Protein AF-0000000086903559 (afdb_homodimer)

Foldseek 3Di:
DQADAAEDDAAEEEEAADDPQNVVVVVCCVPPNPSHHPHHYHYAYPEPLVCQVVVNVSLVVSLVVCLVRVHYDHTDYDQDDPVVCVVNVGPDRDDDSVLNSCVSNPAKDKDWDDDDPPDADPDNVDDDIDIDIDQSDKDPVPKDKDKDAAWDWDWDWADDPVRPDIDIDTDDTDHGIDMDMDIDDDLVSLLRSLVVQLVVCLVVLEADDDDDPCVVVVPHSVSSVVSNVVCCVVPNVVSNVVSVYD/DQADAAEDDAAEEEEAADDPQNVVVVCCCVPPNVSHHPHHYHYAYPEVLVCQVVVNVSLVVSLVVCQVRVHYDHTDYDQDDPVVCVVNVGPDRDDDSVLNSCVSNPAKDKDWDDDDPVDADPDNVDDDIDIDIDQSDKDPVPKDKDKDAAWDWDWDWADDPVRDDIDIDTDDTDHGIDMDMDIDDDLVSLLRSLVVQLVVCLVVLEADDDDDPCVVVVPHSVSSVVSSVVCCVVPNVVSCVVSVYD

Radius of gyration: 28.44 Å; Cα contacts (8 Å, |Δi|>4): 841; chains: 2; bounding box: 64×90×79 Å

InterPro domains:
  IPR004790 Isocitrate dehydrogenase NADP-dependent [PTHR11822] (3-246)
  IPR024084 Isopropylmalate dehydrogenase-like domain [PF00180] (8-237)
  IPR024084 Isopropylmalate dehydrogenase-like domain [SM01329] (11-245)

Secondary structure (DSSP, 8-state):
---PPEEPSS-EEEEE-SHHHHHHHHHHIIIIITTTEE--EEEEE--HHHHHHTTTHHHHHHHHHHHHHS-EEE-------HHHHHHHT-SS-PPPHHHHHHHHH--EEEE-----TTS--SSTT--SPPPEEEE-SSGGGG-EEEEE-SSEEEEEEEEETT-PPPEEEEEEEESS-EEEEEEEEEHHHHHHHHHHHHHHHHHHT--------TTTSTTHHHHHHHHHHHHIIIIIHHHHHHHT--/--PPPEEPSS-EEEEE-SHHHHHHHHHHIIIIITTTEE--EEEEE--HHHHHHTTTHHHHHHHHHHHHHS-EEE-------HHHHHHHT-SS-PPPHHHHHHHHH--EEEE-----TTS--SSTT--SPPPEEEE-SSGGGG-EEEEE-SSEEEEEEEEETT-PPPEEEEEEEESS-EEEEEEEEEHHHHHHHHHHHHHHHHHHT--------TTTSTTHHHHHHHHHHHHIIIIIHHHHHHHT--

Nearest PDB structures (foldseek):
  5i96-assembly1_A  TM=9.448E-01  e=3.393E-33  Homo sapiens
  1lwd-assembly1_B  TM=8.801E-01  e=2.665E-33  Sus scrofa
  5h3e-assembly1_A  TM=8.617E-01  e=2.665E-33  Mus musculus
  7e3n-assembly1_A-2  TM=9.038E-01  e=1.535E-32  Trypanosoma brucei brucei TREU927
  6ajc-assembly2_D  TM=8.255E-01  e=1.078E-33  Trypanosoma cruzi strain CL Brener

pLDDT: mean 91.98, std 6.8, range [47.41, 98.06]

Organism: NCBI:txid88456

Structure (mmCIF, N/CA/C/O backbone):
data_AF-0000000086903559-model_v1
#
loop_
_entity.id
_entity.type
_entity.pdbx_description
1 polymer 'Uncharacterized protein LOC34619949'
#
loop_
_atom_site.group_PDB
_atom_site.id
_atom_site.type_symbol
_atom_site.label_atom_id
_atom_site.label_alt_id
_atom_site.label_comp_id
_atom_site.label_asym_id
_atom_site.label_entity_id
_atom_site.label_seq_id
_atom_site.pdbx_PDB_ins_code
_atom_site.Cartn_x
_atom_site.Cartn_y
_atom_site.Cartn_z
_atom_site.occupancy
_atom_site.B_iso_or_equiv
_atom_site.auth_seq_id
_atom_site.auth_comp_id
_atom_site.auth_asym_id
_atom_site.auth_atom_id
_atom_site.pdbx_PDB_model_num
ATOM 1 N N . MET A 1 1 ? 11.031 -54.906 5.441 1 47.53 1 MET A N 1
ATOM 2 C CA . MET A 1 1 ? 9.992 -55.219 4.469 1 47.53 1 MET A CA 1
ATOM 3 C C . MET A 1 1 ? 9.906 -54.156 3.383 1 47.53 1 MET A C 1
ATOM 5 O O . MET A 1 1 ? 9.867 -52.969 3.68 1 47.53 1 MET A O 1
ATOM 9 N N . GLN A 1 2 ? 10.336 -54.562 2.203 1 58 2 GLN A N 1
ATOM 10 C CA . GLN A 1 2 ? 10.367 -53.656 1.055 1 58 2 GLN A CA 1
ATOM 11 C C . GLN A 1 2 ? 8.977 -53.125 0.737 1 58 2 GLN A C 1
ATOM 13 O O . GLN A 1 2 ? 8.078 -53.875 0.39 1 58 2 GLN A O 1
ATOM 18 N N . VAL A 1 3 ? 8.562 -52.156 1.494 1 65.88 3 VAL A N 1
ATOM 19 C CA . VAL A 1 3 ? 7.238 -51.562 1.275 1 65.88 3 VAL A CA 1
ATOM 20 C C . VAL A 1 3 ? 7.047 -51.281 -0.209 1 65.88 3 VAL A C 1
ATOM 22 O O . VAL A 1 3 ? 7.934 -50.719 -0.852 1 65.88 3 VAL A O 1
ATOM 25 N N . LYS A 1 4 ? 6.113 -52 -0.855 1 84.25 4 LYS A N 1
ATOM 26 C CA . LYS A 1 4 ? 5.762 -51.719 -2.248 1 84.25 4 LYS A CA 1
ATOM 27 C C . LYS A 1 4 ? 5.398 -50.25 -2.453 1 84.25 4 LYS A C 1
ATOM 29 O O . LYS A 1 4 ? 4.531 -49.719 -1.757 1 84.25 4 LYS A O 1
ATOM 34 N N . LYS A 1 5 ? 6.207 -49.531 -3.287 1 90 5 LYS A N 1
ATOM 35 C CA . LYS A 1 5 ? 5.996 -48.094 -3.531 1 90 5 LYS A CA 1
ATOM 36 C C . LYS A 1 5 ? 4.738 -47.875 -4.367 1 90 5 LYS A C 1
ATOM 38 O O . LYS A 1 5 ? 4.398 -48.688 -5.223 1 90 5 LYS A O 1
ATOM 43 N N . ILE A 1 6 ? 3.949 -46.906 -4.082 1 93.81 6 ILE A N 1
ATOM 44 C CA . ILE A 1 6 ? 2.816 -46.469 -4.891 1 93.81 6 ILE A CA 1
ATOM 45 C C . ILE A 1 6 ? 3.322 -45.781 -6.156 1 93.81 6 ILE A C 1
ATOM 47 O O . ILE A 1 6 ? 4.164 -44.875 -6.086 1 93.81 6 ILE A O 1
ATOM 51 N N . LYS A 1 7 ? 2.824 -46.25 -7.309 1 94.12 7 LYS A N 1
ATOM 52 C CA . LYS A 1 7 ? 3.244 -45.688 -8.586 1 94.12 7 LYS A CA 1
ATOM 53 C C . LYS A 1 7 ? 2.471 -44.406 -8.883 1 94.12 7 LYS A C 1
ATOM 55 O O . LYS A 1 7 ? 1.237 -44.375 -8.875 1 94.12 7 LYS A O 1
ATOM 60 N N . VAL A 1 8 ? 3.172 -43.281 -9.07 1 93.69 8 VAL A N 1
ATOM 61 C CA . VAL A 1 8 ? 2.576 -42.031 -9.469 1 93.69 8 VAL A CA 1
ATOM 62 C C . VAL A 1 8 ? 2.688 -41.844 -10.984 1 93.69 8 VAL A C 1
ATOM 64 O O . VAL A 1 8 ? 3.777 -41.969 -11.547 1 93.69 8 VAL A O 1
ATOM 67 N N . GLU A 1 9 ? 1.656 -41.594 -11.633 1 93.69 9 GLU A N 1
ATOM 68 C CA . GLU A 1 9 ? 1.6 -41.594 -13.094 1 93.69 9 GLU A CA 1
ATOM 69 C C . GLU A 1 9 ? 2.25 -40.312 -13.656 1 93.69 9 GLU A C 1
ATOM 71 O O . GLU A 1 9 ? 3.008 -40.375 -14.625 1 93.69 9 GLU A O 1
ATOM 76 N N . ASN A 1 10 ? 1.995 -39.25 -13.094 1 93.94 10 ASN A N 1
ATOM 77 C CA . ASN A 1 10 ? 2.457 -37.969 -13.633 1 93.94 10 ASN A CA 1
ATOM 78 C C . ASN A 1 10 ? 3.67 -37.438 -12.875 1 93.94 10 ASN A C 1
ATOM 80 O O . ASN A 1 10 ? 3.752 -37.594 -11.648 1 93.94 10 ASN A O 1
ATOM 84 N N . PRO A 1 11 ? 4.551 -36.875 -13.562 1 95.88 11 PRO A N 1
ATOM 85 C CA . PRO A 1 11 ? 5.77 -36.375 -12.93 1 95.88 11 PRO A CA 1
ATOM 86 C C . PRO A 1 11 ? 5.551 -35.031 -12.203 1 95.88 11 PRO A C 1
ATOM 88 O O . PRO A 1 11 ? 4.512 -34.406 -12.375 1 95.88 11 PRO A O 1
ATOM 91 N N . VAL A 1 12 ? 6.578 -34.688 -11.367 1 96.25 12 VAL A N 1
ATOM 92 C CA . VAL A 1 12 ? 6.66 -33.375 -10.734 1 96.25 12 VAL A CA 1
ATOM 93 C C . VAL A 1 12 ? 7.988 -32.719 -11.094 1 96.25 12 VAL A C 1
ATOM 95 O O . VAL A 1 12 ? 8.984 -33.406 -11.344 1 96.25 12 VAL A O 1
ATOM 98 N N . VAL A 1 13 ? 7.91 -31.375 -11.188 1 96.88 13 VAL A N 1
ATOM 99 C CA . VAL A 1 13 ? 9.156 -30.641 -11.375 1 96.88 13 VAL A CA 1
ATOM 100 C C . VAL A 1 13 ? 9.805 -30.359 -10.023 1 96.88 13 VAL A C 1
ATOM 102 O O . VAL A 1 13 ? 9.141 -29.875 -9.102 1 96.88 13 VAL A O 1
ATOM 105 N N . GLU A 1 14 ? 11.031 -30.75 -9.906 1 96.38 14 GLU A N 1
ATOM 106 C CA . GLU A 1 14 ? 11.812 -30.453 -8.711 1 96.38 14 GLU A CA 1
ATOM 107 C C . GLU A 1 14 ? 12.836 -29.344 -8.977 1 96.38 14 GLU A C 1
ATOM 109 O O . GLU A 1 14 ? 13.688 -29.484 -9.859 1 96.38 14 GLU A O 1
ATOM 114 N N . ILE A 1 15 ? 12.656 -28.312 -8.195 1 95.75 15 ILE A N 1
ATOM 115 C CA . ILE A 1 15 ? 13.617 -27.203 -8.305 1 95.75 15 ILE A CA 1
ATOM 116 C C . ILE A 1 15 ? 14.445 -27.125 -7.023 1 95.75 15 ILE A C 1
ATOM 118 O O . ILE A 1 15 ? 13.977 -26.594 -6.012 1 95.75 15 ILE A O 1
ATOM 122 N N . ASP A 1 16 ? 15.633 -27.594 -7.215 1 94.19 16 ASP A N 1
ATOM 123 C CA . ASP A 1 16 ? 16.562 -27.562 -6.09 1 94.19 16 ASP A CA 1
ATOM 124 C C . ASP A 1 16 ? 17.156 -26.156 -5.93 1 94.19 16 ASP A C 1
ATOM 126 O O . ASP A 1 16 ? 16.984 -25.297 -6.789 1 94.19 16 ASP A O 1
ATOM 130 N N . GLY A 1 17 ? 17.719 -25.828 -4.762 1 93 17 GLY A N 1
ATOM 131 C CA . GLY A 1 17 ? 18.188 -24.484 -4.469 1 93 17 GLY A CA 1
ATOM 132 C C . GLY A 1 17 ? 19.5 -24.469 -3.697 1 93 17 GLY A C 1
ATOM 133 O O . GLY A 1 17 ? 20.422 -25.203 -4.023 1 93 17 GLY A O 1
ATOM 134 N N . ASP A 1 18 ? 19.531 -23.547 -2.76 1 91.62 18 ASP A N 1
ATOM 135 C CA . ASP A 1 18 ? 20.812 -23.297 -2.1 1 91.62 18 ASP A CA 1
ATOM 136 C C . ASP A 1 18 ? 20.734 -23.641 -0.611 1 91.62 18 ASP A C 1
ATOM 138 O O . ASP A 1 18 ? 19.656 -23.656 -0.032 1 91.62 18 ASP A O 1
ATOM 142 N N . GLU A 1 19 ? 21.875 -23.984 -0.002 1 84.12 19 GLU A N 1
ATOM 143 C CA . GLU A 1 19 ? 22.141 -24.016 1.436 1 84.12 19 GLU A CA 1
ATOM 144 C C . GLU A 1 19 ? 21.25 -25.047 2.127 1 84.12 19 GLU A C 1
ATOM 146 O O . GLU A 1 19 ? 21.156 -26.188 1.69 1 84.12 19 GLU A O 1
ATOM 151 N N . MET A 1 20 ? 20.594 -24.625 3.182 1 86.19 20 MET A N 1
ATOM 152 C CA . MET A 1 20 ? 19.922 -25.562 4.09 1 86.19 20 MET A CA 1
ATOM 153 C C . MET A 1 20 ? 18.688 -26.172 3.434 1 86.19 20 MET A C 1
ATOM 155 O O . MET A 1 20 ? 18.344 -27.328 3.695 1 86.19 20 MET A O 1
ATOM 159 N N . THR A 1 21 ? 18.125 -25.453 2.549 1 85.94 21 THR A N 1
ATOM 160 C CA . THR A 1 21 ? 16.891 -25.969 1.945 1 85.94 21 THR A CA 1
ATOM 161 C C . THR A 1 21 ? 17.188 -27.156 1.041 1 85.94 21 THR A C 1
ATOM 163 O O . THR A 1 21 ? 16.391 -28.094 0.957 1 85.94 21 THR A O 1
ATOM 166 N N . ARG A 1 22 ? 18.281 -27.109 0.504 1 88.06 22 ARG A N 1
ATOM 167 C CA . ARG A 1 22 ? 18.688 -28.234 -0.333 1 88.06 22 ARG A CA 1
ATOM 168 C C . ARG A 1 22 ? 18.828 -29.5 0.493 1 88.06 22 ARG A C 1
ATOM 170 O O . ARG A 1 22 ? 18.359 -30.562 0.088 1 88.06 22 ARG A O 1
ATOM 177 N N . VAL A 1 23 ? 19.406 -29.375 1.604 1 89.25 23 VAL A N 1
ATOM 178 C CA . VAL A 1 23 ? 19.672 -30.516 2.475 1 89.25 23 VAL A CA 1
ATOM 179 C C . VAL A 1 23 ? 18.359 -31.031 3.064 1 89.25 23 VAL A C 1
ATOM 181 O O . VAL A 1 23 ? 18.109 -32.25 3.055 1 89.25 23 VAL A O 1
ATOM 184 N N . ILE A 1 24 ? 17.547 -30.125 3.498 1 92.5 24 ILE A N 1
ATOM 185 C CA . ILE A 1 24 ? 16.281 -30.516 4.133 1 92.5 24 ILE A CA 1
ATOM 186 C C . ILE A 1 24 ? 15.375 -31.188 3.111 1 92.5 24 ILE A C 1
ATOM 188 O O . ILE A 1 24 ? 14.742 -32.188 3.408 1 92.5 24 ILE A O 1
ATOM 192 N N . TRP A 1 25 ? 15.359 -30.625 1.984 1 93.19 25 TRP A N 1
ATOM 193 C C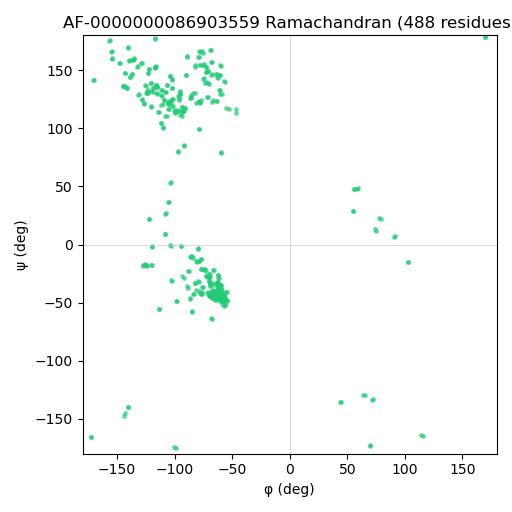A . TRP A 1 25 ? 14.516 -31.219 0.944 1 93.19 25 TRP A CA 1
ATOM 194 C C . TRP A 1 25 ? 14.992 -32.625 0.586 1 93.19 25 TRP A C 1
ATOM 196 O O . TRP A 1 25 ? 14.18 -33.531 0.399 1 93.19 25 TRP A O 1
ATOM 206 N N . GLN A 1 26 ? 16.281 -32.812 0.532 1 92.5 26 GLN A N 1
ATOM 207 C CA . GLN A 1 26 ? 16.828 -34.125 0.271 1 92.5 26 GLN A CA 1
ATOM 208 C C . GLN A 1 26 ? 16.359 -35.125 1.322 1 92.5 26 GLN A C 1
ATOM 210 O O . GLN A 1 26 ? 15.984 -36.281 0.99 1 92.5 26 GLN A O 1
ATOM 215 N N . TRP A 1 27 ? 16.344 -34.625 2.469 1 93.19 27 TRP A N 1
ATOM 216 C CA . TRP A 1 27 ? 15.898 -35.5 3.553 1 93.19 27 TRP A CA 1
ATOM 217 C C . TRP A 1 27 ? 14.422 -35.844 3.414 1 93.19 27 TRP A C 1
ATOM 219 O O . TRP A 1 27 ? 14.016 -37 3.582 1 93.19 27 TRP A O 1
ATOM 229 N N . ILE A 1 28 ? 13.641 -34.875 3.16 1 93.31 28 ILE A N 1
ATOM 230 C CA . ILE A 1 28 ? 12.203 -35.062 3 1 93.31 28 ILE A CA 1
ATOM 231 C C . ILE A 1 28 ? 11.945 -36.062 1.854 1 93.31 28 ILE A C 1
ATOM 233 O O . ILE A 1 28 ? 11.172 -37 2.002 1 93.31 28 ILE A O 1
ATOM 237 N N . LYS A 1 29 ? 12.594 -35.875 0.788 1 92.69 29 LYS A N 1
ATOM 238 C CA . LYS A 1 29 ? 12.414 -36.719 -0.402 1 92.69 29 LYS A CA 1
ATOM 239 C C . LYS A 1 29 ? 12.789 -38.156 -0.12 1 92.69 29 LYS A C 1
ATOM 241 O O . LYS A 1 29 ? 12.016 -39.062 -0.429 1 92.69 29 LYS A O 1
ATOM 246 N N . GLU A 1 30 ? 13.875 -38.375 0.538 1 92.44 30 GLU A N 1
ATOM 247 C CA . GLU A 1 30 ? 14.383 -39.719 0.769 1 92.44 30 GLU A CA 1
ATOM 248 C C . GLU A 1 30 ? 13.586 -40.438 1.854 1 92.44 30 GLU A C 1
ATOM 250 O O . GLU A 1 30 ? 13.281 -41.625 1.727 1 92.44 30 GLU A O 1
ATOM 255 N N . LYS A 1 31 ? 13.203 -39.656 2.818 1 93.44 31 LYS A N 1
ATOM 256 C CA . LYS A 1 31 ? 12.617 -40.281 3.994 1 93.44 31 LYS A CA 1
ATOM 257 C C . LYS A 1 31 ? 11.102 -40.375 3.883 1 93.44 31 LYS A C 1
ATOM 259 O O . LYS A 1 31 ? 10.484 -41.281 4.418 1 93.44 31 LYS A O 1
ATOM 264 N N . LEU A 1 32 ? 10.562 -39.406 3.129 1 92.62 32 LEU A N 1
ATOM 265 C CA . LEU A 1 32 ? 9.109 -39.312 3.248 1 92.62 32 LEU A CA 1
ATOM 266 C C . LEU A 1 32 ? 8.438 -39.531 1.898 1 92.62 32 LEU A C 1
ATOM 268 O O . LEU A 1 32 ? 7.25 -39.844 1.839 1 92.62 32 LEU A O 1
ATOM 272 N N . ILE A 1 33 ? 9.203 -39.406 0.835 1 93.12 33 ILE A N 1
ATOM 273 C CA . ILE A 1 33 ? 8.539 -39.5 -0.464 1 93.12 33 ILE A CA 1
ATOM 274 C C . ILE A 1 33 ? 9 -40.75 -1.205 1 93.12 33 ILE A C 1
ATOM 276 O O . ILE A 1 33 ? 8.219 -41.688 -1.38 1 93.12 33 ILE A O 1
ATOM 280 N N . LEU A 1 34 ? 10.258 -40.906 -1.385 1 93.75 34 LEU A N 1
ATOM 281 C CA . LEU A 1 34 ? 10.766 -41.938 -2.275 1 93.75 34 LEU A CA 1
ATOM 282 C C . LEU A 1 34 ? 10.734 -43.281 -1.599 1 93.75 34 LEU A C 1
ATOM 284 O O . LEU A 1 34 ? 10.836 -44.312 -2.266 1 93.75 34 LEU A O 1
ATOM 288 N N . LYS A 1 35 ? 10.555 -43.188 -0.364 1 91.88 35 LYS A N 1
ATOM 289 C CA . LYS A 1 35 ? 10.391 -44.469 0.355 1 91.88 35 LYS A CA 1
ATOM 290 C C . LYS A 1 35 ? 9.031 -45.094 0.057 1 91.88 35 LYS A C 1
ATOM 292 O O . LYS A 1 35 ? 8.883 -46.312 0.071 1 91.88 35 LYS A O 1
ATOM 297 N N . TYR A 1 36 ? 8.125 -44.281 -0.338 1 93.88 36 TYR A N 1
ATOM 298 C CA . TYR A 1 36 ? 6.754 -44.75 -0.408 1 93.88 36 TYR A CA 1
ATOM 299 C C . TYR A 1 36 ? 6.176 -44.562 -1.807 1 93.88 36 TYR A C 1
ATOM 301 O O . TYR A 1 36 ? 5.219 -45.25 -2.186 1 93.88 36 TYR A O 1
ATOM 309 N N . LEU A 1 37 ? 6.785 -43.719 -2.582 1 94.19 37 LEU A N 1
ATOM 310 C CA . LEU A 1 37 ? 6.25 -43.375 -3.896 1 94.19 37 LEU A CA 1
ATOM 311 C C . LEU A 1 37 ? 7.293 -43.625 -4.984 1 94.19 37 LEU A C 1
ATOM 313 O O . LEU A 1 37 ? 8.477 -43.312 -4.785 1 94.19 37 LEU A O 1
ATOM 317 N N . ASP A 1 38 ? 6.789 -44.219 -6.074 1 94.25 38 ASP A N 1
ATOM 318 C CA . ASP A 1 38 ? 7.539 -44.188 -7.328 1 94.25 38 ASP A CA 1
ATOM 319 C C . ASP A 1 38 ? 7.129 -42.969 -8.18 1 94.25 38 ASP A C 1
ATOM 321 O O . ASP A 1 38 ? 6.262 -43.094 -9.047 1 94.25 38 ASP A O 1
ATOM 325 N N . LEU A 1 39 ? 7.75 -41.875 -7.922 1 94.19 39 LEU A N 1
ATOM 326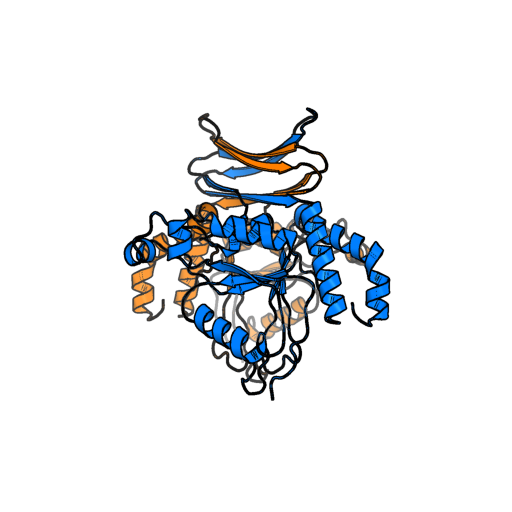 C CA . LEU A 1 39 ? 7.375 -40.594 -8.477 1 94.19 39 LEU A CA 1
ATOM 327 C C . LEU A 1 39 ? 8.383 -40.125 -9.531 1 94.19 39 LEU A C 1
ATOM 329 O O . LEU A 1 39 ? 9.555 -39.906 -9.219 1 94.19 39 LEU A O 1
ATOM 333 N N . PRO A 1 40 ? 7.93 -40.125 -10.719 1 95.56 40 PRO A N 1
ATOM 334 C CA . PRO A 1 40 ? 8.828 -39.5 -11.703 1 95.56 40 PRO A CA 1
ATOM 335 C C . PRO A 1 40 ? 9.109 -38.031 -11.406 1 95.56 40 PRO A C 1
ATOM 337 O O . PRO A 1 40 ? 8.188 -37.281 -11.125 1 95.56 40 PRO A O 1
ATOM 340 N N . ILE A 1 41 ? 10.359 -37.625 -11.461 1 96.25 41 ILE A N 1
ATOM 341 C CA . ILE A 1 41 ? 10.773 -36.281 -11.102 1 96.25 41 ILE A CA 1
ATOM 342 C C . ILE A 1 41 ? 11.609 -35.688 -12.227 1 96.25 41 ILE A C 1
ATOM 344 O O . ILE A 1 41 ? 12.562 -36.312 -12.703 1 96.25 41 ILE A O 1
ATOM 348 N N . GLU A 1 42 ? 11.188 -34.562 -12.672 1 97 42 GLU A N 1
ATOM 349 C CA . GLU A 1 42 ? 12.039 -33.75 -13.531 1 97 42 GLU A CA 1
ATOM 350 C C . GLU A 1 42 ? 12.852 -32.75 -12.703 1 97 42 GLU A C 1
ATOM 352 O O . GLU A 1 42 ? 12.305 -31.781 -12.195 1 97 42 GLU A O 1
ATOM 357 N N . TYR A 1 43 ? 14.117 -32.938 -12.727 1 97.25 43 TYR A N 1
ATOM 358 C CA . TYR A 1 43 ? 14.984 -32.25 -11.766 1 97.25 43 TYR A CA 1
ATOM 359 C C . TYR A 1 43 ? 15.688 -31.062 -12.414 1 97.25 43 TYR A C 1
ATOM 361 O O . TYR A 1 43 ? 16.219 -31.172 -13.516 1 97.25 43 TYR A O 1
ATOM 369 N N . PHE A 1 44 ? 15.695 -29.906 -11.695 1 97.62 44 PHE A N 1
ATOM 370 C CA . PHE A 1 44 ? 16.438 -28.703 -12.07 1 97.62 44 PHE A CA 1
ATOM 371 C C . PHE A 1 44 ? 17.219 -28.156 -10.883 1 97.62 44 PHE A C 1
ATOM 373 O O . PHE A 1 44 ? 16.672 -27.969 -9.797 1 97.62 44 PHE A O 1
ATOM 380 N N . ASP A 1 45 ? 18.516 -27.906 -11.086 1 96.56 45 ASP A N 1
ATOM 381 C CA . ASP A 1 45 ? 19.375 -27.312 -10.07 1 96.56 45 ASP A CA 1
ATOM 382 C C . ASP A 1 45 ? 19.453 -25.797 -10.227 1 96.56 45 ASP A C 1
ATOM 384 O O . ASP A 1 45 ? 20.094 -25.281 -11.141 1 96.56 45 ASP A O 1
ATOM 388 N N . LEU A 1 46 ? 18.828 -25.078 -9.227 1 96.62 46 LEU A N 1
ATOM 389 C CA . LEU A 1 46 ? 18.859 -23.625 -9.305 1 96.62 46 LEU A CA 1
ATOM 390 C C . LEU A 1 46 ? 19.797 -23.047 -8.258 1 96.62 46 LEU A C 1
ATOM 392 O O . LEU A 1 46 ? 19.578 -21.938 -7.766 1 96.62 46 LEU A O 1
ATOM 396 N N . SER A 1 47 ? 20.797 -23.812 -7.867 1 94.69 47 SER A N 1
ATOM 397 C CA . SER A 1 47 ? 21.844 -23.219 -7.043 1 94.69 47 SER A CA 1
ATOM 398 C C . SER A 1 47 ? 22.531 -22.078 -7.77 1 94.69 47 SER A C 1
ATOM 400 O O . SER A 1 47 ? 22.578 -22.047 -9 1 94.69 47 SER A O 1
ATOM 402 N N . ILE A 1 48 ? 23.078 -21.188 -6.996 1 93.56 48 ILE A N 1
ATOM 403 C CA . ILE A 1 48 ? 23.641 -19.969 -7.57 1 93.56 48 ILE A CA 1
ATOM 404 C C . ILE A 1 48 ? 24.766 -20.312 -8.539 1 93.56 48 ILE A C 1
ATOM 406 O O . ILE A 1 48 ? 24.922 -19.672 -9.586 1 93.56 48 ILE A O 1
ATOM 410 N N . GLN A 1 49 ? 25.547 -21.359 -8.266 1 93.88 49 GLN A N 1
ATOM 411 C CA . GLN A 1 49 ? 26.656 -21.766 -9.117 1 93.88 49 GLN A CA 1
ATOM 412 C C . GLN A 1 49 ? 26.156 -22.328 -10.445 1 93.88 49 GLN A C 1
ATOM 414 O O . GLN A 1 49 ? 26.719 -22.031 -11.5 1 93.88 49 GLN A O 1
ATOM 419 N N . HIS A 1 50 ? 25.156 -23.109 -10.344 1 96.25 50 HIS A N 1
ATOM 420 C CA . HIS A 1 50 ? 24.625 -23.688 -11.57 1 96.25 50 HIS A CA 1
ATOM 421 C C . HIS A 1 50 ? 23.891 -22.641 -12.398 1 96.25 50 HIS A C 1
ATOM 423 O O . HIS A 1 50 ? 23.938 -22.672 -13.633 1 96.25 50 HIS A O 1
ATOM 429 N N . ARG A 1 51 ? 23.094 -21.766 -11.758 1 96.06 51 ARG A N 1
ATOM 430 C CA . ARG A 1 51 ? 22.484 -20.656 -12.477 1 96.06 51 ARG A CA 1
ATOM 431 C C . ARG A 1 51 ? 23.531 -19.828 -13.211 1 96.06 51 ARG A C 1
ATOM 433 O O . ARG A 1 51 ? 23.344 -19.453 -14.367 1 96.06 51 ARG A O 1
ATOM 440 N N . ASP A 1 52 ? 24.641 -19.625 -12.523 1 96.06 52 ASP A N 1
ATOM 441 C CA . ASP A 1 52 ? 25.719 -18.875 -13.156 1 96.06 52 ASP A CA 1
ATOM 442 C C . ASP A 1 52 ? 26.312 -19.641 -14.344 1 96.06 52 ASP A C 1
ATOM 444 O O . ASP A 1 52 ? 26.562 -19.047 -15.398 1 96.06 52 ASP A O 1
ATOM 448 N N . ALA A 1 53 ? 26.531 -20.922 -14.195 1 96.88 53 ALA A N 1
ATOM 449 C CA . ALA A 1 53 ? 27.125 -21.781 -15.227 1 96.88 53 ALA A CA 1
ATOM 450 C C . ALA A 1 53 ? 26.234 -21.828 -16.469 1 96.88 53 ALA A C 1
ATOM 452 O O . ALA A 1 53 ? 26.734 -21.984 -17.578 1 96.88 53 ALA A O 1
ATOM 453 N N . THR A 1 54 ? 24.984 -21.625 -16.328 1 97.44 54 THR A N 1
ATOM 454 C CA . THR A 1 54 ? 24.047 -21.766 -17.422 1 97.44 54 THR A CA 1
ATOM 455 C C . THR A 1 54 ? 23.531 -20.406 -17.875 1 97.44 54 THR A C 1
ATOM 457 O O . THR A 1 54 ? 22.531 -20.328 -18.594 1 97.44 54 THR A O 1
ATOM 460 N N . ASP A 1 55 ? 24.125 -19.391 -17.359 1 96.31 55 ASP A N 1
ATOM 461 C CA . ASP A 1 55 ? 23.656 -18.031 -17.625 1 96.31 55 ASP A CA 1
ATOM 462 C C . ASP A 1 55 ? 22.188 -17.875 -17.281 1 96.31 55 ASP A C 1
ATOM 464 O O . ASP A 1 55 ? 21.438 -17.25 -18.031 1 96.31 55 ASP A O 1
ATOM 468 N N . ASP A 1 56 ? 21.719 -18.656 -16.312 1 94.94 56 ASP A N 1
ATOM 469 C CA . ASP A 1 56 ? 20.406 -18.609 -15.688 1 94.94 56 ASP A CA 1
ATOM 470 C C . ASP A 1 56 ? 19.344 -19.203 -16.625 1 94.94 56 ASP A C 1
ATOM 472 O O . ASP A 1 56 ? 18.141 -19.031 -16.391 1 94.94 56 ASP A O 1
ATOM 476 N N . GLN A 1 57 ? 19.781 -19.844 -17.672 1 97.19 57 GLN A N 1
ATOM 477 C CA . GLN A 1 57 ? 18.859 -20.531 -18.562 1 97.19 57 GLN A CA 1
ATOM 478 C C . GLN A 1 57 ? 18.109 -21.641 -17.828 1 97.19 57 GLN A C 1
ATOM 480 O O . GLN A 1 57 ? 16.938 -21.922 -18.125 1 97.19 57 GLN A O 1
ATOM 485 N N . VAL A 1 58 ? 18.734 -22.141 -16.875 1 97.5 58 VAL A N 1
ATOM 486 C CA . VAL A 1 58 ? 18.125 -23.234 -16.125 1 97.5 58 VAL A CA 1
ATOM 487 C C . VAL A 1 58 ? 16.844 -22.75 -15.445 1 97.5 58 VAL A C 1
ATOM 489 O O . VAL A 1 58 ? 15.875 -23.516 -15.312 1 97.5 58 VAL A O 1
ATOM 492 N N . THR A 1 59 ? 16.828 -21.531 -14.945 1 96.69 59 THR A N 1
ATOM 493 C CA . THR A 1 59 ? 15.641 -20.984 -14.297 1 96.69 59 THR A CA 1
ATOM 494 C C . THR A 1 59 ? 14.484 -20.891 -15.289 1 96.69 59 THR A C 1
ATOM 496 O O . THR A 1 59 ? 13.344 -21.234 -14.961 1 96.69 59 THR A O 1
ATOM 499 N N . VAL A 1 60 ? 14.766 -20.531 -16.5 1 96.19 60 VAL A N 1
ATOM 500 C CA . VAL A 1 60 ? 13.766 -20.422 -17.562 1 96.19 60 VAL A CA 1
ATOM 501 C C . VAL A 1 60 ? 13.25 -21.812 -17.922 1 96.19 60 VAL A C 1
ATOM 503 O O . VAL A 1 60 ? 12.039 -22.016 -18.047 1 96.19 60 VAL A O 1
ATOM 506 N N . ASP A 1 61 ? 14.133 -22.672 -18.016 1 97.38 61 ASP A N 1
ATOM 507 C CA . ASP A 1 61 ? 13.766 -24.047 -18.359 1 97.38 61 ASP A CA 1
ATOM 508 C C . ASP A 1 61 ? 12.867 -24.656 -17.281 1 97.38 61 ASP A C 1
ATOM 510 O O . ASP A 1 61 ? 11.891 -25.328 -17.594 1 97.38 61 ASP A O 1
ATOM 514 N N . ALA A 1 62 ? 13.281 -24.391 -16.094 1 97.06 62 ALA A N 1
ATOM 515 C CA . ALA A 1 62 ? 12.484 -24.906 -14.984 1 97.06 62 ALA A CA 1
ATOM 516 C C . ALA A 1 62 ? 11.062 -24.344 -15.023 1 97.06 62 ALA A C 1
ATOM 518 O O . ALA A 1 62 ? 10.094 -25.078 -14.812 1 97.06 62 ALA A O 1
ATOM 519 N N . ALA A 1 63 ? 10.945 -23.125 -15.297 1 95.5 63 ALA A N 1
ATOM 520 C CA . ALA A 1 63 ? 9.641 -22.484 -15.359 1 95.5 63 ALA A CA 1
ATOM 521 C C . ALA A 1 63 ? 8.773 -23.094 -16.453 1 95.5 63 ALA A C 1
ATOM 523 O O . ALA A 1 63 ? 7.586 -23.359 -16.234 1 95.5 63 ALA A O 1
ATOM 524 N N . HIS A 1 64 ? 9.359 -23.375 -17.562 1 96.75 64 HIS A N 1
ATOM 525 C CA . HIS A 1 64 ? 8.625 -23.984 -18.672 1 96.75 64 HIS A CA 1
ATOM 526 C C . HIS A 1 64 ? 8.227 -25.422 -18.344 1 96.75 64 HIS A C 1
ATOM 528 O O . HIS A 1 64 ? 7.16 -25.875 -18.75 1 96.75 64 HIS A O 1
ATOM 534 N N . ALA A 1 65 ? 9.062 -26.062 -17.672 1 96.94 65 ALA A N 1
ATOM 535 C CA . ALA A 1 65 ? 8.734 -27.422 -17.25 1 96.94 65 ALA A CA 1
ATOM 536 C C . ALA A 1 65 ? 7.516 -27.422 -16.328 1 96.94 65 ALA A C 1
ATOM 538 O O . ALA A 1 65 ? 6.633 -28.281 -16.469 1 96.94 65 ALA A O 1
ATOM 539 N N . ILE A 1 66 ? 7.527 -26.484 -15.438 1 95.12 66 ILE A N 1
ATOM 540 C CA . ILE A 1 66 ? 6.395 -26.391 -14.523 1 95.12 66 ILE A CA 1
ATOM 541 C C . ILE A 1 66 ? 5.117 -26.109 -15.312 1 95.12 66 ILE A C 1
ATOM 543 O O . ILE A 1 66 ? 4.066 -26.688 -15.023 1 95.12 66 ILE A O 1
ATOM 547 N N . LYS A 1 67 ? 5.273 -25.281 -16.266 1 92.5 67 LYS A N 1
ATOM 548 C CA . LYS A 1 67 ? 4.117 -24.938 -17.094 1 92.5 67 LYS A CA 1
ATOM 549 C C . LYS A 1 67 ? 3.568 -26.172 -17.812 1 92.5 67 LYS A C 1
ATOM 551 O O . LYS A 1 67 ? 2.354 -26.328 -17.938 1 92.5 67 LYS A O 1
ATOM 556 N N . GLN A 1 68 ? 4.418 -27.031 -18.219 1 94.31 68 GLN A N 1
ATOM 557 C CA . GLN A 1 68 ? 4.027 -28.219 -18.969 1 94.31 68 GLN A CA 1
ATOM 558 C C . GLN A 1 68 ? 3.463 -29.281 -18.031 1 94.31 68 GLN A C 1
ATOM 560 O O . GLN A 1 68 ? 2.424 -29.891 -18.328 1 94.31 68 GLN A O 1
ATOM 565 N N . ILE A 1 69 ? 4.039 -29.453 -16.953 1 94.25 69 ILE A N 1
ATOM 566 C CA . ILE A 1 69 ? 3.695 -30.547 -16.047 1 94.25 69 ILE A CA 1
ATOM 567 C C . ILE A 1 69 ? 2.574 -30.109 -15.109 1 94.25 69 ILE A C 1
ATOM 569 O O . ILE A 1 69 ? 1.751 -30.938 -14.688 1 94.25 69 ILE A O 1
ATOM 573 N N . GLY A 1 70 ? 2.637 -28.844 -14.703 1 91.25 70 GLY A N 1
ATOM 574 C CA . GLY A 1 70 ? 1.546 -28.281 -13.922 1 91.25 70 GLY A CA 1
ATOM 575 C C . GLY A 1 70 ? 1.862 -28.172 -12.445 1 91.25 70 GLY A C 1
ATOM 576 O O . GLY A 1 70 ? 1.108 -27.562 -11.68 1 91.25 70 GLY A O 1
ATOM 577 N N . VAL A 1 71 ? 2.916 -28.859 -12 1 92.38 71 VAL A N 1
ATOM 578 C CA . VAL A 1 71 ? 3.244 -28.812 -10.578 1 92.38 71 VAL A CA 1
ATOM 579 C C . VAL A 1 71 ? 4.758 -28.766 -10.398 1 92.38 71 VAL A C 1
ATOM 581 O O . VAL A 1 71 ? 5.5 -29.438 -11.109 1 92.38 71 VAL A O 1
ATOM 584 N N . GLY A 1 72 ? 5.215 -27.875 -9.516 1 93 72 GLY A N 1
ATOM 585 C CA . GLY A 1 72 ? 6.625 -27.781 -9.18 1 93 72 GLY A CA 1
ATOM 586 C C . GLY A 1 72 ? 6.871 -27.562 -7.695 1 93 72 GLY A C 1
ATOM 587 O O . GLY A 1 72 ? 6.047 -26.953 -7.004 1 93 72 GLY A O 1
ATOM 588 N N . ILE A 1 73 ? 7.953 -28.172 -7.227 1 92.06 73 ILE A N 1
ATOM 589 C CA . ILE A 1 73 ? 8.43 -27.969 -5.863 1 92.06 73 ILE A CA 1
ATOM 590 C C . ILE A 1 73 ? 9.758 -27.203 -5.887 1 92.06 73 ILE A C 1
ATOM 592 O O . ILE A 1 73 ? 10.719 -27.641 -6.52 1 92.06 73 ILE A O 1
ATOM 596 N N . LYS A 1 74 ? 9.688 -26.031 -5.211 1 91.94 74 LYS A N 1
ATOM 597 C CA . LYS A 1 74 ? 10.875 -25.188 -5.301 1 91.94 74 LYS A CA 1
ATOM 598 C C . LYS A 1 74 ? 11.492 -24.953 -3.924 1 91.94 74 LYS A C 1
ATOM 600 O O . LYS A 1 74 ? 10.789 -24.656 -2.959 1 91.94 74 LYS A O 1
ATOM 605 N N . CYS A 1 75 ? 12.844 -25.094 -3.875 1 91.62 75 CYS A N 1
ATOM 606 C CA . CYS A 1 75 ? 13.625 -24.75 -2.693 1 91.62 75 CYS A CA 1
ATOM 607 C C . CYS A 1 75 ? 14.055 -23.281 -2.738 1 91.62 75 CYS A C 1
ATOM 609 O O . CYS A 1 75 ? 14.039 -22.656 -3.801 1 91.62 75 CYS A O 1
ATOM 611 N N . ALA A 1 76 ? 14.414 -22.781 -1.554 1 91.75 76 ALA A N 1
ATOM 612 C CA . ALA A 1 76 ? 14.953 -21.438 -1.485 1 91.75 76 ALA A CA 1
ATOM 613 C C . ALA A 1 76 ? 16.25 -21.312 -2.277 1 91.75 76 ALA A C 1
ATOM 615 O O . ALA A 1 76 ? 17.047 -22.266 -2.324 1 91.75 76 ALA A O 1
ATOM 616 N N . THR A 1 77 ? 16.453 -20.172 -2.92 1 91.88 77 THR A N 1
ATOM 617 C CA . THR A 1 77 ? 17.641 -19.891 -3.74 1 91.88 77 THR A CA 1
ATOM 618 C C . THR A 1 77 ? 18.266 -18.562 -3.328 1 91.88 77 THR A C 1
ATOM 620 O O . THR A 1 77 ? 17.609 -17.703 -2.732 1 91.88 77 THR A O 1
ATOM 623 N N . ILE A 1 78 ? 19.5 -18.484 -3.633 1 86.75 78 ILE A N 1
ATOM 624 C CA . ILE A 1 78 ? 20.234 -17.266 -3.342 1 86.75 78 ILE A CA 1
ATOM 625 C C . ILE A 1 78 ? 20.062 -16.266 -4.492 1 86.75 78 ILE A C 1
ATOM 627 O O . ILE A 1 78 ? 20.203 -16.641 -5.66 1 86.75 78 ILE A O 1
ATOM 631 N N . THR A 1 79 ? 19.641 -15.062 -4.184 1 86.38 79 THR A N 1
ATOM 632 C CA . THR A 1 79 ? 19.75 -13.93 -5.094 1 86.38 79 THR A CA 1
ATOM 633 C C . THR A 1 79 ? 20.969 -13.07 -4.734 1 86.38 79 THR A C 1
ATOM 635 O O . THR A 1 79 ? 21 -12.461 -3.664 1 86.38 79 THR A O 1
ATOM 638 N N . PRO A 1 80 ? 21.875 -13.086 -5.637 1 84 80 PRO A N 1
ATOM 639 C CA . PRO A 1 80 ? 23.156 -12.477 -5.266 1 84 80 PRO A CA 1
ATOM 640 C C . PRO A 1 80 ? 23.078 -10.953 -5.219 1 84 80 PRO A C 1
ATOM 642 O O . PRO A 1 80 ? 22.375 -10.336 -6.023 1 84 80 PRO A O 1
ATOM 645 N N . ASP A 1 81 ? 23.703 -10.367 -4.234 1 78 81 ASP A N 1
ATOM 646 C CA . ASP A 1 81 ? 24.062 -8.953 -4.23 1 78 81 ASP A CA 1
ATOM 647 C C . ASP A 1 81 ? 25.531 -8.758 -4.629 1 78 81 ASP A C 1
ATOM 649 O O . ASP A 1 81 ? 26.188 -9.703 -5.047 1 78 81 ASP A O 1
ATOM 653 N N . GLU A 1 82 ? 26.031 -7.488 -4.559 1 78.62 82 GLU A N 1
ATOM 654 C CA . GLU A 1 82 ? 27.391 -7.207 -5 1 78.62 82 GLU A CA 1
ATOM 655 C C . GLU A 1 82 ? 28.406 -8.039 -4.215 1 78.62 82 GLU A C 1
ATOM 657 O O . GLU A 1 82 ? 29.359 -8.562 -4.789 1 78.62 82 GLU A O 1
ATOM 662 N N . ALA A 1 83 ? 28.203 -8.133 -2.953 1 81.06 83 ALA A N 1
ATOM 663 C CA . ALA A 1 83 ? 29.109 -8.898 -2.094 1 81.06 83 ALA A CA 1
ATOM 664 C C . ALA A 1 83 ? 29.094 -10.383 -2.475 1 81.06 83 ALA A C 1
ATOM 666 O O . ALA A 1 83 ? 30.141 -11.023 -2.518 1 81.06 83 ALA A O 1
ATOM 667 N N . ARG A 1 84 ? 28 -10.898 -2.891 1 83.75 84 ARG A N 1
ATOM 668 C CA . ARG A 1 84 ? 27.875 -12.312 -3.229 1 83.75 84 ARG A CA 1
ATOM 669 C C . ARG A 1 84 ? 28.438 -12.602 -4.613 1 83.75 84 ARG A C 1
ATOM 671 O O . ARG A 1 84 ? 28.953 -13.695 -4.867 1 83.75 84 ARG A O 1
ATOM 678 N N . VAL A 1 85 ? 28.328 -11.625 -5.5 1 86.81 85 VAL A N 1
ATOM 679 C CA . VAL A 1 85 ? 28.938 -11.781 -6.812 1 86.81 85 VAL A CA 1
ATOM 680 C C . VAL A 1 85 ? 30.438 -12.055 -6.656 1 86.81 85 VAL A C 1
ATOM 682 O O . VAL A 1 85 ? 30.984 -12.945 -7.305 1 86.81 85 VAL A O 1
ATOM 685 N N . LYS A 1 86 ? 31 -11.266 -5.777 1 90.62 86 LYS A N 1
ATOM 686 C CA . LYS A 1 86 ? 32.438 -11.445 -5.527 1 90.62 86 LYS A CA 1
ATOM 687 C C . LYS A 1 86 ? 32.688 -12.758 -4.801 1 90.62 86 LYS A C 1
ATOM 689 O O . LYS A 1 86 ? 33.625 -13.492 -5.16 1 90.62 86 LYS A O 1
ATOM 694 N N . GLU A 1 87 ? 31.922 -13.07 -3.84 1 91.06 87 GLU A N 1
ATOM 695 C CA . GLU A 1 87 ? 32.094 -14.258 -3.018 1 91.06 87 GLU A CA 1
ATOM 696 C C . GLU A 1 87 ? 32.031 -15.531 -3.859 1 91.06 87 GLU A C 1
ATOM 698 O O . GLU A 1 87 ? 32.812 -16.453 -3.674 1 91.06 87 GLU A O 1
ATOM 703 N N . PHE A 1 88 ? 31.156 -15.562 -4.836 1 92.38 88 PHE A N 1
ATOM 704 C CA . PHE A 1 88 ? 30.906 -16.781 -5.613 1 92.38 88 PHE A CA 1
ATOM 705 C C . PHE A 1 88 ? 31.562 -16.688 -6.984 1 92.38 88 PHE A C 1
ATOM 707 O O . PHE A 1 88 ? 31.531 -17.641 -7.762 1 92.38 88 PHE A O 1
ATOM 714 N N . GLY A 1 89 ? 32.188 -15.609 -7.207 1 93.69 89 GLY A N 1
ATOM 715 C CA . GLY A 1 89 ? 32.812 -15.43 -8.508 1 93.69 89 GLY A CA 1
ATOM 716 C C . GLY A 1 89 ? 31.828 -15.523 -9.656 1 93.69 89 GLY A C 1
ATOM 717 O O . GLY A 1 89 ? 32.062 -16.234 -10.633 1 93.69 89 GLY A O 1
ATOM 718 N N . LEU A 1 90 ? 30.797 -14.852 -9.516 1 94.38 90 LEU A N 1
ATOM 719 C CA . LEU A 1 90 ? 29.719 -14.938 -10.5 1 94.38 90 LEU A CA 1
ATOM 720 C C . LEU A 1 90 ? 30 -14.039 -11.703 1 94.38 90 LEU A C 1
ATOM 722 O O . LEU A 1 90 ? 30.703 -13.031 -11.57 1 94.38 90 LEU A O 1
ATOM 726 N N . LYS A 1 91 ? 29.469 -14.398 -12.805 1 94.62 91 LYS A N 1
ATOM 727 C CA . LYS A 1 91 ? 29.609 -13.609 -14.023 1 94.62 91 LYS A CA 1
ATOM 728 C C . LYS A 1 91 ? 28.953 -12.234 -13.867 1 94.62 91 LYS A C 1
ATOM 730 O O . LYS A 1 91 ? 29.484 -11.242 -14.375 1 94.62 91 LYS A O 1
ATOM 735 N N . LYS A 1 92 ? 27.797 -12.227 -13.273 1 90.12 92 LYS A N 1
ATOM 736 C CA . LYS A 1 92 ? 27.062 -10.992 -13.008 1 90.12 92 LYS A CA 1
ATOM 737 C C . LYS A 1 92 ? 26.078 -11.18 -11.859 1 90.12 92 LYS A C 1
ATOM 739 O O . LYS A 1 92 ? 25.938 -12.281 -11.32 1 90.12 92 LYS A O 1
ATOM 744 N N . MET A 1 93 ? 25.453 -10.078 -11.508 1 86.62 93 MET A N 1
ATOM 745 C CA . MET A 1 93 ? 24.406 -10.117 -10.492 1 86.62 93 MET A CA 1
ATOM 746 C C . MET A 1 93 ? 23.094 -10.625 -11.078 1 86.62 93 MET A C 1
ATOM 748 O O . MET A 1 93 ? 22.328 -9.852 -11.648 1 86.62 93 MET A O 1
ATOM 752 N N . TRP A 1 94 ? 22.859 -11.922 -10.82 1 87.5 94 TRP A N 1
ATOM 753 C CA . TRP A 1 94 ? 21.703 -12.57 -11.438 1 87.5 94 TRP A CA 1
ATOM 754 C C . TRP A 1 94 ? 20.406 -12.141 -10.75 1 87.5 94 TRP A C 1
ATOM 756 O O . TRP A 1 94 ? 20.406 -11.812 -9.562 1 87.5 94 TRP A O 1
ATOM 766 N N . LYS A 1 95 ? 19.312 -12.211 -11.477 1 82.12 95 LYS A N 1
ATOM 767 C CA . LYS A 1 95 ? 17.984 -11.852 -10.977 1 82.12 95 LYS A CA 1
ATOM 768 C C . LYS A 1 95 ? 17.438 -12.938 -10.055 1 82.12 95 LYS A C 1
ATOM 770 O O . LYS A 1 95 ? 17.938 -14.062 -10.047 1 82.12 95 LYS A O 1
ATOM 775 N N . SER A 1 96 ? 16.422 -12.547 -9.352 1 85.31 96 SER A N 1
ATOM 776 C CA . SER A 1 96 ? 15.742 -13.516 -8.492 1 85.31 96 SER A CA 1
ATOM 777 C C . SER A 1 96 ? 15.125 -14.641 -9.312 1 85.31 96 SER A C 1
ATOM 779 O O . SER A 1 96 ? 14.336 -14.391 -10.234 1 85.31 96 SER A O 1
ATOM 781 N N . PRO A 1 97 ? 15.492 -15.844 -9.016 1 90.38 97 PRO A N 1
ATOM 782 C CA . PRO A 1 97 ? 14.852 -16.938 -9.727 1 90.38 97 PRO A CA 1
ATOM 783 C C . PRO A 1 97 ? 13.344 -17.016 -9.484 1 90.38 97 PRO A C 1
ATOM 785 O O . PRO A 1 97 ? 12.586 -17.375 -10.391 1 90.38 97 PRO A O 1
ATOM 788 N N . ASN A 1 98 ? 12.883 -16.641 -8.297 1 86.94 98 ASN A N 1
ATOM 789 C CA . ASN A 1 98 ? 11.453 -16.625 -8.008 1 86.94 98 ASN A CA 1
ATOM 790 C C . ASN A 1 98 ? 10.703 -15.68 -8.945 1 86.94 98 ASN A C 1
ATOM 792 O O . ASN A 1 98 ? 9.617 -16.016 -9.438 1 86.94 98 ASN A O 1
ATOM 796 N N . ALA A 1 99 ? 11.297 -14.602 -9.148 1 79.19 99 ALA A N 1
ATOM 797 C CA . ALA A 1 99 ? 10.672 -13.617 -10.031 1 79.19 99 ALA A CA 1
ATOM 798 C C . ALA A 1 99 ? 10.594 -14.141 -11.461 1 79.19 99 ALA A C 1
ATOM 800 O O . ALA A 1 99 ? 9.562 -13.984 -12.125 1 79.19 99 ALA A O 1
ATOM 801 N N . THR A 1 100 ? 11.695 -14.773 -11.906 1 85.88 100 THR A N 1
ATOM 802 C CA . THR A 1 100 ? 11.734 -15.32 -13.258 1 85.88 100 THR A CA 1
ATOM 803 C C . THR A 1 100 ? 10.672 -16.391 -13.438 1 85.88 100 THR A C 1
ATOM 805 O O . THR A 1 100 ? 9.93 -16.391 -14.422 1 85.88 100 THR A O 1
ATOM 808 N N . ILE A 1 101 ? 10.578 -17.203 -12.477 1 89.5 101 ILE A N 1
ATOM 809 C CA . ILE A 1 101 ? 9.617 -18.297 -12.547 1 89.5 101 ILE A CA 1
ATOM 810 C C . ILE A 1 101 ? 8.195 -17.734 -12.539 1 89.5 101 ILE A C 1
ATOM 812 O O . ILE A 1 101 ? 7.355 -18.125 -13.352 1 89.5 101 ILE A O 1
ATOM 816 N N . ARG A 1 102 ? 7.918 -16.844 -11.719 1 83.06 102 ARG A N 1
ATOM 817 C CA . ARG A 1 102 ? 6.59 -16.266 -11.594 1 83.06 102 ARG A CA 1
ATOM 818 C C . ARG A 1 102 ? 6.188 -15.539 -12.875 1 83.06 102 ARG A C 1
ATOM 820 O O . ARG A 1 102 ? 5.031 -15.617 -13.305 1 83.06 102 ARG A O 1
ATOM 827 N N . ASN A 1 103 ? 7.16 -14.945 -13.477 1 78.88 103 ASN A N 1
ATOM 828 C CA . ASN A 1 103 ? 6.879 -14.195 -14.695 1 78.88 103 ASN A CA 1
ATOM 829 C C . ASN A 1 103 ? 6.5 -15.125 -15.852 1 78.88 103 ASN A C 1
ATOM 831 O O . ASN A 1 103 ? 5.68 -14.766 -16.688 1 78.88 103 ASN A O 1
ATOM 835 N N . ILE A 1 104 ? 7.113 -16.219 -15.781 1 86 104 ILE A N 1
ATOM 836 C CA . ILE A 1 104 ? 6.887 -17.141 -16.875 1 86 104 ILE A CA 1
ATOM 837 C C . ILE A 1 104 ? 5.605 -17.938 -16.625 1 86 104 ILE A C 1
ATOM 839 O O . ILE A 1 104 ? 4.789 -18.125 -17.531 1 86 104 ILE A O 1
ATOM 843 N N . ILE A 1 105 ? 5.445 -18.344 -15.43 1 84.44 105 ILE A N 1
ATOM 844 C CA . ILE A 1 105 ? 4.301 -19.188 -15.109 1 84.44 105 ILE A CA 1
ATOM 845 C C . ILE A 1 105 ? 3.064 -18.328 -14.891 1 84.44 105 ILE A C 1
ATOM 847 O O . ILE A 1 105 ? 1.953 -18.719 -15.258 1 84.44 105 ILE A O 1
ATOM 851 N N . GLY A 1 106 ? 3.379 -17.156 -14.352 1 75.06 106 GLY A N 1
ATOM 852 C CA . GLY A 1 106 ? 2.268 -16.297 -13.945 1 75.06 106 GLY A CA 1
ATOM 853 C C . GLY A 1 106 ? 1.521 -16.844 -12.734 1 75.06 106 GLY A C 1
ATOM 854 O O . GLY A 1 106 ? 2.031 -17.703 -12.016 1 75.06 106 GLY A O 1
ATOM 855 N N . GLY A 1 107 ? 0.488 -16.234 -12.406 1 77.06 107 GLY A N 1
ATOM 856 C CA . GLY A 1 107 ? -0.411 -16.781 -11.406 1 77.06 107 GLY A CA 1
ATOM 857 C C . GLY A 1 107 ? -0.502 -15.938 -10.156 1 77.06 107 GLY A C 1
ATOM 858 O O . GLY A 1 107 ? -0.268 -14.734 -10.195 1 77.06 107 GLY A O 1
ATOM 859 N N . THR A 1 108 ? -1.071 -16.594 -9.07 1 82.69 108 THR A N 1
ATOM 860 C CA . THR A 1 108 ? -1.343 -15.961 -7.789 1 82.69 108 THR A CA 1
ATOM 861 C C . THR A 1 108 ? -0.492 -16.578 -6.688 1 82.69 108 THR A C 1
ATOM 863 O O . THR A 1 108 ? -0.288 -17.797 -6.664 1 82.69 108 THR A O 1
ATOM 866 N N . ILE A 1 109 ? 0.025 -15.758 -5.898 1 86.12 109 ILE A N 1
ATOM 867 C CA . ILE A 1 109 ? 0.815 -16.219 -4.766 1 86.12 109 ILE A CA 1
ATOM 868 C C . ILE A 1 109 ? -0.059 -16.281 -3.516 1 86.12 109 ILE A C 1
ATOM 870 O O . ILE A 1 109 ? -0.7 -15.289 -3.154 1 86.12 109 ILE A O 1
ATOM 874 N N . PHE A 1 110 ? -0.069 -17.5 -2.926 1 90.12 110 PHE A N 1
ATOM 875 C CA . PHE A 1 110 ? -0.729 -17.641 -1.634 1 90.12 110 PHE A CA 1
ATOM 876 C C . PHE A 1 110 ? 0.292 -17.891 -0.531 1 90.12 110 PHE A C 1
ATOM 878 O O . PHE A 1 110 ? 1.239 -18.656 -0.721 1 90.12 110 PHE A O 1
ATOM 885 N N . ARG A 1 111 ? 0.162 -17.172 0.564 1 90.44 111 ARG A N 1
ATOM 886 C CA . ARG A 1 111 ? 0.974 -17.406 1.754 1 90.44 111 ARG A CA 1
ATOM 887 C C . ARG A 1 111 ? 0.1 -17.75 2.955 1 90.44 111 ARG A C 1
ATOM 889 O O . ARG A 1 111 ? -0.766 -16.969 3.346 1 90.44 111 ARG A O 1
ATOM 896 N N . ALA A 1 112 ? 0.311 -18.938 3.479 1 90.06 112 ALA A N 1
ATOM 897 C CA . ALA A 1 112 ? -0.414 -19.438 4.645 1 90.06 112 ALA A CA 1
ATOM 898 C C . ALA A 1 112 ? 0.533 -19.672 5.816 1 90.06 112 ALA A C 1
ATOM 900 O O . ALA A 1 112 ? 1.646 -20.172 5.633 1 90.06 112 ALA A O 1
ATOM 901 N N . PRO A 1 113 ? 0.092 -19.266 7 1 87.94 113 PRO A N 1
ATOM 902 C CA . PRO A 1 113 ? 0.933 -19.562 8.164 1 87.94 113 PRO A CA 1
ATOM 903 C C . PRO A 1 113 ? 0.986 -21.062 8.469 1 87.94 113 PRO A C 1
ATOM 905 O O . PRO A 1 113 ? 0.036 -21.797 8.18 1 87.94 113 PRO A O 1
ATOM 908 N N . ILE A 1 114 ? 2.137 -21.422 8.938 1 81.69 114 ILE A N 1
ATOM 909 C CA . ILE A 1 114 ? 2.268 -22.766 9.492 1 81.69 114 ILE A CA 1
ATOM 910 C C . ILE A 1 114 ? 2.021 -22.734 11 1 81.69 114 ILE A C 1
ATOM 912 O O . ILE A 1 114 ? 2.74 -22.062 11.734 1 81.69 114 ILE A O 1
ATOM 916 N N . LEU A 1 115 ? 0.988 -23.359 11.414 1 79.62 115 LEU A N 1
ATOM 917 C CA . LEU A 1 115 ? 0.649 -23.406 12.836 1 79.62 115 LEU A CA 1
ATOM 918 C C . LEU A 1 115 ? 1.283 -24.625 13.508 1 79.62 115 LEU A C 1
ATOM 920 O O . LEU A 1 115 ? 1.1 -25.766 13.047 1 79.62 115 LEU A O 1
ATOM 924 N N . ILE A 1 116 ? 2.146 -24.312 14.445 1 81.06 116 ILE A N 1
ATOM 925 C CA . ILE A 1 116 ? 2.785 -25.359 15.227 1 81.06 116 ILE A CA 1
ATOM 926 C C . ILE A 1 116 ? 2.281 -25.312 16.672 1 81.06 116 ILE A C 1
ATOM 928 O O . ILE A 1 116 ? 2.332 -24.266 17.312 1 81.06 116 ILE A O 1
ATOM 932 N N . ASP A 1 117 ? 1.835 -26.375 17.156 1 81.69 117 ASP A N 1
ATOM 933 C CA . ASP A 1 117 ? 1.112 -26.453 18.422 1 81.69 117 ASP A CA 1
ATOM 934 C C . ASP A 1 117 ? 1.974 -25.953 19.578 1 81.69 117 ASP A C 1
ATOM 936 O O . ASP A 1 117 ? 1.469 -25.297 20.5 1 81.69 117 ASP A O 1
ATOM 940 N N . ASN A 1 118 ? 3.172 -26.188 19.516 1 86.75 118 ASN A N 1
ATOM 941 C CA . ASN A 1 118 ? 4.012 -25.844 20.656 1 86.75 118 ASN A CA 1
ATOM 942 C C . ASN A 1 118 ? 4.652 -24.469 20.5 1 86.75 118 ASN A C 1
ATOM 944 O O . ASN A 1 118 ? 5.457 -24.047 21.328 1 86.75 118 ASN A O 1
ATOM 948 N N . ILE A 1 119 ? 4.441 -23.797 19.469 1 82.5 119 ILE A N 1
ATOM 949 C CA . ILE A 1 119 ? 4.898 -22.422 19.297 1 82.5 119 ILE A CA 1
ATOM 950 C C . ILE A 1 119 ? 3.742 -21.453 19.547 1 82.5 119 ILE A C 1
ATOM 952 O O . ILE A 1 119 ? 2.75 -21.453 18.828 1 82.5 119 ILE A O 1
ATOM 956 N N . PRO A 1 120 ? 3.93 -20.688 20.594 1 80.25 120 PRO A N 1
ATOM 957 C CA . PRO A 1 120 ? 2.84 -19.75 20.891 1 80.25 120 PRO A CA 1
ATOM 958 C C . PRO A 1 120 ? 2.568 -18.766 19.75 1 80.25 120 PRO A C 1
ATOM 960 O O . PRO A 1 120 ? 3.5 -18.344 19.062 1 80.25 120 PRO A O 1
ATOM 963 N N . ARG A 1 121 ? 1.302 -18.438 19.625 1 81.81 121 ARG A N 1
ATOM 964 C CA . ARG A 1 121 ? 0.907 -17.469 18.625 1 81.81 121 ARG A CA 1
ATOM 965 C C . ARG A 1 121 ? 1.272 -16.047 19.062 1 81.81 121 ARG A C 1
ATOM 967 O O . ARG A 1 121 ? 1.15 -15.711 20.234 1 81.81 121 ARG A O 1
ATOM 974 N N . LEU A 1 122 ? 1.681 -15.266 18.109 1 77.88 122 LEU A N 1
ATOM 975 C CA . LEU A 1 122 ? 2.023 -13.875 18.391 1 77.88 122 LEU A CA 1
ATOM 976 C C . LEU A 1 122 ? 0.792 -13.094 18.828 1 77.88 122 LEU A C 1
ATOM 978 O O . LEU A 1 122 ? 0.88 -12.227 19.703 1 77.88 122 LEU A O 1
ATOM 982 N N . VAL A 1 123 ? -0.347 -13.398 18.125 1 81.25 123 VAL A N 1
ATOM 983 C CA . VAL A 1 123 ? -1.646 -12.875 18.547 1 81.25 123 VAL A CA 1
ATOM 984 C C . VAL A 1 123 ? -2.506 -14.008 19.094 1 81.25 123 VAL A C 1
ATOM 986 O O . VAL A 1 123 ? -3.225 -14.672 18.344 1 81.25 123 VAL A O 1
ATOM 989 N N . PRO A 1 124 ? -2.557 -14.07 20.344 1 77.75 124 PRO A N 1
ATOM 990 C CA . PRO A 1 124 ? -3.146 -15.258 20.969 1 77.75 124 PRO A CA 1
ATOM 991 C C . PRO A 1 124 ? -4.645 -15.391 20.688 1 77.75 124 PRO A C 1
ATOM 993 O O . PRO A 1 124 ? -5.188 -16.5 20.719 1 77.75 124 PRO A O 1
ATOM 996 N N . ALA A 1 125 ? -5.188 -14.266 20.359 1 79.19 125 ALA A N 1
ATOM 997 C CA . ALA A 1 125 ? -6.633 -14.297 20.188 1 79.19 125 ALA A CA 1
ATOM 998 C C . ALA A 1 125 ? -7 -14.836 18.797 1 79.19 125 ALA A C 1
ATOM 1000 O O . ALA A 1 125 ? -8.148 -15.203 18.562 1 79.19 125 ALA A O 1
ATOM 1001 N N . TRP A 1 126 ? -5.973 -14.875 17.938 1 81.38 126 TRP A N 1
ATOM 1002 C CA . TRP A 1 126 ? -6.254 -15.391 16.594 1 81.38 126 TRP A CA 1
ATOM 1003 C C . TRP A 1 126 ? -6.336 -16.922 16.609 1 81.38 126 TRP A C 1
ATOM 1005 O O . TRP A 1 126 ? -5.441 -17.594 17.141 1 81.38 126 TRP A O 1
ATOM 1015 N N . LYS A 1 127 ? -7.523 -17.438 16.141 1 81.62 127 LYS A N 1
ATOM 1016 C CA . LYS A 1 127 ? -7.773 -18.875 16.219 1 81.62 127 LYS A CA 1
ATOM 1017 C C . LYS A 1 127 ? -7.59 -19.531 14.859 1 81.62 127 LYS A C 1
ATOM 1019 O O . LYS A 1 127 ? -7.285 -20.719 14.781 1 81.62 127 LYS A O 1
ATOM 1024 N N . LYS A 1 128 ? -7.855 -18.844 13.805 1 85.62 128 LYS A N 1
ATOM 1025 C CA . LYS A 1 128 ? -7.715 -19.375 12.453 1 85.62 128 LYS A CA 1
ATOM 1026 C C . LYS A 1 128 ? -6.672 -18.609 11.656 1 85.62 128 LYS A C 1
ATOM 1028 O O . LYS A 1 128 ? -6.469 -17.406 11.883 1 85.62 128 LYS A O 1
ATOM 1033 N N . PRO A 1 129 ? -6.074 -19.281 10.703 1 88.31 129 PRO A N 1
ATOM 1034 C CA . PRO A 1 129 ? -5.055 -18.609 9.906 1 88.31 129 PRO A CA 1
ATOM 1035 C C . PRO A 1 129 ? -5.648 -17.594 8.922 1 88.31 129 PRO A C 1
ATOM 1037 O O . PRO A 1 129 ? -6.805 -17.734 8.516 1 88.31 129 PRO A O 1
ATOM 1040 N N . ILE A 1 130 ? -4.848 -16.578 8.703 1 91.69 130 ILE A N 1
ATOM 1041 C CA . ILE A 1 130 ? -5.137 -15.68 7.594 1 91.69 130 ILE A CA 1
ATOM 1042 C C . ILE A 1 130 ? -4.215 -15.992 6.418 1 91.69 130 ILE A C 1
ATOM 1044 O O . ILE A 1 130 ? -2.988 -15.984 6.566 1 91.69 130 ILE A O 1
ATOM 1048 N N . VAL A 1 131 ? -4.859 -16.359 5.309 1 93.69 131 VAL A N 1
ATOM 1049 C CA . VAL A 1 131 ? -4.105 -16.609 4.086 1 93.69 131 VAL A CA 1
ATOM 1050 C C . VAL A 1 131 ? -4.102 -15.344 3.219 1 93.69 131 VAL A C 1
ATOM 1052 O O . VAL A 1 131 ? -5.145 -14.719 3.021 1 93.69 131 VAL A O 1
ATOM 1055 N N . ILE A 1 132 ? -2.955 -14.992 2.771 1 95.12 132 ILE A N 1
ATOM 1056 C CA . ILE A 1 132 ? -2.844 -13.805 1.936 1 95.12 132 ILE A CA 1
ATOM 1057 C C . ILE A 1 132 ? -2.629 -14.211 0.48 1 95.12 132 ILE A C 1
ATOM 1059 O O . ILE A 1 132 ? -1.691 -14.953 0.168 1 95.12 132 ILE A O 1
ATOM 1063 N N . GLY A 1 133 ? -3.6 -13.836 -0.306 1 93.38 133 GLY A N 1
ATOM 1064 C CA . GLY A 1 133 ? -3.416 -13.938 -1.745 1 93.38 133 GLY A CA 1
ATOM 1065 C C . GLY A 1 133 ? -2.936 -12.641 -2.375 1 93.38 133 GLY A C 1
ATOM 1066 O O . GLY A 1 133 ? -3.508 -11.578 -2.135 1 93.38 133 GLY A O 1
ATOM 1067 N N . ARG A 1 134 ? -1.874 -12.742 -3.166 1 90.5 134 ARG A N 1
ATOM 1068 C CA . ARG A 1 134 ? -1.328 -11.539 -3.785 1 90.5 134 ARG A CA 1
ATOM 1069 C C . ARG A 1 134 ? -1.264 -11.688 -5.301 1 90.5 134 ARG A C 1
ATOM 1071 O O . ARG A 1 134 ? -0.857 -12.734 -5.812 1 90.5 134 ARG A O 1
ATOM 1078 N N . HIS A 1 135 ? -1.802 -10.641 -5.945 1 87.88 135 HIS A N 1
ATOM 1079 C CA . HIS A 1 135 ? -1.729 -10.578 -7.402 1 87.88 135 HIS A CA 1
ATOM 1080 C C . HIS A 1 135 ? -0.291 -10.398 -7.875 1 87.88 135 HIS A C 1
ATOM 1082 O O . HIS A 1 135 ? 0.392 -9.461 -7.457 1 87.88 135 HIS A O 1
ATOM 1088 N N . ALA A 1 136 ? 0.255 -11.281 -8.703 1 79.19 136 ALA A N 1
ATOM 1089 C CA . ALA A 1 136 ? 1.671 -11.273 -9.062 1 79.19 136 ALA A CA 1
ATOM 1090 C C . ALA A 1 136 ? 1.877 -10.734 -10.477 1 79.19 136 ALA A C 1
ATOM 1092 O O . ALA A 1 136 ? 2.625 -11.312 -11.266 1 79.19 136 ALA A O 1
ATOM 1093 N N . PHE A 1 137 ? 1.104 -9.773 -10.852 1 83.88 137 PHE A N 1
ATOM 1094 C CA . PHE A 1 137 ? 1.255 -9.195 -12.18 1 83.88 137 PHE A CA 1
ATOM 1095 C C . PHE A 1 137 ? 1.021 -7.688 -12.148 1 83.88 137 PHE A C 1
ATOM 1097 O O . PHE A 1 137 ? 0.131 -7.211 -11.445 1 83.88 137 PHE A O 1
ATOM 1104 N N . GLY A 1 138 ? 1.951 -6.941 -12.898 1 89.12 138 GLY A N 1
ATOM 1105 C CA . GLY A 1 138 ? 1.743 -5.512 -13.07 1 89.12 138 GLY A CA 1
ATOM 1106 C C . GLY A 1 138 ? 1.978 -4.719 -11.805 1 89.12 138 GLY A C 1
ATOM 1107 O O . GLY A 1 138 ? 3.021 -4.855 -11.164 1 89.12 138 GLY A O 1
ATOM 1108 N N . ASP A 1 139 ? 1.077 -3.781 -11.445 1 92.38 139 ASP A N 1
ATOM 1109 C CA . ASP A 1 139 ? 1.185 -2.939 -10.258 1 92.38 139 ASP A CA 1
ATOM 1110 C C . ASP A 1 139 ? 2.604 -2.398 -10.094 1 92.38 139 ASP A C 1
ATOM 1112 O O . ASP A 1 139 ? 3.227 -1.973 -11.062 1 92.38 139 ASP A O 1
ATOM 1116 N N . GLN A 1 140 ? 3.104 -2.434 -8.922 1 90.81 140 GLN A N 1
ATOM 1117 C CA . GLN A 1 140 ? 4.391 -1.804 -8.648 1 90.81 140 GLN A CA 1
ATOM 1118 C C . GLN A 1 140 ? 5.543 -2.629 -9.219 1 90.81 140 GLN A C 1
ATOM 1120 O O . GLN A 1 140 ? 6.602 -2.086 -9.531 1 90.81 140 GLN A O 1
ATOM 1125 N N . TYR A 1 141 ? 5.344 -3.879 -9.461 1 83.94 141 TYR A N 1
ATOM 1126 C CA . TYR A 1 141 ? 6.426 -4.762 -9.883 1 83.94 141 TYR A CA 1
ATOM 1127 C C . TYR A 1 141 ? 6.762 -4.547 -11.352 1 83.94 141 TYR A C 1
ATOM 1129 O O . TYR A 1 141 ? 7.832 -4.945 -11.82 1 83.94 141 TYR A O 1
ATOM 1137 N N . ARG A 1 142 ? 5.891 -4.012 -12.094 1 88.56 142 ARG A N 1
ATOM 1138 C CA . ARG A 1 142 ? 6.152 -3.684 -13.492 1 88.56 142 ARG A CA 1
ATOM 1139 C C . ARG A 1 142 ? 5.926 -2.199 -13.758 1 88.56 142 ARG A C 1
ATOM 1141 O O . ARG A 1 142 ? 5.605 -1.803 -14.875 1 88.56 142 ARG A O 1
ATOM 1148 N N . ALA A 1 143 ? 6 -1.453 -12.703 1 94.38 143 ALA A N 1
ATOM 1149 C CA . ALA A 1 143 ? 5.785 -0.012 -12.805 1 94.38 143 ALA A CA 1
ATOM 1150 C C . ALA A 1 143 ? 6.969 0.672 -13.484 1 94.38 143 ALA A C 1
ATOM 1152 O O . ALA A 1 143 ? 8.078 0.129 -13.508 1 94.38 143 ALA A O 1
ATOM 1153 N N . VAL A 1 144 ? 6.664 1.765 -14.094 1 95.44 144 VAL A N 1
ATOM 1154 C CA . VAL A 1 144 ? 7.691 2.67 -14.602 1 95.44 144 VAL A CA 1
ATOM 1155 C C . VAL A 1 144 ? 7.723 3.941 -13.758 1 95.44 144 VAL A C 1
ATOM 1157 O O . VAL A 1 144 ? 6.684 4.566 -13.523 1 95.44 144 VAL A O 1
ATOM 1160 N N . ASP A 1 145 ? 8.898 4.223 -13.242 1 95.5 145 ASP A N 1
ATOM 1161 C CA . ASP A 1 145 ? 9.023 5.426 -12.43 1 95.5 145 ASP A CA 1
ATOM 1162 C C . ASP A 1 145 ? 10.305 6.188 -12.758 1 95.5 145 ASP A C 1
ATOM 1164 O O . ASP A 1 145 ? 11.289 5.59 -13.188 1 95.5 145 ASP A O 1
ATOM 1168 N N . PHE A 1 146 ? 10.281 7.496 -12.68 1 96.25 146 PHE A N 1
ATOM 1169 C CA . PHE A 1 146 ? 11.469 8.312 -12.906 1 96.25 146 PHE A CA 1
ATOM 1170 C C . PHE A 1 146 ? 11.367 9.641 -12.172 1 96.25 146 PHE A C 1
ATOM 1172 O O . PHE A 1 146 ? 10.266 10.062 -11.797 1 96.25 146 PHE A O 1
ATOM 1179 N N . THR A 1 147 ? 12.508 10.266 -11.977 1 96.62 147 THR A N 1
ATOM 1180 C CA . THR A 1 147 ? 12.578 11.57 -11.32 1 96.62 147 THR A CA 1
ATOM 1181 C C . THR A 1 147 ? 12.477 12.695 -12.344 1 96.62 147 THR A C 1
ATOM 1183 O O . THR A 1 147 ? 12.883 12.523 -13.5 1 96.62 147 THR A O 1
ATOM 1186 N N . VAL A 1 148 ? 11.852 13.75 -11.898 1 95.25 148 VAL A N 1
ATOM 1187 C CA . VAL A 1 148 ? 11.797 15 -12.641 1 95.25 148 VAL A CA 1
ATOM 1188 C C . VAL A 1 148 ? 12.68 16.047 -11.961 1 95.25 148 VAL A C 1
ATOM 1190 O O . VAL A 1 148 ? 12.539 16.297 -10.758 1 95.25 148 VAL A O 1
ATOM 1193 N N . ASN A 1 149 ? 13.523 16.719 -12.742 1 93.44 149 ASN A N 1
ATOM 1194 C CA . ASN A 1 149 ? 14.492 17.594 -12.109 1 93.44 149 ASN A CA 1
ATOM 1195 C C . ASN A 1 149 ? 14.312 19.047 -12.562 1 93.44 149 ASN A C 1
ATOM 1197 O O . ASN A 1 149 ? 15.102 19.906 -12.195 1 93.44 149 ASN A O 1
ATOM 1201 N N . ALA A 1 150 ? 13.398 19.297 -13.43 1 94.69 150 ALA A N 1
ATOM 1202 C CA . ALA A 1 150 ? 13.094 20.656 -13.906 1 94.69 150 ALA A CA 1
ATOM 1203 C C . ALA A 1 150 ? 11.586 20.844 -14.039 1 94.69 150 ALA A C 1
ATOM 1205 O O . ALA A 1 150 ? 10.828 19.875 -14.141 1 94.69 150 ALA A O 1
ATOM 1206 N N . PRO A 1 151 ? 11.148 22.094 -14.031 1 97.38 151 PRO A N 1
ATOM 1207 C CA . PRO A 1 151 ? 9.711 22.344 -14.219 1 97.38 151 PRO A CA 1
ATOM 1208 C C . PRO A 1 151 ? 9.18 21.75 -15.523 1 97.38 151 PRO A C 1
ATOM 1210 O O . PRO A 1 151 ? 9.867 21.781 -16.547 1 97.38 151 PRO A O 1
ATOM 1213 N N . GLY A 1 152 ? 8.047 21.219 -15.477 1 97.75 152 GLY A N 1
ATOM 1214 C CA . GLY A 1 152 ? 7.434 20.578 -16.641 1 97.75 152 GLY A CA 1
ATOM 1215 C C . GLY A 1 152 ? 6.184 19.797 -16.297 1 97.75 152 GLY A C 1
ATOM 1216 O O . GLY A 1 152 ? 5.766 19.766 -15.133 1 97.75 152 GLY A O 1
ATOM 1217 N N . THR A 1 153 ? 5.613 19.25 -17.328 1 98 153 THR A N 1
ATOM 1218 C CA . THR A 1 153 ? 4.348 18.547 -17.156 1 98 153 THR A CA 1
ATOM 1219 C C . THR A 1 153 ? 4.504 17.062 -17.469 1 98 153 THR A C 1
ATOM 1221 O O . THR A 1 153 ? 5.164 16.703 -18.438 1 98 153 THR A O 1
ATOM 1224 N N . VAL A 1 154 ? 3.922 16.25 -16.594 1 97.81 154 VAL A N 1
ATOM 1225 C CA . VAL A 1 154 ? 3.863 14.812 -16.859 1 97.81 154 VAL A CA 1
ATOM 1226 C C . VAL A 1 154 ? 2.439 14.422 -17.25 1 97.81 154 VAL A C 1
ATOM 1228 O O . VAL A 1 154 ? 1.474 14.883 -16.641 1 97.81 154 VAL A O 1
ATOM 1231 N N . LYS A 1 155 ? 2.314 13.57 -18.281 1 97.81 155 LYS A N 1
ATOM 1232 C CA . LYS A 1 155 ? 1.018 13.102 -18.766 1 97.81 155 LYS A CA 1
ATOM 1233 C C . LYS A 1 155 ? 1.014 11.586 -18.938 1 97.81 155 LYS A C 1
ATOM 1235 O O . LYS A 1 155 ? 2.064 10.977 -19.156 1 97.81 155 LYS A O 1
ATOM 1240 N N . LEU A 1 156 ? -0.165 11.039 -18.828 1 97.12 156 LEU A N 1
ATOM 1241 C CA . LEU A 1 156 ? -0.449 9.672 -19.25 1 97.12 156 LEU A CA 1
ATOM 1242 C C . LEU A 1 156 ? -1.17 9.664 -20.594 1 97.12 156 LEU A C 1
ATOM 1244 O O . LEU A 1 156 ? -2.217 10.297 -20.75 1 97.12 156 LEU A O 1
ATOM 1248 N N . VAL A 1 157 ? -0.57 8.922 -21.516 1 97.38 157 VAL A N 1
ATOM 1249 C CA . VAL A 1 157 ? -1.13 8.953 -22.859 1 97.38 157 VAL A CA 1
ATOM 1250 C C . VAL A 1 157 ? -1.416 7.527 -23.328 1 97.38 157 VAL A C 1
ATOM 1252 O O . VAL A 1 157 ? -0.514 6.691 -23.375 1 97.38 157 VAL A O 1
ATOM 1255 N N . TYR A 1 158 ? -2.691 7.289 -23.656 1 97.69 158 TYR A N 1
ATOM 1256 C CA . TYR A 1 158 ? -3.105 6.027 -24.266 1 97.69 158 TYR A CA 1
ATOM 1257 C C . TYR A 1 158 ? -3.377 6.199 -25.766 1 97.69 158 TYR A C 1
ATOM 1259 O O . TYR A 1 158 ? -4.211 7.02 -26.156 1 97.69 158 TYR A O 1
ATOM 1267 N N . SER A 1 159 ? -2.645 5.387 -26.5 1 97.81 159 SER A N 1
ATOM 1268 C CA . SER A 1 159 ? -2.811 5.398 -27.938 1 97.81 159 SER A CA 1
ATOM 1269 C C . SER A 1 159 ? -3.375 4.074 -28.438 1 97.81 159 SER A C 1
ATOM 1271 O O . SER A 1 159 ? -2.664 3.066 -28.5 1 97.81 159 SER A O 1
ATOM 1273 N N . PRO A 1 160 ? -4.617 4.113 -28.969 1 97 160 PRO A N 1
ATOM 1274 C CA . PRO A 1 160 ? -5.199 2.877 -29.5 1 97 160 PRO A CA 1
ATOM 1275 C C . PRO A 1 160 ? -4.539 2.414 -30.797 1 97 160 PRO A C 1
ATOM 1277 O O . PRO A 1 160 ? -4.133 3.24 -31.609 1 97 160 PRO A O 1
ATOM 1280 N N . ASP A 1 161 ? -4.516 1.169 -30.984 1 96.81 161 ASP A N 1
ATOM 1281 C CA . ASP A 1 161 ? -3.895 0.598 -32.188 1 96.81 161 ASP A CA 1
ATOM 1282 C C . ASP A 1 161 ? -4.707 0.919 -33.438 1 96.81 161 ASP A C 1
ATOM 1284 O O . ASP A 1 161 ? -4.168 0.921 -34.531 1 96.81 161 ASP A O 1
ATOM 1288 N N . ASP A 1 162 ? -5.945 1.139 -33.281 1 95 162 ASP A N 1
ATOM 1289 C CA . ASP A 1 162 ? -6.816 1.334 -34.438 1 95 162 ASP A CA 1
ATOM 1290 C C . ASP A 1 162 ? -6.684 2.752 -34.969 1 95 162 ASP A C 1
ATOM 1292 O O . ASP A 1 162 ? -7.379 3.119 -35.938 1 95 162 ASP A O 1
ATOM 1296 N N . GLY A 1 163 ? -5.949 3.561 -34.344 1 92.81 163 GLY A N 1
ATOM 1297 C CA . GLY A 1 163 ? -5.68 4.902 -34.844 1 92.81 163 GLY A CA 1
ATOM 1298 C C . GLY A 1 163 ? -6.664 5.938 -34.344 1 92.81 163 GLY A C 1
ATOM 1299 O O . GLY A 1 163 ? -6.594 7.105 -34.719 1 92.81 163 GLY A O 1
ATOM 1300 N N . SER A 1 164 ? -7.496 5.5 -33.438 1 93.75 164 SER A N 1
ATOM 1301 C CA . SER A 1 164 ? -8.422 6.465 -32.875 1 93.75 164 SER A CA 1
ATOM 1302 C C . SER A 1 164 ? -7.691 7.488 -32 1 93.75 164 SER A C 1
ATOM 1304 O O . SER A 1 164 ? -6.504 7.328 -31.719 1 93.75 164 SER A O 1
ATOM 1306 N N . THR A 1 165 ? -8.367 8.547 -31.641 1 94.81 165 THR A N 1
ATOM 1307 C CA . THR A 1 165 ? -7.773 9.664 -30.891 1 94.81 165 THR A CA 1
ATOM 1308 C C . THR A 1 165 ? -7.203 9.188 -29.562 1 94.81 165 THR A C 1
ATOM 1310 O O . THR A 1 165 ? -7.891 8.516 -28.797 1 94.81 165 THR A O 1
ATOM 1313 N N . PRO A 1 166 ? -6.012 9.539 -29.328 1 95.75 166 PRO A N 1
ATOM 1314 C CA . PRO A 1 166 ? -5.402 9.164 -28.047 1 95.75 166 PRO A CA 1
ATOM 1315 C C . PRO A 1 166 ? -6.109 9.797 -26.844 1 95.75 166 PRO A C 1
ATOM 1317 O O . PRO A 1 166 ? -6.676 10.891 -26.969 1 95.75 166 PRO A O 1
ATOM 1320 N N . VAL A 1 167 ? -6.102 9.039 -25.781 1 94.81 167 VAL A N 1
ATOM 1321 C CA . VAL A 1 167 ? -6.586 9.57 -24.516 1 94.81 167 VAL A CA 1
ATOM 1322 C C . VAL A 1 167 ? -5.414 10.133 -23.703 1 94.81 167 VAL A C 1
ATOM 1324 O O . VAL A 1 167 ? -4.473 9.398 -23.391 1 94.81 167 VAL A O 1
ATOM 1327 N N . THR A 1 168 ? -5.477 11.438 -23.422 1 96.19 168 THR A N 1
ATOM 1328 C CA . THR A 1 168 ? -4.414 12.086 -22.672 1 96.19 168 THR A CA 1
ATOM 1329 C C . THR A 1 168 ? -4.945 12.594 -21.328 1 96.19 168 THR A C 1
ATOM 1331 O O . THR A 1 168 ? -5.984 13.258 -21.266 1 96.19 168 THR A O 1
ATOM 1334 N N . ARG A 1 169 ? -4.23 12.227 -20.297 1 96.31 169 ARG A N 1
ATOM 1335 C CA . ARG A 1 169 ? -4.566 12.719 -18.953 1 96.31 169 ARG A CA 1
ATOM 1336 C C . ARG A 1 169 ? -3.379 13.43 -18.328 1 96.31 169 ARG A C 1
ATOM 1338 O O . ARG A 1 169 ? -2.266 12.906 -18.312 1 96.31 169 ARG A O 1
ATOM 1345 N N . ASP A 1 170 ? -3.684 14.609 -17.781 1 95.81 170 ASP A N 1
ATOM 1346 C CA . ASP A 1 170 ? -2.637 15.328 -17.078 1 95.81 170 ASP A CA 1
ATOM 1347 C C . ASP A 1 170 ? -2.424 14.75 -15.68 1 95.81 170 ASP A C 1
ATOM 1349 O O . ASP A 1 170 ? -3.355 14.703 -14.875 1 95.81 170 ASP A O 1
ATOM 1353 N N . LEU A 1 171 ? -1.239 14.398 -15.492 1 96.06 171 LEU A N 1
ATOM 1354 C CA . LEU A 1 171 ? -0.905 13.898 -14.164 1 96.06 171 LEU A CA 1
ATOM 1355 C C . LEU A 1 171 ? -0.572 15.047 -13.219 1 96.06 171 LEU A C 1
ATOM 1357 O O . LEU A 1 171 ? -1.222 15.211 -12.18 1 96.06 171 LEU A O 1
ATOM 1361 N N . HIS A 1 172 ? 0.474 15.828 -13.68 1 96.56 172 HIS A N 1
ATOM 1362 C CA . HIS A 1 172 ? 0.9 16.906 -12.797 1 96.56 172 HIS A CA 1
ATOM 136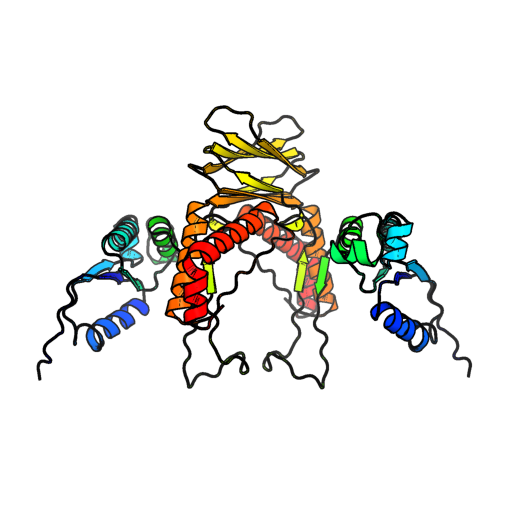3 C C . HIS A 1 172 ? 1.88 17.844 -13.5 1 96.56 172 HIS A C 1
ATOM 1365 O O . HIS A 1 172 ? 2.705 17.391 -14.297 1 96.56 172 HIS A O 1
ATOM 1371 N N . HIS A 1 173 ? 1.708 19.156 -13.195 1 97.62 173 HIS A N 1
ATOM 1372 C CA . HIS A 1 173 ? 2.744 20.109 -13.555 1 97.62 173 HIS A CA 1
ATOM 1373 C C . HIS A 1 173 ? 3.676 20.391 -12.383 1 97.62 173 HIS A C 1
ATOM 1375 O O . HIS A 1 173 ? 3.248 20.938 -11.359 1 97.62 173 HIS A O 1
ATOM 1381 N N . PHE A 1 174 ? 4.91 20.016 -12.539 1 96.75 174 PHE A N 1
ATOM 1382 C CA . PHE A 1 174 ? 5.926 20.266 -11.523 1 96.75 174 PHE A CA 1
ATOM 1383 C C . PHE A 1 174 ? 6.484 21.672 -11.633 1 96.75 174 PHE A C 1
ATOM 1385 O O . PHE A 1 174 ? 6.863 22.109 -12.727 1 96.75 174 PHE A O 1
ATOM 1392 N N . ASN A 1 175 ? 6.508 22.312 -10.547 1 94.75 175 ASN A N 1
ATOM 1393 C CA . ASN A 1 175 ? 7.168 23.625 -10.523 1 94.75 175 ASN A CA 1
ATOM 1394 C C . ASN A 1 175 ? 8.656 23.484 -10.227 1 94.75 175 ASN A C 1
ATOM 1396 O O . ASN A 1 175 ? 9.43 24.422 -10.477 1 94.75 175 ASN A O 1
ATOM 1400 N N . SER A 1 176 ? 9.023 22.422 -9.633 1 93.38 176 SER A N 1
ATOM 1401 C CA . SER A 1 176 ? 10.398 22.047 -9.328 1 93.38 176 SER A CA 1
ATOM 1402 C C . SER A 1 176 ? 10.609 20.547 -9.453 1 93.38 176 SER A C 1
ATOM 1404 O O . SER A 1 176 ? 9.922 19.875 -10.234 1 93.38 176 SER A O 1
ATOM 1406 N N . GLY A 1 177 ? 11.492 19.953 -8.656 1 94.12 177 GLY A N 1
ATOM 1407 C CA . GLY A 1 177 ? 11.789 18.531 -8.758 1 94.12 177 GLY A CA 1
ATOM 1408 C C . GLY A 1 177 ? 10.711 17.641 -8.141 1 94.12 177 GLY A C 1
ATOM 1409 O O . GLY A 1 177 ? 9.898 18.125 -7.352 1 94.12 177 GLY A O 1
ATOM 1410 N N . GLY A 1 178 ? 10.633 16.438 -8.617 1 97.19 178 GLY A N 1
ATOM 1411 C CA . GLY A 1 178 ? 9.695 15.445 -8.109 1 97.19 178 GLY A CA 1
ATOM 1412 C C . GLY A 1 178 ? 9.906 14.062 -8.695 1 97.19 178 GLY A C 1
ATOM 1413 O O . GLY A 1 178 ? 10.992 13.75 -9.18 1 97.19 178 GLY A O 1
ATOM 1414 N N . VAL A 1 179 ? 8.93 13.289 -8.484 1 97.75 179 VAL A N 1
ATOM 1415 C CA . VAL A 1 179 ? 8.984 11.914 -8.961 1 97.75 179 VAL A CA 1
ATOM 1416 C C . VAL A 1 179 ? 7.605 11.477 -9.453 1 97.75 179 VAL A C 1
ATOM 1418 O O . VAL A 1 179 ? 6.586 11.977 -8.977 1 97.75 179 VAL A O 1
ATOM 1421 N N . CYS A 1 180 ? 7.594 10.648 -10.414 1 97.88 180 CYS A N 1
ATOM 1422 C CA . CYS A 1 180 ? 6.328 10.141 -10.93 1 97.88 180 CYS A CA 1
ATOM 1423 C C . CYS A 1 180 ? 6.41 8.641 -11.18 1 97.88 180 CYS A C 1
ATOM 1425 O O . CYS A 1 180 ? 7.504 8.07 -11.242 1 97.88 180 CYS A O 1
ATOM 1427 N N . LEU A 1 181 ? 5.336 8.008 -11.219 1 97.5 181 LEU A N 1
ATOM 1428 C CA . LEU A 1 181 ? 5.199 6.566 -11.383 1 97.5 181 LEU A CA 1
ATOM 1429 C C . LEU A 1 181 ? 3.967 6.227 -12.211 1 97.5 181 LEU A C 1
ATOM 1431 O O . LEU A 1 181 ? 2.928 6.875 -12.078 1 97.5 181 LEU A O 1
ATOM 1435 N N . GLY A 1 182 ? 4.082 5.297 -13.148 1 97.69 182 GLY A N 1
ATOM 1436 C CA . GLY A 1 182 ? 2.961 4.68 -13.844 1 97.69 182 GLY A CA 1
ATOM 1437 C C . GLY A 1 182 ? 2.908 3.172 -13.664 1 97.69 182 GLY A C 1
ATOM 1438 O O . GLY A 1 182 ? 3.947 2.51 -13.633 1 97.69 182 GLY A O 1
ATOM 1439 N N . MET A 1 183 ? 1.757 2.699 -13.484 1 97.19 183 MET A N 1
ATOM 1440 C CA . MET A 1 183 ? 1.58 1.253 -13.391 1 97.19 183 MET A CA 1
ATOM 1441 C C . MET A 1 183 ? 0.307 0.812 -14.102 1 97.19 183 MET A C 1
ATOM 1443 O O . MET A 1 183 ? -0.462 1.647 -14.586 1 97.19 183 MET A O 1
ATOM 1447 N N . TYR A 1 184 ? 0.138 -0.524 -14.266 1 97.56 184 TYR A N 1
ATOM 1448 C CA . TYR A 1 184 ? -0.976 -1.061 -15.039 1 97.56 184 TYR A CA 1
ATOM 1449 C C . TYR A 1 184 ? -1.315 -2.479 -14.602 1 97.56 184 TYR A C 1
ATOM 1451 O O . TYR A 1 184 ? -0.577 -3.086 -13.82 1 97.56 184 TYR A O 1
ATOM 1459 N N . ASN A 1 185 ? -2.461 -2.891 -15.039 1 96.69 185 ASN A N 1
ATOM 1460 C CA . ASN A 1 185 ? -2.863 -4.289 -14.961 1 96.69 185 ASN A CA 1
ATOM 1461 C C . ASN A 1 185 ? -3.752 -4.684 -16.141 1 96.69 185 ASN A C 1
ATOM 1463 O O . ASN A 1 185 ? -4.367 -3.826 -16.781 1 96.69 185 ASN A O 1
ATOM 1467 N N . GLU A 1 186 ? -3.744 -5.945 -16.391 1 95.69 186 GLU A N 1
ATOM 1468 C CA . GLU A 1 186 ? -4.551 -6.477 -17.484 1 95.69 186 GLU A CA 1
ATOM 1469 C C . GLU A 1 186 ? -5.801 -7.176 -16.953 1 95.69 186 GLU A C 1
ATOM 1471 O O . GLU A 1 186 ? -5.75 -7.863 -15.93 1 95.69 186 GLU A O 1
ATOM 1476 N N . ASP A 1 187 ? -6.875 -7.066 -17.688 1 96.81 187 ASP A N 1
ATOM 1477 C CA . ASP A 1 187 ? -8.125 -7.711 -17.281 1 96.81 187 ASP A CA 1
ATOM 1478 C C . ASP A 1 187 ? -7.945 -9.219 -17.156 1 96.81 187 ASP A C 1
ATOM 1480 O O . ASP A 1 187 ? -8.453 -9.836 -16.219 1 96.81 187 ASP A O 1
ATOM 1484 N N . ALA A 1 188 ? -7.25 -9.758 -18.078 1 94 188 ALA A N 1
ATOM 1485 C CA . ALA A 1 188 ? -7.035 -11.203 -18.062 1 94 188 ALA A CA 1
ATOM 1486 C C . ALA A 1 188 ? -6.297 -11.633 -16.797 1 94 188 ALA A C 1
ATOM 1488 O O . ALA A 1 188 ? -6.629 -12.656 -16.188 1 94 188 ALA A O 1
ATOM 1489 N N . SER A 1 189 ? -5.324 -10.875 -16.453 1 92.75 189 SER A N 1
ATOM 1490 C CA . SER A 1 189 ? -4.555 -11.188 -15.25 1 92.75 189 SER A CA 1
ATOM 1491 C C . SER A 1 189 ? -5.406 -11.047 -13.992 1 92.75 189 SER A C 1
ATOM 1493 O O . SER A 1 189 ? -5.332 -11.883 -13.086 1 92.75 189 SER A O 1
ATOM 1495 N N . ILE A 1 190 ? -6.211 -10.031 -13.906 1 95.56 190 ILE A N 1
ATOM 1496 C CA . ILE A 1 190 ? -7.098 -9.82 -12.766 1 95.56 190 ILE A CA 1
ATOM 1497 C C . ILE A 1 190 ? -8.102 -10.969 -12.664 1 95.56 190 ILE A C 1
ATOM 1499 O O . ILE A 1 190 ? -8.391 -11.453 -11.57 1 95.56 190 ILE A O 1
ATOM 1503 N N . SER A 1 191 ? -8.586 -11.352 -13.773 1 96.31 191 SER A N 1
ATOM 1504 C CA . SER A 1 191 ? -9.539 -12.461 -13.812 1 96.31 191 SER A CA 1
ATOM 1505 C C . SER A 1 191 ? -8.906 -13.75 -13.289 1 96.31 191 SER A C 1
ATOM 1507 O O . SER A 1 191 ? -9.523 -14.469 -12.492 1 96.31 191 SER A O 1
ATOM 1509 N N . ASP A 1 192 ? -7.711 -13.992 -13.742 1 93.31 192 ASP A N 1
ATOM 1510 C CA . ASP A 1 192 ? -6.996 -15.172 -13.273 1 93.31 192 ASP A CA 1
ATOM 1511 C C . ASP A 1 192 ? -6.77 -15.125 -11.766 1 93.31 192 ASP A C 1
ATOM 1513 O O . ASP A 1 192 ? -6.891 -16.141 -11.078 1 93.31 192 ASP A O 1
ATOM 1517 N N . PHE A 1 193 ? -6.402 -14.023 -11.32 1 94.69 193 PHE A N 1
ATOM 1518 C CA . PHE A 1 193 ? -6.223 -13.812 -9.883 1 94.69 193 PHE A CA 1
ATOM 1519 C C . PHE A 1 193 ? -7.508 -14.117 -9.125 1 94.69 193 PHE A C 1
ATOM 1521 O O . PHE A 1 193 ? -7.488 -14.836 -8.125 1 94.69 193 PHE A O 1
ATOM 1528 N N . ALA A 1 194 ? -8.586 -13.555 -9.617 1 96.81 194 ALA A N 1
ATOM 1529 C CA . ALA A 1 194 ? -9.891 -13.781 -8.992 1 96.81 194 ALA A CA 1
ATOM 1530 C C . ALA A 1 194 ? -10.234 -15.273 -8.961 1 96.81 194 ALA A C 1
ATOM 1532 O O . ALA A 1 194 ? -10.602 -15.805 -7.918 1 96.81 194 ALA A O 1
ATOM 1533 N N . LEU A 1 195 ? -10.078 -15.93 -10.055 1 96.31 195 LEU A N 1
ATOM 1534 C CA . LEU A 1 195 ? -10.391 -17.359 -10.172 1 96.31 195 LEU A CA 1
ATOM 1535 C C . LEU A 1 195 ? -9.578 -18.172 -9.18 1 96.31 195 LEU A C 1
ATOM 1537 O O . LEU A 1 195 ? -10.109 -19.047 -8.5 1 96.31 195 LEU A O 1
ATOM 1541 N N . ALA A 1 196 ? -8.32 -17.844 -9.141 1 94.75 196 ALA A N 1
ATOM 1542 C CA . ALA A 1 196 ? -7.438 -18.547 -8.219 1 94.75 196 ALA A CA 1
ATOM 1543 C C . ALA A 1 196 ? -7.879 -18.344 -6.773 1 94.75 196 ALA A C 1
ATOM 1545 O O . ALA A 1 196 ? -7.898 -19.297 -5.988 1 94.75 196 ALA A O 1
ATOM 1546 N N . CYS A 1 197 ? -8.195 -17.141 -6.402 1 96.75 197 CYS A N 1
ATOM 1547 C CA . CYS A 1 197 ? -8.609 -16.812 -5.039 1 96.75 197 CYS A CA 1
ATOM 1548 C C . CYS A 1 197 ? -9.898 -17.547 -4.68 1 96.75 197 CYS A C 1
ATOM 1550 O O . CYS A 1 197 ? -10 -18.141 -3.6 1 96.75 197 CYS A O 1
ATOM 1552 N N . PHE A 1 198 ? -10.867 -17.531 -5.566 1 98 198 PHE A N 1
ATOM 1553 C CA . PHE A 1 198 ? -12.141 -18.188 -5.289 1 98 198 PHE A CA 1
ATOM 1554 C C . PHE A 1 198 ? -11.961 -19.703 -5.156 1 98 198 PHE A C 1
ATOM 1556 O O . PHE A 1 198 ? -12.508 -20.312 -4.242 1 98 198 PHE A O 1
ATOM 1563 N N . GLN A 1 199 ? -11.211 -20.25 -6.074 1 96.75 199 GLN A N 1
ATOM 1564 C CA . GLN A 1 199 ? -10.969 -21.688 -6.02 1 96.75 199 GLN A CA 1
ATOM 1565 C C . GLN A 1 199 ? -10.242 -22.078 -4.734 1 96.75 199 GLN A C 1
ATOM 1567 O O . GLN A 1 199 ? -10.609 -23.047 -4.078 1 96.75 199 GLN A O 1
ATOM 1572 N N . TYR A 1 200 ? -9.242 -21.297 -4.422 1 95.75 200 TYR A N 1
ATOM 1573 C CA . TYR A 1 200 ? -8.484 -21.578 -3.203 1 95.75 200 TYR A CA 1
ATOM 1574 C C . TYR A 1 200 ? -9.391 -21.516 -1.978 1 95.75 200 TYR A C 1
ATOM 1576 O O . TYR A 1 200 ? -9.336 -22.375 -1.107 1 95.75 200 TYR A O 1
ATOM 1584 N N . ALA A 1 201 ? -10.141 -20.484 -1.892 1 97.31 201 ALA A N 1
ATOM 1585 C CA . ALA A 1 201 ? -11.031 -20.297 -0.754 1 97.31 201 ALA A CA 1
ATOM 1586 C C . ALA A 1 201 ? -12.008 -21.469 -0.626 1 97.31 201 ALA A C 1
ATOM 1588 O O . ALA A 1 201 ? -12.258 -21.953 0.479 1 97.31 201 ALA A O 1
ATOM 1589 N N . LEU A 1 202 ? -12.57 -21.922 -1.698 1 97.12 202 LEU A N 1
ATOM 1590 C CA . LEU A 1 202 ? -13.492 -23.047 -1.697 1 97.12 202 LEU A CA 1
ATOM 1591 C C . LEU A 1 202 ? -12.797 -24.312 -1.221 1 97.12 202 LEU A C 1
ATOM 1593 O O . LEU A 1 202 ? -13.328 -25.047 -0.378 1 97.12 202 LEU A O 1
ATOM 1597 N N . ASP A 1 203 ? -11.672 -24.516 -1.734 1 95.25 203 ASP A N 1
ATOM 1598 C CA . ASP A 1 203 ? -10.914 -25.719 -1.371 1 95.25 203 ASP A CA 1
ATOM 1599 C C . ASP A 1 203 ? -10.57 -25.719 0.116 1 95.25 203 ASP A C 1
ATOM 1601 O O . ASP A 1 203 ? -10.617 -26.75 0.771 1 95.25 203 ASP A O 1
ATOM 1605 N N . ALA A 1 204 ? -10.211 -24.578 0.605 1 93.81 204 ALA A N 1
ATOM 1606 C CA . ALA A 1 204 ? -9.805 -24.438 2.002 1 93.81 204 ALA A CA 1
ATOM 1607 C C . ALA A 1 204 ? -11.016 -24.25 2.91 1 93.81 204 ALA A C 1
ATOM 1609 O O . ALA A 1 204 ? -10.891 -24.25 4.137 1 93.81 204 ALA A O 1
ATOM 1610 N N . LYS A 1 205 ? -12.141 -24.047 2.275 1 95 205 LYS A N 1
ATOM 1611 C CA . LYS A 1 205 ? -13.391 -23.812 2.99 1 95 205 LYS A CA 1
ATOM 1612 C C . LYS A 1 205 ? -13.25 -22.625 3.939 1 95 205 LYS A C 1
ATOM 1614 O O . LYS A 1 205 ? -13.586 -22.719 5.121 1 95 205 LYS A O 1
ATOM 1619 N N . MET A 1 206 ? -12.703 -21.531 3.416 1 95.62 206 MET A N 1
ATOM 1620 C CA . MET A 1 206 ? -12.5 -20.297 4.156 1 95.62 206 MET A CA 1
ATOM 1621 C C . MET A 1 206 ? -13.211 -19.141 3.471 1 95.62 206 MET A C 1
ATOM 1623 O O . MET A 1 206 ? -13.32 -19.109 2.244 1 95.62 206 MET A O 1
ATOM 1627 N N . PRO A 1 207 ? -13.609 -18.188 4.289 1 96.44 207 PRO A N 1
ATOM 1628 C CA . PRO A 1 207 ? -14.141 -16.984 3.646 1 96.44 207 PRO A CA 1
ATOM 1629 C C . PRO A 1 207 ? -13.07 -16.188 2.898 1 96.44 207 PRO A C 1
ATOM 1631 O O . PRO A 1 207 ? -11.883 -16.328 3.191 1 96.44 207 PRO A O 1
ATOM 1634 N N . LEU A 1 208 ? -13.547 -15.453 1.986 1 97.38 208 LEU A N 1
ATOM 1635 C CA . LEU A 1 208 ? -12.641 -14.656 1.162 1 97.38 208 LEU A CA 1
ATOM 1636 C C . LEU A 1 208 ? -12.992 -13.18 1.235 1 97.38 208 LEU A C 1
ATOM 1638 O O . LEU A 1 208 ? -14.156 -12.805 1.101 1 97.38 208 LEU A O 1
ATOM 1642 N N . TYR A 1 209 ? -11.992 -12.383 1.474 1 96.56 209 TYR A N 1
ATOM 1643 C CA . TYR A 1 209 ? -12.133 -10.93 1.506 1 96.56 209 TYR A CA 1
ATOM 1644 C C . TYR A 1 209 ? -11.25 -10.273 0.452 1 96.56 209 TYR A C 1
ATOM 1646 O O . TYR A 1 209 ? -10.086 -10.641 0.289 1 96.56 209 TYR A O 1
ATOM 1654 N N . LEU A 1 210 ? -11.82 -9.383 -0.28 1 95.88 210 LEU A N 1
ATOM 1655 C CA . LEU A 1 210 ? -11.047 -8.531 -1.174 1 95.88 210 LEU A CA 1
ATOM 1656 C C . LEU A 1 210 ? -10.891 -7.129 -0.587 1 95.88 210 LEU A C 1
ATOM 1658 O O . LEU A 1 210 ? -11.883 -6.484 -0.247 1 95.88 210 LEU A O 1
ATOM 1662 N N . SER A 1 211 ? -9.68 -6.699 -0.432 1 93.06 211 SER A N 1
ATOM 1663 C CA . SER A 1 211 ? -9.406 -5.352 0.06 1 93.06 211 SER A CA 1
ATOM 1664 C C . SER A 1 211 ? -8.922 -4.441 -1.062 1 93.06 211 SER A C 1
ATOM 1666 O O . SER A 1 211 ? -7.961 -4.77 -1.763 1 93.06 211 SER A O 1
ATOM 1668 N N . THR A 1 212 ? -9.641 -3.365 -1.266 1 90.81 212 THR A N 1
ATOM 1669 C CA . THR A 1 212 ? -9.281 -2.379 -2.279 1 90.81 212 THR A CA 1
ATOM 1670 C C . THR A 1 212 ? -9.414 -0.962 -1.725 1 90.81 212 THR A C 1
ATOM 1672 O O . THR A 1 212 ? -10.055 -0.751 -0.691 1 90.81 212 THR A O 1
ATOM 1675 N N . LYS A 1 213 ? -8.758 -0.001 -2.34 1 89.38 213 LYS A N 1
ATOM 1676 C CA . LYS A 1 213 ? -8.953 1.427 -2.104 1 89.38 213 LYS A CA 1
ATOM 1677 C C . LYS A 1 213 ? -9.766 2.062 -3.227 1 89.38 213 LYS A C 1
ATOM 1679 O O . LYS A 1 213 ? -9.383 3.102 -3.768 1 89.38 213 LYS A O 1
ATOM 1684 N N . ASN A 1 214 ? -10.875 1.491 -3.467 1 88.12 214 ASN A N 1
ATOM 1685 C CA . ASN A 1 214 ? -11.625 1.841 -4.668 1 88.12 214 ASN A CA 1
ATOM 1686 C C . ASN A 1 214 ? -12.352 3.174 -4.508 1 88.12 214 ASN A C 1
ATOM 1688 O O . ASN A 1 214 ? -12.836 3.744 -5.488 1 88.12 214 ASN A O 1
ATOM 1692 N N . THR A 1 215 ? -12.461 3.746 -3.307 1 77.75 215 THR A N 1
ATOM 1693 C CA . THR A 1 215 ? -13.031 5.078 -3.145 1 77.75 215 THR A CA 1
ATOM 1694 C C . THR A 1 215 ? -12.062 6.148 -3.645 1 77.75 215 THR A C 1
ATOM 1696 O O . THR A 1 215 ? -12.492 7.195 -4.133 1 77.75 215 THR A O 1
ATOM 1699 N N . VAL A 1 216 ? -10.766 5.789 -3.572 1 81.5 216 VAL A N 1
ATOM 1700 C CA . VAL A 1 216 ? -9.727 6.711 -4.016 1 81.5 216 VAL A CA 1
ATOM 1701 C C . VAL A 1 216 ? -9.289 6.355 -5.438 1 81.5 216 VAL A C 1
ATOM 1703 O O . VAL A 1 216 ? -9.25 7.223 -6.316 1 81.5 216 VAL A O 1
ATOM 1706 N N . LEU A 1 217 ? -9.023 5.07 -5.578 1 91.94 217 LEU A N 1
ATOM 1707 C CA . LEU A 1 217 ? -8.656 4.566 -6.895 1 91.94 217 LEU A CA 1
ATOM 1708 C C . LEU A 1 217 ? -9.859 3.969 -7.609 1 91.94 217 LEU A C 1
ATOM 1710 O O . LEU A 1 217 ? -9.977 2.746 -7.73 1 91.94 217 LEU A O 1
ATOM 1714 N N . LYS A 1 218 ? -10.641 4.836 -8.164 1 88.06 218 LYS A N 1
ATOM 1715 C CA . LYS A 1 218 ? -11.961 4.469 -8.664 1 88.06 218 LYS A CA 1
ATOM 1716 C C . LYS A 1 218 ? -11.844 3.555 -9.883 1 88.06 218 LYS A C 1
ATOM 1718 O O . LYS A 1 218 ? -12.594 2.58 -10.008 1 88.06 218 LYS A O 1
ATOM 1723 N N . ALA A 1 219 ? -10.914 3.859 -10.758 1 94.81 219 ALA A N 1
ATOM 1724 C CA . ALA A 1 219 ? -10.789 3.045 -11.961 1 94.81 219 ALA A CA 1
ATOM 1725 C C . ALA A 1 219 ? -9.898 1.83 -11.719 1 94.81 219 ALA A C 1
ATOM 1727 O O . ALA A 1 219 ? -10.297 0.695 -11.984 1 94.81 219 ALA A O 1
ATOM 1728 N N . TYR A 1 220 ? -8.812 2.064 -11.117 1 96.5 220 TYR A N 1
ATOM 1729 C CA . TYR A 1 220 ? -7.836 0.988 -10.969 1 96.5 220 TYR A CA 1
ATOM 1730 C C . TYR A 1 220 ? -8.359 -0.099 -10.039 1 96.5 220 TYR A C 1
ATOM 1732 O O . TYR A 1 220 ? -8.633 -1.22 -10.469 1 96.5 220 TYR A O 1
ATOM 1740 N N . ASP A 1 221 ? -8.57 0.257 -8.805 1 95.69 221 ASP A N 1
ATOM 1741 C CA . ASP A 1 221 ? -9.109 -0.713 -7.859 1 95.69 221 ASP A CA 1
ATOM 1742 C C . ASP A 1 221 ? -10.562 -1.048 -8.18 1 95.69 221 ASP A C 1
ATOM 1744 O O . ASP A 1 221 ? -11.023 -2.154 -7.898 1 95.69 221 ASP A O 1
ATOM 1748 N N . GLY A 1 222 ? -11.227 -0.089 -8.789 1 95.25 222 GLY A N 1
ATOM 1749 C CA . GLY A 1 222 ? -12.578 -0.369 -9.234 1 95.25 222 GLY A CA 1
ATOM 1750 C C . GLY A 1 222 ? -12.656 -1.5 -10.242 1 95.25 222 GLY A C 1
ATOM 1751 O O . GLY A 1 222 ? -13.609 -2.285 -10.234 1 95.25 222 GLY A O 1
ATOM 1752 N N . ARG A 1 223 ? -11.703 -1.581 -11.055 1 96.81 223 ARG A N 1
ATOM 1753 C CA . ARG A 1 223 ? -11.688 -2.641 -12.062 1 96.81 223 ARG A CA 1
ATOM 1754 C C . ARG A 1 223 ? -11.5 -4.008 -11.406 1 96.81 223 ARG A C 1
ATOM 1756 O O . ARG A 1 223 ? -12.141 -4.98 -11.812 1 96.81 223 ARG A O 1
ATOM 1763 N N . PHE A 1 224 ? -10.617 -4.094 -10.43 1 97 224 PHE A N 1
ATOM 1764 C CA . PHE A 1 224 ? -10.469 -5.324 -9.664 1 97 224 PHE A CA 1
ATOM 1765 C C . PHE A 1 224 ? -11.797 -5.73 -9.039 1 97 224 PHE A C 1
ATOM 1767 O O . PHE A 1 224 ? -12.242 -6.871 -9.203 1 97 224 PHE A O 1
ATOM 1774 N N . LYS A 1 225 ? -12.367 -4.789 -8.383 1 97 225 LYS A N 1
ATOM 1775 C CA . LYS A 1 225 ? -13.633 -5.051 -7.695 1 97 225 LYS A CA 1
ATOM 1776 C C . LYS A 1 225 ? -14.688 -5.566 -8.664 1 97 225 LYS A C 1
ATOM 1778 O O . LYS A 1 225 ? -15.383 -6.539 -8.375 1 97 225 LYS A O 1
ATOM 1783 N N . GLN A 1 226 ? -14.781 -4.938 -9.781 1 96.94 226 GLN A N 1
ATOM 1784 C CA . GLN A 1 226 ? -15.789 -5.297 -10.766 1 96.94 226 GLN A CA 1
ATOM 1785 C C . GLN A 1 226 ? -15.555 -6.707 -11.305 1 96.94 226 GLN A C 1
ATOM 1787 O O . GLN A 1 226 ? -16.484 -7.508 -11.391 1 96.94 226 GLN A O 1
ATOM 1792 N N . ILE A 1 227 ? -14.383 -6.98 -11.664 1 97.44 227 ILE A N 1
ATOM 1793 C CA . ILE A 1 227 ? -14.062 -8.273 -12.25 1 97.44 227 ILE A CA 1
ATOM 1794 C C . ILE A 1 227 ? -14.289 -9.375 -11.211 1 97.44 227 ILE A C 1
ATOM 1796 O O . ILE A 1 227 ? -14.875 -10.414 -11.523 1 97.44 227 ILE A O 1
ATOM 1800 N N . PHE A 1 228 ? -13.812 -9.156 -10 1 97.94 228 PHE A N 1
ATOM 1801 C CA . PHE A 1 228 ? -14.055 -10.117 -8.93 1 97.94 228 PHE A CA 1
ATOM 1802 C C . PHE A 1 228 ? -15.547 -10.352 -8.742 1 97.94 228 PHE A C 1
ATOM 1804 O O . PHE A 1 228 ? -15.992 -11.5 -8.625 1 97.94 228 PHE A O 1
ATOM 1811 N N . HIS A 1 229 ? -16.266 -9.289 -8.688 1 97.62 229 HIS A N 1
ATOM 1812 C CA . HIS A 1 229 ? -17.703 -9.383 -8.477 1 97.62 229 HIS A CA 1
ATOM 1813 C C . HIS A 1 229 ? -18.375 -10.18 -9.594 1 97.62 229 HIS A C 1
ATOM 1815 O O . HIS A 1 229 ? -19.219 -11.047 -9.336 1 97.62 229 HIS A O 1
ATOM 1821 N N . ASP A 1 230 ? -18.031 -9.906 -10.805 1 97.94 230 ASP A N 1
ATOM 1822 C CA . ASP A 1 230 ? -18.641 -10.578 -11.953 1 97.94 230 ASP A CA 1
ATOM 1823 C C . ASP A 1 230 ? -18.344 -12.078 -11.922 1 97.94 230 ASP A C 1
ATOM 1825 O O . ASP A 1 230 ? -19.25 -12.891 -12.133 1 97.94 230 ASP A O 1
ATOM 1829 N N . ILE A 1 231 ? -17.172 -12.383 -11.656 1 98 231 ILE A N 1
ATOM 1830 C CA . ILE A 1 231 ? -16.781 -13.789 -11.625 1 98 231 ILE A CA 1
ATOM 1831 C C . ILE A 1 231 ? -17.469 -14.492 -10.469 1 98 231 ILE A C 1
ATOM 1833 O O . ILE A 1 231 ? -17.953 -15.617 -10.609 1 98 231 ILE A O 1
ATOM 1837 N N . TYR A 1 232 ? -17.516 -13.891 -9.344 1 98.06 232 TYR A N 1
ATOM 1838 C CA . TYR A 1 232 ? -18.188 -14.469 -8.188 1 98.06 232 TYR A CA 1
ATOM 1839 C C . TYR A 1 232 ? -19.641 -14.781 -8.492 1 98.06 232 TYR A C 1
ATOM 1841 O O . TYR A 1 232 ? -20.109 -15.898 -8.273 1 98.06 232 TYR A O 1
ATOM 1849 N N . THR A 1 233 ? -20.344 -13.812 -8.977 1 97.56 233 THR A N 1
ATOM 1850 C CA . THR A 1 233 ? -21.781 -13.93 -9.203 1 97.56 233 THR A CA 1
ATOM 1851 C C . THR A 1 233 ? -22.078 -14.953 -10.297 1 97.56 233 THR A C 1
ATOM 1853 O O . THR A 1 233 ? -23.062 -15.68 -10.227 1 97.56 233 THR A O 1
ATOM 1856 N N . LYS A 1 234 ? -21.25 -15 -11.211 1 97.19 234 LYS A N 1
ATOM 1857 C CA . LYS A 1 234 ? -21.469 -15.875 -12.359 1 97.19 234 LYS A CA 1
ATOM 1858 C C . LYS A 1 234 ? -21.109 -17.328 -12.023 1 97.19 234 LYS A C 1
ATOM 1860 O O . LYS A 1 234 ? -21.859 -18.25 -12.344 1 97.19 234 LYS A O 1
ATOM 1865 N N . ASP A 1 235 ? -20.047 -17.531 -11.289 1 96.75 235 ASP A N 1
ATOM 1866 C CA . ASP A 1 235 ? -19.469 -18.875 -11.297 1 96.75 235 ASP A CA 1
ATOM 1867 C C . ASP A 1 235 ? -19.359 -19.422 -9.875 1 96.75 235 ASP A C 1
ATOM 1869 O O . ASP A 1 235 ? -19.25 -20.641 -9.688 1 96.75 235 ASP A O 1
ATOM 1873 N N . PHE A 1 236 ? -19.438 -18.531 -8.875 1 97.88 236 PHE A N 1
ATOM 1874 C CA . PHE A 1 236 ? -18.969 -19.062 -7.605 1 97.88 236 PHE A CA 1
ATOM 1875 C C . PHE A 1 236 ? -20 -18.859 -6.504 1 97.88 236 PHE A C 1
ATOM 1877 O O . PHE A 1 236 ? -19.922 -19.484 -5.445 1 97.88 236 PHE A O 1
ATOM 1884 N N . GLU A 1 237 ? -20.891 -18.016 -6.68 1 97.19 237 GLU A N 1
ATOM 1885 C CA . GLU A 1 237 ? -21.812 -17.641 -5.621 1 97.19 237 GLU A CA 1
ATOM 1886 C C . GLU A 1 237 ? -22.516 -18.875 -5.047 1 97.19 237 GLU A C 1
ATOM 1888 O O . GLU A 1 237 ? -22.562 -19.062 -3.83 1 97.19 237 GLU A O 1
ATOM 1893 N N . GLN A 1 238 ? -23.047 -19.719 -5.84 1 97.19 238 GLN A N 1
ATOM 1894 C CA . GLN A 1 238 ? -23.781 -20.906 -5.402 1 97.19 238 GLN A CA 1
ATOM 1895 C C . GLN A 1 238 ? -22.859 -21.891 -4.688 1 97.19 238 GLN A C 1
ATOM 1897 O O . GLN A 1 238 ? -23.25 -22.516 -3.705 1 97.19 238 GLN A O 1
ATOM 1902 N N . ARG A 1 239 ? -21.703 -22.031 -5.18 1 97.12 239 ARG A N 1
ATOM 1903 C CA . ARG A 1 239 ? -20.734 -22.953 -4.582 1 97.12 239 ARG A CA 1
ATOM 1904 C C . ARG A 1 239 ? -20.328 -22.484 -3.189 1 97.12 239 ARG A C 1
ATOM 1906 O O . ARG A 1 239 ? -20.141 -23.297 -2.285 1 97.12 239 ARG A O 1
ATOM 1913 N N . PHE A 1 240 ? -20.125 -21.203 -3.088 1 97.81 240 PHE A N 1
ATOM 1914 C CA . PHE A 1 240 ? -19.766 -20.641 -1.788 1 97.81 240 PHE A CA 1
ATOM 1915 C C . PHE A 1 240 ? -20.906 -20.844 -0.788 1 97.81 240 PHE A C 1
ATOM 1917 O O . PHE A 1 240 ? -20.672 -21.266 0.347 1 97.81 240 PHE A O 1
ATOM 1924 N N . LYS A 1 241 ? -22.094 -20.594 -1.216 1 97.06 241 LYS A N 1
ATOM 1925 C CA . LYS A 1 241 ? -23.25 -20.797 -0.357 1 97.06 241 LYS A CA 1
ATOM 1926 C C . LYS A 1 241 ? -23.375 -22.25 0.054 1 97.06 241 LYS A C 1
ATOM 1928 O O . LYS A 1 241 ? -23.641 -22.562 1.222 1 97.06 241 LYS A O 1
ATOM 1933 N N . ALA A 1 242 ? -23.141 -23.078 -0.864 1 97.31 242 ALA A N 1
ATOM 1934 C CA . ALA A 1 242 ? -23.234 -24.516 -0.597 1 97.31 242 ALA A CA 1
ATOM 1935 C C . ALA A 1 242 ? -22.188 -24.953 0.415 1 97.31 242 ALA A C 1
ATOM 1937 O O . ALA A 1 242 ? -22.422 -25.859 1.213 1 97.31 242 ALA A O 1
ATOM 1938 N N . ALA A 1 243 ? -21.062 -24.312 0.379 1 96.94 243 ALA A N 1
ATOM 1939 C CA . ALA A 1 243 ? -19.969 -24.656 1.278 1 96.94 243 ALA A CA 1
ATOM 1940 C C . ALA A 1 243 ? -20.109 -23.938 2.617 1 96.94 243 ALA A C 1
ATOM 1942 O O . ALA A 1 243 ? -19.344 -24.188 3.551 1 96.94 243 ALA A O 1
ATOM 1943 N N . GLY A 1 244 ? -21.031 -23 2.697 1 97 244 GLY A N 1
ATOM 1944 C CA . GLY A 1 244 ? -21.266 -22.25 3.926 1 97 244 GLY A CA 1
ATOM 1945 C C . GLY A 1 244 ? -20.25 -21.172 4.18 1 97 244 GLY A C 1
ATOM 1946 O O . GLY A 1 244 ? -19.938 -20.844 5.332 1 97 244 GLY A O 1
ATOM 1947 N N . ILE A 1 245 ? -19.625 -20.75 3.107 1 96.31 245 ILE A N 1
ATOM 1948 C CA . ILE A 1 245 ? -18.656 -19.656 3.23 1 96.31 245 ILE A CA 1
ATOM 1949 C C . ILE A 1 245 ? -19.125 -18.453 2.43 1 96.31 245 ILE A C 1
ATOM 1951 O O . ILE A 1 245 ? -20.172 -18.5 1.783 1 96.31 245 ILE A O 1
ATOM 1955 N N . TRP A 1 246 ? -18.219 -17.281 2.562 1 91.94 246 TRP A N 1
ATOM 1956 C CA . TRP A 1 246 ? -18.641 -16.047 1.899 1 91.94 246 TRP A CA 1
ATOM 1957 C C . TRP A 1 246 ? -17.438 -15.266 1.402 1 91.94 246 TRP A C 1
ATOM 1959 O O . TRP A 1 246 ? -16.312 -15.492 1.849 1 91.94 246 TRP A O 1
ATOM 1969 N N . MET B 1 1 ? -14.586 29.656 44.656 1 47.41 1 MET B N 1
ATOM 1970 C CA . MET B 1 1 ? -13.453 30.547 44.438 1 47.41 1 MET B CA 1
ATOM 1971 C C . MET B 1 1 ? -13.141 30.719 42.969 1 47.41 1 MET B C 1
ATOM 1973 O O . MET B 1 1 ? -13.109 29.75 42.219 1 47.41 1 MET B O 1
ATOM 1977 N N . GLN B 1 2 ? -13.422 31.938 42.5 1 57.72 2 GLN B N 1
ATOM 1978 C CA . GLN B 1 2 ? -13.242 32.25 41.094 1 57.72 2 GLN B CA 1
ATOM 1979 C C . GLN B 1 2 ? -11.789 32.062 40.656 1 57.72 2 GLN B C 1
ATOM 1981 O O . GLN B 1 2 ? -10.891 32.75 41.156 1 57.72 2 GLN B O 1
ATOM 1986 N N . VAL B 1 3 ? -11.414 30.797 40.438 1 64.88 3 VAL B N 1
ATOM 1987 C CA . VAL B 1 3 ? -10.047 30.5 40.031 1 64.88 3 VAL B CA 1
ATOM 1988 C C . VAL B 1 3 ? -9.625 31.453 38.906 1 64.88 3 VAL B C 1
ATOM 1990 O O . VAL B 1 3 ? -10.398 31.719 38 1 64.88 3 VAL B O 1
ATOM 1993 N N . LYS B 1 4 ? -8.617 32.281 39.188 1 82.69 4 LYS B N 1
ATOM 1994 C CA . LYS B 1 4 ? -8.055 33.188 38.188 1 82.69 4 LYS B CA 1
ATOM 1995 C C . LYS B 1 4 ? -7.594 32.406 36.938 1 82.69 4 LYS B C 1
ATOM 1997 O O . LYS B 1 4 ? -6.801 31.484 37.062 1 82.69 4 LYS B O 1
ATOM 2002 N N . LYS B 1 5 ? -8.242 32.719 35.781 1 90.06 5 LYS B N 1
ATOM 2003 C CA . LYS B 1 5 ? -7.914 32.031 34.531 1 90.06 5 LYS B CA 1
ATOM 2004 C C . LYS B 1 5 ? -6.543 32.438 34.031 1 90.06 5 LYS B C 1
ATOM 2006 O O . LYS B 1 5 ? -6.133 33.594 34.188 1 90.06 5 LYS B O 1
ATOM 2011 N N . ILE B 1 6 ? -5.746 31.578 33.562 1 93.69 6 ILE B N 1
ATOM 2012 C CA . ILE B 1 6 ? -4.488 31.875 32.875 1 93.69 6 ILE B CA 1
ATOM 2013 C C . ILE B 1 6 ? -4.777 32.469 31.516 1 93.69 6 ILE B C 1
ATOM 2015 O O . ILE B 1 6 ? -5.57 31.938 30.734 1 93.69 6 ILE B O 1
ATOM 2019 N N . LYS B 1 7 ? -4.156 33.656 31.266 1 94.06 7 LYS B N 1
ATOM 2020 C CA . LYS B 1 7 ? -4.363 34.344 29.984 1 94.06 7 LYS B CA 1
ATOM 2021 C C . LYS B 1 7 ? -3.484 33.719 28.891 1 94.06 7 LYS B C 1
ATOM 2023 O O . LYS B 1 7 ? -2.268 33.625 29.062 1 94.06 7 LYS B O 1
ATOM 2028 N N . VAL B 1 8 ? -4.09 33.25 27.828 1 93.56 8 VAL B N 1
ATOM 2029 C CA . VAL B 1 8 ? -3.373 32.75 26.656 1 93.56 8 VAL B CA 1
ATOM 2030 C C . VAL B 1 8 ? -3.283 33.844 25.594 1 93.56 8 VAL B C 1
ATOM 2032 O O . VAL B 1 8 ? -4.301 34.438 25.203 1 93.56 8 VAL B O 1
ATOM 2035 N N . GLU B 1 9 ? -2.156 34.125 25.125 1 93.62 9 GLU B N 1
ATOM 2036 C CA . GLU B 1 9 ? -1.918 35.281 24.234 1 93.62 9 GLU B CA 1
ATOM 2037 C C . GLU B 1 9 ? -2.406 34.969 22.812 1 93.62 9 GLU B C 1
ATOM 2039 O O . GLU B 1 9 ? -3.037 35.812 22.188 1 93.62 9 GLU B O 1
ATOM 2044 N N . ASN B 1 10 ? -2.162 33.875 22.359 1 94 10 ASN B N 1
ATOM 2045 C CA . ASN B 1 10 ? -2.467 33.531 20.969 1 94 10 ASN B CA 1
ATOM 2046 C C . ASN B 1 10 ? -3.734 32.688 20.859 1 94 10 ASN B C 1
ATOM 2048 O O . ASN B 1 10 ? -3.988 31.828 21.703 1 94 10 ASN B O 1
ATOM 2052 N N . PRO B 1 11 ? -4.469 32.938 19.875 1 95.88 11 PRO B N 1
ATOM 2053 C CA . PRO B 1 11 ? -5.73 32.219 19.688 1 95.88 11 PRO B CA 1
ATOM 2054 C C . PRO B 1 11 ? -5.523 30.812 19.125 1 95.88 11 PRO B C 1
ATOM 2056 O O . PRO B 1 11 ? -4.43 30.484 18.656 1 95.88 11 PRO B O 1
ATOM 2059 N N . VAL B 1 12 ? -6.629 29.984 19.219 1 96.19 12 VAL B N 1
ATOM 2060 C CA . VAL B 1 12 ? -6.711 28.688 18.562 1 96.19 12 VAL B CA 1
ATOM 2061 C C . VAL B 1 12 ? -7.934 28.641 17.641 1 96.19 12 VAL B C 1
ATOM 2063 O O . VAL B 1 12 ? -8.93 29.344 17.906 1 96.19 12 VAL B O 1
ATOM 2066 N N . VAL B 1 13 ? -7.758 27.891 16.562 1 96.88 13 VAL B N 1
ATOM 2067 C CA . VAL B 1 13 ? -8.922 27.672 15.703 1 96.88 13 VAL B CA 1
ATOM 2068 C C . VAL B 1 13 ? -9.719 26.469 16.203 1 96.88 13 VAL B C 1
ATOM 2070 O O . VAL B 1 13 ? -9.148 25.406 16.469 1 96.88 13 VAL B O 1
ATOM 2073 N N . GLU B 1 14 ? -10.961 26.703 16.422 1 96.38 14 GLU B N 1
ATOM 2074 C CA . GLU B 1 14 ? -11.875 25.625 16.812 1 96.38 14 GLU B CA 1
ATOM 2075 C C . GLU B 1 14 ? -12.781 25.234 15.656 1 96.38 14 GLU B C 1
ATOM 2077 O O . GLU B 1 14 ? -13.508 26.062 15.109 1 96.38 14 GLU B O 1
ATOM 2082 N N . ILE B 1 15 ? -12.648 23.969 15.328 1 95.75 15 ILE B N 1
ATOM 2083 C CA . ILE B 1 15 ? -13.516 23.438 14.281 1 95.75 15 ILE B CA 1
ATOM 2084 C C . ILE B 1 15 ? -14.5 22.438 14.875 1 95.75 15 ILE B C 1
ATOM 2086 O O . ILE B 1 15 ? -14.141 21.281 15.133 1 95.75 15 ILE B O 1
ATOM 2090 N N . ASP B 1 16 ? -15.68 22.953 14.969 1 94.19 16 ASP B N 1
ATOM 2091 C CA . ASP B 1 16 ? -16.75 22.109 15.484 1 94.19 16 ASP B CA 1
ATOM 2092 C C . ASP B 1 16 ? -17.266 21.156 14.414 1 94.19 16 ASP B C 1
ATOM 2094 O O . ASP B 1 16 ? -16.922 21.297 13.234 1 94.19 16 ASP B O 1
ATOM 2098 N N . GLY B 1 17 ? -17.969 20.062 14.773 1 93 17 GLY B N 1
ATOM 2099 C CA . GLY B 1 17 ? -18.391 19.047 13.836 1 93 17 GLY B CA 1
ATOM 2100 C C . GLY B 1 17 ? -19.781 18.516 14.117 1 93 17 GLY B C 1
ATOM 2101 O O . GLY B 1 17 ? -20.703 19.297 14.375 1 93 17 GLY B O 1
ATOM 2102 N N . ASP B 1 18 ? -19.891 17.234 13.961 1 91.5 18 ASP B N 1
ATOM 2103 C CA . ASP B 1 18 ? -21.234 16.656 14 1 91.5 18 ASP B CA 1
ATOM 2104 C C . ASP B 1 18 ? -21.375 15.688 15.18 1 91.5 18 ASP B C 1
ATOM 2106 O O . ASP B 1 18 ? -20.375 15.148 15.672 1 91.5 18 ASP B O 1
ATOM 2110 N N . GLU B 1 19 ? -22.609 15.531 15.695 1 84.19 19 GLU B N 1
ATOM 2111 C CA . GLU B 1 19 ? -23.062 14.445 16.562 1 84.19 19 GLU B CA 1
ATOM 2112 C C . GLU B 1 19 ? -22.344 14.477 17.906 1 84.19 19 GLU B C 1
ATOM 2114 O O . GLU B 1 19 ? -22.266 15.516 18.562 1 84.19 19 GLU B O 1
ATOM 2119 N N . MET B 1 20 ? -21.812 13.336 18.297 1 86.31 20 MET B N 1
ATOM 2120 C CA . MET B 1 20 ? -21.328 13.141 19.656 1 86.31 20 MET B CA 1
ATOM 2121 C C . MET B 1 20 ? -20.047 13.938 19.891 1 86.31 20 MET B C 1
ATOM 2123 O O . MET B 1 20 ? -19.812 14.422 21 1 86.31 20 MET B O 1
ATOM 2127 N N . THR B 1 21 ? -19.328 14.148 18.875 1 86.12 21 THR B N 1
ATOM 2128 C CA . THR B 1 21 ? -18.062 14.852 19.062 1 86.12 21 THR B CA 1
ATOM 2129 C C . THR B 1 21 ? -18.297 16.312 19.406 1 86.12 21 THR B C 1
ATOM 2131 O O . THR B 1 21 ? -17.547 16.906 20.188 1 86.12 21 THR B O 1
ATOM 2134 N N . ARG B 1 22 ? -19.297 16.781 18.906 1 88.12 22 ARG B N 1
ATOM 2135 C CA . ARG B 1 22 ? -19.656 18.156 19.234 1 88.12 22 ARG B CA 1
ATOM 2136 C C . ARG B 1 22 ? -19.984 18.297 20.719 1 88.12 22 ARG B C 1
ATOM 2138 O O . ARG B 1 22 ? -19.531 19.25 21.375 1 88.12 22 ARG B O 1
ATOM 2145 N N . VAL B 1 23 ? -20.719 17.391 21.203 1 89.31 23 VAL B N 1
ATOM 2146 C CA . VAL B 1 23 ? -21.172 17.422 22.578 1 89.31 23 VAL B CA 1
ATOM 2147 C C . VAL B 1 23 ? -19.984 17.188 23.516 1 89.31 23 VAL B C 1
ATOM 2149 O O . VAL B 1 23 ? -19.797 17.922 24.5 1 89.31 23 VAL B O 1
ATOM 2152 N N . ILE B 1 24 ? -19.172 16.234 23.188 1 92.44 24 ILE B N 1
ATOM 2153 C CA . ILE B 1 24 ? -18.047 15.891 24.031 1 92.44 24 ILE B CA 1
ATOM 2154 C C . ILE B 1 24 ? -17.047 17.047 24.062 1 92.44 24 ILE B C 1
ATOM 2156 O O . ILE B 1 24 ? -16.516 17.391 25.125 1 92.44 24 ILE B O 1
ATOM 2160 N N . TRP B 1 25 ? -16.844 17.578 22.953 1 93.12 25 TRP B N 1
ATOM 2161 C CA . TRP B 1 25 ? -15.914 18.703 22.891 1 93.12 25 TRP B CA 1
ATOM 2162 C C . TRP B 1 25 ? -16.422 19.875 23.719 1 93.12 25 TRP B C 1
ATOM 2164 O O . TRP B 1 25 ? -15.648 20.531 24.422 1 93.12 25 TRP B O 1
ATOM 2174 N N . GLN B 1 26 ? -17.688 20.125 23.672 1 92.56 26 GLN B N 1
ATOM 2175 C CA . GLN B 1 26 ? -18.266 21.188 24.5 1 92.56 26 GLN B CA 1
ATOM 2176 C C . GLN B 1 26 ? -18 20.938 25.969 1 92.56 26 GLN B C 1
ATOM 2178 O O . GLN B 1 26 ? -17.672 21.859 26.719 1 92.56 26 GLN B O 1
ATOM 2183 N N . TRP B 1 27 ? -18.125 19.719 26.25 1 93.19 27 TRP B N 1
ATOM 2184 C CA . TRP B 1 27 ? -17.891 19.375 27.656 1 93.19 27 TRP B CA 1
ATOM 2185 C C . TRP B 1 27 ? -16.422 19.594 28.016 1 93.19 27 TRP B C 1
ATOM 2187 O O . TRP B 1 27 ? -16.125 20.141 29.078 1 93.19 27 TRP B O 1
ATOM 2197 N N . ILE B 1 28 ? -15.555 19.141 27.203 1 93.19 28 ILE B N 1
ATOM 2198 C CA . ILE B 1 28 ? -14.125 19.297 27.453 1 93.19 28 ILE B CA 1
ATOM 2199 C C . ILE B 1 28 ? -13.773 20.781 27.562 1 93.19 28 ILE B C 1
ATOM 2201 O O . ILE B 1 28 ? -13.094 21.203 28.5 1 93.19 28 ILE B O 1
ATOM 2205 N N . LYS B 1 29 ? -14.266 21.547 26.703 1 92.56 29 LYS B N 1
ATOM 2206 C CA . LYS B 1 29 ? -13.984 22.984 26.656 1 92.56 29 LYS B CA 1
ATOM 2207 C C . LYS B 1 29 ? -14.477 23.672 27.922 1 92.56 29 LYS B C 1
ATOM 2209 O O . LYS B 1 29 ? -13.734 24.438 28.547 1 92.56 29 LYS B O 1
ATOM 2214 N N . GLU B 1 30 ? -15.648 23.375 28.344 1 92.25 30 GLU B N 1
ATOM 2215 C CA . GLU B 1 30 ? -16.281 24.047 29.484 1 92.25 30 GLU B CA 1
ATOM 2216 C C . GLU B 1 30 ? -15.68 23.578 30.797 1 92.25 30 GLU B C 1
ATOM 2218 O O . GLU B 1 30 ? -15.438 24.391 31.703 1 92.25 30 GLU B O 1
ATOM 2223 N N . LYS B 1 31 ? -15.367 22.312 30.797 1 93.25 31 LYS B N 1
ATOM 2224 C CA . LYS B 1 31 ? -14.984 21.734 32.094 1 93.25 31 LYS B CA 1
ATOM 2225 C C . LYS B 1 31 ? -13.477 21.766 32.281 1 93.25 31 LYS B C 1
ATOM 2227 O O . LYS B 1 31 ? -12.984 21.859 33.406 1 93.25 31 LYS B O 1
ATOM 2232 N N . LEU B 1 32 ? -12.789 21.734 31.141 1 92.38 32 LEU B N 1
ATOM 2233 C CA . LEU B 1 32 ? -11.359 21.469 31.328 1 92.38 32 LEU B CA 1
ATOM 2234 C C . LEU B 1 32 ? -10.531 22.625 30.781 1 92.38 32 LEU B C 1
ATOM 2236 O O . LEU B 1 32 ? -9.367 22.797 31.156 1 92.38 32 LEU B O 1
ATOM 2240 N N . ILE B 1 33 ? -11.141 23.453 29.938 1 92.94 33 ILE B N 1
ATOM 2241 C CA . ILE B 1 33 ? -10.32 24.469 29.297 1 92.94 33 ILE B CA 1
ATOM 2242 C C . ILE B 1 33 ? -10.75 25.859 29.781 1 92.94 33 ILE B C 1
ATOM 2244 O O . ILE B 1 33 ? -10.016 26.531 30.5 1 92.94 33 ILE B O 1
ATOM 2248 N N . LEU B 1 34 ? -11.984 26.172 29.641 1 93.5 34 LEU B N 1
ATOM 2249 C CA . LEU B 1 34 ? -12.445 27.547 29.844 1 93.5 34 LEU B CA 1
ATOM 2250 C C . LEU B 1 34 ? -12.586 27.844 31.328 1 93.5 34 LEU B C 1
ATOM 2252 O O . LEU B 1 34 ? -12.672 29.016 31.734 1 93.5 34 LEU B O 1
ATOM 2256 N N . LYS B 1 35 ? -12.555 26.812 32.031 1 91.81 35 LYS B N 1
ATOM 2257 C CA . LYS B 1 35 ? -12.562 27.016 33.469 1 91.81 35 LYS B CA 1
ATOM 2258 C C . LYS B 1 35 ? -11.219 27.531 33.969 1 91.81 35 LYS B C 1
ATOM 2260 O O . LYS B 1 35 ? -11.156 28.266 34.938 1 91.81 35 LYS B O 1
ATOM 2265 N N . TYR B 1 36 ? -10.227 27.297 33.188 1 93.62 36 TYR B N 1
ATOM 2266 C CA . TYR B 1 36 ? -8.891 27.562 33.719 1 93.62 36 TYR B CA 1
ATOM 2267 C C . TYR B 1 36 ? -8.117 28.5 32.781 1 93.62 36 TYR B C 1
ATOM 2269 O O . TYR B 1 36 ? -7.164 29.156 33.219 1 93.62 36 TYR B O 1
ATOM 2277 N N . LEU B 1 37 ? -8.562 28.625 31.594 1 94 37 LEU B N 1
ATOM 2278 C CA . LEU B 1 37 ? -7.836 29.406 30.609 1 94 37 LEU B CA 1
ATOM 2279 C C . LEU B 1 37 ? -8.742 30.484 30 1 94 37 LEU B C 1
ATOM 2281 O O . LEU B 1 37 ? -9.914 30.219 29.734 1 94 37 LEU B O 1
ATOM 2285 N N . ASP B 1 38 ? -8.133 31.688 29.859 1 94.12 38 ASP B N 1
ATOM 2286 C CA . ASP B 1 38 ? -8.703 32.719 28.984 1 94.12 38 ASP B CA 1
ATOM 2287 C C . ASP B 1 38 ? -8.117 32.625 27.578 1 94.12 38 ASP B C 1
ATOM 2289 O O . ASP B 1 38 ? -7.16 33.312 27.266 1 94.12 38 ASP B O 1
ATOM 2293 N N . LEU B 1 39 ? -8.695 31.781 26.812 1 94.12 39 LEU B N 1
ATOM 2294 C CA . LEU B 1 39 ? -8.172 31.391 25.5 1 94.12 39 LEU B CA 1
ATOM 2295 C C . LEU B 1 39 ? -9 32 24.375 1 94.12 39 LEU B C 1
ATOM 2297 O O . LEU B 1 39 ? -10.188 31.703 24.234 1 94.12 39 LEU B O 1
ATOM 2301 N N . PRO B 1 40 ? -8.391 32.906 23.703 1 95.5 40 PRO B N 1
ATOM 2302 C CA . PRO B 1 40 ? -9.109 33.375 22.516 1 95.5 40 PRO B CA 1
ATOM 2303 C C . PRO B 1 40 ? -9.336 32.25 21.5 1 95.5 40 PRO B C 1
ATOM 2305 O O . PRO B 1 40 ? -8.414 31.5 21.188 1 95.5 40 PRO B O 1
ATOM 2308 N N . ILE B 1 41 ? -10.547 32.125 20.984 1 96.19 41 ILE B N 1
ATOM 2309 C CA . ILE B 1 41 ? -10.914 31.031 20.094 1 96.19 41 ILE B CA 1
ATOM 2310 C C . ILE B 1 41 ? -11.562 31.609 18.828 1 96.19 41 ILE B C 1
ATOM 2312 O O . ILE B 1 41 ? -12.477 32.438 18.906 1 96.19 41 ILE B O 1
ATOM 2316 N N . GLU B 1 42 ? -11.008 31.25 17.75 1 96.94 42 GLU B N 1
ATOM 2317 C CA . GLU B 1 42 ? -11.688 31.469 16.484 1 96.94 42 GLU B CA 1
ATOM 2318 C C . GLU B 1 42 ? -12.531 30.266 16.078 1 96.94 42 GLU B C 1
ATOM 2320 O O . GLU B 1 42 ? -12 29.234 15.688 1 96.94 42 GLU B O 1
ATOM 2325 N N . TYR B 1 43 ? -13.797 30.469 16.031 1 97.25 43 TYR B N 1
ATOM 2326 C CA . TYR B 1 43 ? -14.734 29.359 15.961 1 97.25 43 TYR B CA 1
ATOM 2327 C C . TYR B 1 43 ? -15.266 29.172 14.547 1 97.25 43 TYR B C 1
ATOM 2329 O O . TYR B 1 43 ? -15.641 30.156 13.891 1 97.25 43 TYR B O 1
ATOM 2337 N N . PHE B 1 44 ? -15.297 27.906 14.07 1 97.62 44 PHE B N 1
ATOM 2338 C CA . PHE B 1 44 ? -15.898 27.5 12.805 1 97.62 44 PHE B CA 1
ATOM 2339 C C . PHE B 1 44 ? -16.812 26.297 12.984 1 97.62 44 PHE B C 1
ATOM 2341 O O . PHE B 1 44 ? -16.391 25.281 13.57 1 97.62 44 PHE B O 1
ATOM 2348 N N . ASP B 1 45 ? -18.031 26.391 12.477 1 96.56 45 ASP B N 1
ATOM 2349 C CA . ASP B 1 45 ? -18.984 25.281 12.508 1 96.56 45 ASP B CA 1
ATOM 2350 C C . ASP B 1 45 ? -18.938 24.484 11.211 1 96.56 45 ASP B C 1
ATOM 2352 O O . ASP B 1 45 ? -19.438 24.922 10.18 1 96.56 45 ASP B O 1
ATOM 2356 N N . LEU B 1 46 ? -18.422 23.219 11.344 1 96.62 46 LEU B N 1
ATOM 2357 C CA . LEU B 1 46 ? -18.344 22.375 10.148 1 96.62 46 LEU B CA 1
ATOM 2358 C C . LEU B 1 46 ? -19.375 21.266 10.203 1 96.62 46 LEU B C 1
ATOM 2360 O O . LEU B 1 46 ? -19.156 20.172 9.656 1 96.62 46 LEU B O 1
ATOM 2364 N N . SER B 1 47 ? -20.453 21.484 10.914 1 94.81 47 SER B N 1
ATOM 2365 C CA . SER B 1 47 ? -21.562 20.547 10.812 1 94.81 47 SER B CA 1
ATOM 2366 C C . SER B 1 47 ? -22.078 20.453 9.383 1 94.81 47 SER B C 1
ATOM 2368 O O . SER B 1 47 ? -21.969 21.422 8.617 1 94.81 47 SER B O 1
ATOM 2370 N N . ILE B 1 48 ? -22.656 19.328 9.07 1 93.69 48 ILE B N 1
ATOM 2371 C CA . ILE B 1 48 ? -23.062 19.078 7.691 1 93.69 48 ILE B CA 1
ATOM 2372 C C . ILE B 1 48 ? -24.062 20.125 7.238 1 93.69 48 ILE B C 1
ATOM 2374 O O . ILE B 1 48 ? -24.047 20.562 6.082 1 93.69 48 ILE B O 1
ATOM 2378 N N . GLN B 1 49 ? -24.953 20.609 8.117 1 93.94 49 GLN B N 1
ATOM 2379 C CA . GLN B 1 49 ? -25.969 21.609 7.773 1 93.94 49 GLN B CA 1
ATOM 2380 C C . GLN B 1 49 ? -25.328 22.953 7.484 1 93.94 49 GLN B C 1
ATOM 2382 O O . GLN B 1 49 ? -25.719 23.641 6.539 1 93.94 49 GLN B O 1
ATOM 2387 N N . HIS B 1 50 ? -24.406 23.297 8.297 1 96.25 50 HIS B N 1
ATOM 2388 C CA . HIS B 1 50 ? -23.75 24.578 8.086 1 96.25 50 HIS B CA 1
ATOM 2389 C C . HIS B 1 50 ? -22.844 24.547 6.855 1 96.25 50 HIS B C 1
ATOM 2391 O O . HIS B 1 50 ? -22.734 25.531 6.133 1 96.25 50 HIS B O 1
ATOM 2397 N N . ARG B 1 51 ? -22.094 23.438 6.648 1 96.06 51 ARG B N 1
ATOM 2398 C CA . ARG B 1 51 ? -21.312 23.281 5.422 1 96.06 51 ARG B CA 1
ATOM 2399 C C . ARG B 1 51 ? -22.203 23.422 4.191 1 96.06 51 ARG B C 1
ATOM 2401 O O . ARG B 1 51 ? -21.828 24.094 3.223 1 96.06 51 ARG B O 1
ATOM 2408 N N . ASP B 1 52 ? -23.391 22.828 4.305 1 96.06 52 ASP B N 1
ATOM 2409 C CA . ASP B 1 52 ? -24.312 22.938 3.188 1 96.06 52 ASP B CA 1
ATOM 2410 C C . ASP B 1 52 ? -24.797 24.375 2.998 1 96.06 52 ASP B C 1
ATOM 2412 O O . ASP B 1 52 ? -24.875 24.859 1.869 1 96.06 52 ASP B O 1
ATOM 2416 N N . ALA B 1 53 ? -25.109 25.062 4.074 1 96.88 53 ALA B N 1
ATOM 2417 C CA . ALA B 1 53 ? -25.609 26.438 4.039 1 96.88 53 ALA B CA 1
ATOM 2418 C C . ALA B 1 53 ? -24.578 27.391 3.441 1 96.88 53 ALA B C 1
ATOM 2420 O O . ALA B 1 53 ? -24.938 28.391 2.824 1 96.88 53 ALA B O 1
ATOM 2421 N N . THR B 1 54 ? -23.344 27.078 3.535 1 97.44 54 THR B N 1
ATOM 2422 C CA . THR B 1 54 ? -22.281 27.969 3.109 1 97.44 54 THR B CA 1
ATOM 2423 C C . THR B 1 54 ? -21.609 27.453 1.836 1 97.44 54 THR B C 1
ATOM 2425 O O . THR B 1 54 ? -20.531 27.891 1.472 1 97.44 54 THR B O 1
ATOM 2428 N N . ASP B 1 55 ? -22.203 26.469 1.282 1 96.31 55 ASP B N 1
ATOM 2429 C CA . ASP B 1 55 ? -21.625 25.812 0.112 1 96.31 55 ASP B CA 1
ATOM 2430 C C . ASP B 1 55 ? -20.203 25.344 0.39 1 96.31 55 ASP B C 1
ATOM 2432 O O . ASP B 1 55 ? -19.312 25.5 -0.461 1 96.31 55 ASP B O 1
ATOM 2436 N N . ASP B 1 56 ? -19.922 25.031 1.642 1 94.88 56 ASP B N 1
ATOM 2437 C CA . ASP B 1 56 ? -18.703 24.438 2.158 1 94.88 56 ASP B CA 1
ATOM 2438 C C . ASP B 1 56 ? -17.562 25.453 2.193 1 94.88 56 ASP B C 1
ATOM 2440 O O . ASP B 1 56 ? -16.406 25.078 2.357 1 94.88 56 ASP B O 1
ATOM 2444 N N . GLN B 1 57 ? -17.906 26.703 2.023 1 97.19 57 GLN B N 1
ATOM 2445 C CA . GLN B 1 57 ? -16.906 27.766 2.148 1 97.19 57 GLN B CA 1
ATOM 2446 C C . GLN B 1 57 ? -16.328 27.812 3.562 1 97.19 57 GLN B C 1
ATOM 2448 O O . GLN B 1 57 ? -15.164 28.141 3.75 1 97.19 57 GLN B O 1
ATOM 2453 N N . VAL B 1 58 ? -17.109 27.422 4.449 1 97.44 58 VAL B N 1
ATOM 2454 C CA . VAL B 1 58 ? -16.688 27.453 5.844 1 97.44 58 VAL B CA 1
ATOM 2455 C C . VAL B 1 58 ? -15.477 26.547 6.039 1 97.44 58 VAL B C 1
ATOM 2457 O O . VAL B 1 58 ? -14.586 26.828 6.844 1 97.44 58 VAL B O 1
ATOM 2460 N N . THR B 1 59 ? -15.445 25.391 5.383 1 96.69 59 THR B N 1
ATOM 2461 C CA . THR B 1 59 ? -14.32 24.469 5.492 1 96.69 59 THR B CA 1
ATOM 2462 C C . THR B 1 59 ? -13.039 25.109 4.977 1 96.69 59 THR B C 1
ATOM 2464 O O . THR B 1 59 ? -11.984 24.984 5.598 1 96.69 59 THR B O 1
ATOM 2467 N N . VAL B 1 60 ? -13.125 25.859 3.926 1 96.19 60 VAL B N 1
ATOM 2468 C CA . VAL B 1 60 ? -11.992 26.562 3.33 1 96.19 60 VAL B CA 1
ATOM 2469 C C . VAL B 1 60 ? -11.516 27.672 4.27 1 96.19 60 VAL B C 1
ATOM 2471 O O . VAL B 1 60 ? -10.32 27.828 4.508 1 96.19 60 VAL B O 1
ATOM 2474 N N . ASP B 1 61 ? -12.438 28.344 4.777 1 97.31 61 ASP B N 1
ATOM 2475 C CA . ASP B 1 61 ? -12.125 29.422 5.707 1 97.31 61 ASP B CA 1
ATOM 2476 C C . ASP B 1 61 ? -11.414 28.891 6.949 1 97.31 61 ASP B C 1
ATOM 2478 O O . ASP B 1 61 ? -10.445 29.484 7.422 1 97.31 61 ASP B O 1
ATOM 2482 N N . ALA B 1 62 ? -11.961 27.828 7.398 1 97.06 62 ALA B N 1
ATOM 2483 C CA . ALA B 1 62 ? -11.352 27.203 8.57 1 97.06 62 ALA B CA 1
ATOM 2484 C C . ALA B 1 62 ? -9.906 26.797 8.297 1 97.06 62 ALA B C 1
ATOM 2486 O O . ALA B 1 62 ? -9.023 27.016 9.133 1 97.06 62 ALA B O 1
ATOM 2487 N N . ALA B 1 63 ? -9.68 26.266 7.191 1 95.5 63 ALA B N 1
ATOM 2488 C CA . ALA B 1 63 ? -8.344 25.828 6.812 1 95.5 63 ALA B CA 1
ATOM 2489 C C . ALA B 1 63 ? -7.375 27 6.758 1 95.5 63 ALA B C 1
ATOM 2491 O O . ALA B 1 63 ? -6.25 26.922 7.254 1 95.5 63 ALA B O 1
ATOM 2492 N N . HIS B 1 64 ? -7.816 28.094 6.23 1 96.75 64 HIS B N 1
ATOM 2493 C CA . HIS B 1 64 ? -6.98 29.281 6.137 1 96.75 64 HIS B CA 1
ATOM 2494 C C . HIS B 1 64 ? -6.727 29.891 7.516 1 96.75 64 HIS B C 1
ATOM 2496 O O . HIS B 1 64 ? -5.645 30.422 7.773 1 96.75 64 HIS B O 1
ATOM 2502 N N . ALA B 1 65 ? -7.684 29.797 8.305 1 96.94 65 ALA B N 1
ATOM 2503 C CA . ALA B 1 65 ? -7.504 30.281 9.672 1 96.94 65 ALA B CA 1
ATOM 2504 C C . ALA B 1 65 ? -6.418 29.484 10.391 1 96.94 65 ALA B C 1
ATOM 2506 O O . ALA B 1 65 ? -5.582 30.062 11.094 1 96.94 65 ALA B O 1
ATOM 2507 N N . ILE B 1 66 ? -6.496 28.219 10.203 1 95.12 66 ILE B N 1
ATOM 2508 C CA . ILE B 1 66 ? -5.492 27.359 10.828 1 95.12 66 ILE B CA 1
ATOM 2509 C C . ILE B 1 66 ? -4.105 27.719 10.297 1 95.12 66 ILE B C 1
ATOM 2511 O O . ILE B 1 66 ? -3.137 27.766 11.055 1 95.12 66 ILE B O 1
ATOM 2515 N N . LYS B 1 67 ? -4.078 27.969 9.062 1 92.62 67 LYS B N 1
ATOM 2516 C CA . LYS B 1 67 ? -2.801 28.328 8.445 1 92.62 67 LYS B CA 1
ATOM 2517 C C . LYS B 1 67 ? -2.24 29.609 9.047 1 92.62 67 LYS B C 1
ATOM 2519 O O . LYS B 1 67 ? -1.03 29.734 9.25 1 92.62 67 LYS B O 1
ATOM 2524 N N . GLN B 1 68 ? -3.072 30.531 9.344 1 94.31 68 GLN B N 1
ATOM 2525 C CA . GLN B 1 68 ? -2.664 31.812 9.891 1 94.31 68 GLN B CA 1
ATOM 2526 C C . GLN B 1 68 ? -2.299 31.703 11.367 1 94.31 68 GLN B C 1
ATOM 2528 O O . GLN B 1 68 ? -1.275 32.219 11.805 1 94.31 68 GLN B O 1
ATOM 2533 N N . ILE B 1 69 ? -3.031 30.984 12.086 1 94.19 69 ILE B N 1
ATOM 2534 C CA . ILE B 1 69 ? -2.885 30.938 13.531 1 94.19 69 ILE B CA 1
ATOM 2535 C C . ILE B 1 69 ? -1.875 29.844 13.906 1 94.19 69 ILE B C 1
ATOM 2537 O O . ILE B 1 69 ? -1.173 29.969 14.914 1 94.19 69 ILE B O 1
ATOM 2541 N N . GLY B 1 70 ? -1.911 28.766 13.141 1 91.19 70 GLY B N 1
ATOM 2542 C CA . GLY B 1 70 ? -0.9 27.734 13.312 1 91.19 70 GLY B CA 1
ATOM 2543 C C . GLY B 1 70 ? -1.406 26.516 14.07 1 91.19 70 GLY B C 1
ATOM 2544 O O . GLY B 1 70 ? -0.723 25.5 14.148 1 91.19 70 GLY B O 1
ATOM 2545 N N . VAL B 1 71 ? -2.559 26.656 14.734 1 92.38 71 VAL B N 1
ATOM 2546 C CA . VAL B 1 71 ? -3.072 25.531 15.508 1 92.38 71 VAL B CA 1
ATOM 2547 C C . VAL B 1 71 ? -4.59 25.453 15.375 1 92.38 71 VAL B C 1
ATOM 2549 O O . VAL B 1 71 ? -5.27 26.484 15.383 1 92.38 71 VAL B O 1
ATOM 2552 N N . GLY B 1 72 ? -5.109 24.234 15.148 1 93.06 72 GLY B N 1
ATOM 2553 C CA . GLY B 1 72 ? -6.543 24.016 15.094 1 93.06 72 GLY B CA 1
ATOM 2554 C C . GLY B 1 72 ? -6.969 22.734 15.789 1 93.06 72 GLY B C 1
ATOM 2555 O O . GLY B 1 72 ? -6.207 21.766 15.836 1 93.06 72 GLY B O 1
ATOM 2556 N N . ILE B 1 73 ? -8.125 22.812 16.422 1 92.06 73 ILE B N 1
ATOM 2557 C CA . ILE B 1 73 ? -8.766 21.656 17.016 1 92.06 73 ILE B CA 1
ATOM 2558 C C . ILE B 1 73 ? -10.023 21.281 16.234 1 92.06 73 ILE B C 1
ATOM 2560 O O . ILE B 1 73 ? -10.922 22.125 16.062 1 92.06 73 ILE B O 1
ATOM 2564 N N . LYS B 1 74 ? -9.984 20.031 15.734 1 92.12 74 LYS B N 1
ATOM 2565 C CA . LYS B 1 74 ? -11.086 19.656 14.859 1 92.12 74 LYS B CA 1
ATOM 2566 C C . LYS B 1 74 ? -11.867 18.469 15.43 1 92.12 74 LYS B C 1
ATOM 2568 O O . LYS B 1 74 ? -11.281 17.484 15.852 1 92.12 74 LYS B O 1
ATOM 2573 N N . CYS B 1 75 ? -13.219 18.609 15.391 1 91.75 75 CYS B N 1
ATOM 2574 C CA . CYS B 1 75 ? -14.125 17.516 15.719 1 91.75 75 CYS B CA 1
ATOM 2575 C C . CYS B 1 75 ? -14.445 16.688 14.484 1 91.75 75 CYS B C 1
ATOM 2577 O O . CYS B 1 75 ? -14.234 17.125 13.359 1 91.75 75 CYS B O 1
ATOM 2579 N N . ALA B 1 76 ? -14.945 15.469 14.766 1 91.88 76 ALA B N 1
ATOM 2580 C CA . ALA B 1 76 ? -15.398 14.617 13.664 1 91.88 76 ALA B CA 1
ATOM 2581 C C . ALA B 1 76 ? -16.562 15.25 12.922 1 91.88 76 ALA B C 1
ATOM 2583 O O . ALA B 1 76 ? -17.406 15.93 13.531 1 91.88 76 ALA B O 1
ATOM 2584 N N . THR B 1 77 ? -16.609 15.07 11.617 1 91.94 77 THR B N 1
ATOM 2585 C CA . THR B 1 77 ? -17.641 15.617 10.742 1 91.94 77 THR B CA 1
ATOM 2586 C C . THR B 1 77 ? -18.234 14.523 9.867 1 91.94 77 THR B C 1
ATOM 2588 O O . THR B 1 77 ? -17.609 13.484 9.641 1 91.94 77 THR B O 1
ATOM 2591 N N . ILE B 1 78 ? -19.422 14.805 9.461 1 87.06 78 ILE B N 1
ATOM 2592 C CA . ILE B 1 78 ? -20.094 13.867 8.57 1 87.06 78 ILE B CA 1
ATOM 2593 C C . ILE B 1 78 ? -19.703 14.148 7.125 1 87.06 78 ILE B C 1
ATOM 2595 O O . ILE B 1 78 ? -19.703 15.305 6.688 1 87.06 78 ILE B O 1
ATOM 2599 N N . THR B 1 79 ? -19.266 13.125 6.402 1 86.81 79 THR B N 1
ATOM 2600 C CA . THR B 1 79 ? -19.172 13.148 4.945 1 86.81 79 THR B CA 1
ATOM 2601 C C . THR B 1 79 ? -20.375 12.422 4.328 1 86.81 79 THR B C 1
ATOM 2603 O O . THR B 1 79 ? -20.516 11.211 4.488 1 86.81 79 THR B O 1
ATOM 2606 N N . PRO B 1 80 ? -21.156 13.203 3.678 1 84.69 80 PRO B N 1
ATOM 2607 C CA . PRO B 1 80 ? -22.438 12.633 3.248 1 84.69 80 PRO B CA 1
ATOM 2608 C C . PRO B 1 80 ? -22.281 11.648 2.086 1 84.69 80 PRO B C 1
ATOM 2610 O O . PRO B 1 80 ? -21.438 11.859 1.211 1 84.69 80 PRO B O 1
ATOM 2613 N N . ASP B 1 81 ? -23.016 10.578 2.145 1 78.75 81 ASP B N 1
ATOM 2614 C CA . ASP B 1 81 ? -23.281 9.734 0.985 1 78.75 81 ASP B CA 1
ATOM 2615 C C . ASP B 1 81 ? -24.656 10.023 0.396 1 78.75 81 ASP B C 1
ATOM 2617 O O . ASP B 1 81 ? -25.312 10.984 0.796 1 78.75 81 ASP B O 1
ATOM 2621 N N . GLU B 1 82 ? -25.078 9.219 -0.618 1 78.94 82 GLU B N 1
ATOM 2622 C CA . GLU B 1 82 ? -26.344 9.484 -1.278 1 78.94 82 GLU B CA 1
ATOM 2623 C C . GLU B 1 82 ? -27.5 9.445 -0.283 1 78.94 82 GLU B C 1
ATOM 2625 O O . GLU B 1 82 ? -28.406 10.281 -0.345 1 78.94 82 GLU B O 1
ATOM 2630 N N . ALA B 1 83 ? -27.484 8.5 0.577 1 81.44 83 ALA B N 1
ATOM 2631 C CA . ALA B 1 83 ? -28.531 8.359 1.586 1 81.44 83 ALA B CA 1
ATOM 2632 C C . ALA B 1 83 ? -28.562 9.57 2.518 1 81.44 83 ALA B C 1
ATOM 2634 O O . ALA B 1 83 ? -29.641 10.062 2.863 1 81.44 83 ALA B O 1
ATOM 2635 N N . ARG B 1 84 ? -27.469 10.133 2.82 1 83.94 84 ARG B N 1
ATOM 2636 C CA . ARG B 1 84 ? -27.375 11.258 3.744 1 83.94 84 ARG B CA 1
ATOM 2637 C C . ARG B 1 84 ? -27.766 12.562 3.059 1 83.94 84 ARG B C 1
ATOM 2639 O O . ARG B 1 84 ? -28.312 13.469 3.697 1 83.94 84 ARG B O 1
ATOM 2646 N N . VAL B 1 85 ? -27.484 12.648 1.767 1 87 85 VAL B N 1
ATOM 2647 C CA . VAL B 1 85 ? -27.922 13.82 1.017 1 87 85 VAL B CA 1
ATOM 2648 C C . VAL B 1 85 ? -29.438 13.969 1.129 1 87 85 VAL B C 1
ATOM 2650 O O . VAL B 1 85 ? -29.938 15.07 1.367 1 87 85 VAL B O 1
ATOM 2653 N N . LYS B 1 86 ? -30.062 12.844 0.972 1 90.94 86 LYS B N 1
ATOM 2654 C CA . LYS B 1 86 ? -31.516 12.852 1.07 1 90.94 86 LYS B CA 1
ATOM 2655 C C . LYS B 1 86 ? -31.969 13.109 2.506 1 90.94 86 LYS B C 1
ATOM 2657 O O . LYS B 1 86 ? -32.875 13.898 2.744 1 90.94 86 LYS B O 1
ATOM 2662 N N . GLU B 1 87 ? -31.344 12.477 3.436 1 91.25 87 GLU B N 1
ATOM 2663 C CA . GLU B 1 87 ? -31.703 12.578 4.848 1 91.25 87 GLU B CA 1
ATOM 2664 C C . GLU B 1 87 ? -31.594 14.016 5.344 1 91.25 87 GLU B C 1
ATOM 2666 O O . GLU B 1 87 ? -32.469 14.492 6.082 1 91.25 87 GLU B O 1
ATOM 2671 N N . PHE B 1 88 ? -30.594 14.742 4.898 1 92.44 88 PHE B N 1
ATOM 2672 C CA . PHE B 1 88 ? -30.328 16.078 5.414 1 92.44 88 PHE B CA 1
ATOM 2673 C C . PHE B 1 88 ? -30.797 17.141 4.426 1 92.44 88 PHE B C 1
ATOM 2675 O O . PHE B 1 88 ? -30.719 18.344 4.715 1 92.44 88 PHE B O 1
ATOM 2682 N N . GLY B 1 89 ? -31.297 16.703 3.365 1 93.69 89 GLY B N 1
ATOM 2683 C CA . GLY B 1 89 ? -31.734 17.656 2.357 1 93.69 89 GLY B CA 1
ATOM 2684 C C . GLY B 1 89 ? -30.609 18.562 1.863 1 93.69 89 GLY B C 1
ATOM 2685 O O . GLY B 1 89 ? -30.766 19.781 1.811 1 93.69 89 GLY B O 1
ATOM 2686 N N . LEU B 1 90 ? -29.562 17.969 1.552 1 94.56 90 LEU B N 1
ATOM 2687 C CA . LEU B 1 90 ? -28.375 18.719 1.164 1 94.56 90 LEU B CA 1
ATOM 2688 C C . LEU B 1 90 ? -28.453 19.125 -0.303 1 94.56 90 LEU B C 1
ATOM 2690 O O . LEU B 1 90 ? -29.094 18.453 -1.108 1 94.56 90 LEU B O 1
ATOM 2694 N N . LYS B 1 91 ? -27.781 20.172 -0.609 1 94.75 91 LYS B N 1
ATOM 2695 C CA . LYS B 1 91 ? -27.719 20.672 -1.983 1 94.75 91 LYS B CA 1
ATOM 2696 C C . LYS B 1 91 ? -27.016 19.656 -2.887 1 94.75 91 LYS B C 1
ATOM 2698 O O . LYS B 1 91 ? -27.391 19.484 -4.047 1 94.75 91 LYS B O 1
ATOM 2703 N N . LYS B 1 92 ? -25.938 19.125 -2.371 1 90.5 92 LYS B N 1
ATOM 2704 C CA . LYS B 1 92 ? -25.172 18.094 -3.082 1 90.5 92 LYS B CA 1
ATOM 2705 C C . LYS B 1 92 ? -24.359 17.234 -2.113 1 90.5 92 LYS B C 1
ATOM 2707 O O . LYS B 1 92 ? -24.375 17.484 -0.904 1 90.5 92 LYS B O 1
ATOM 2712 N N . MET B 1 93 ? -23.734 16.25 -2.682 1 87.06 93 MET B N 1
ATOM 2713 C CA . MET B 1 93 ? -22.844 15.398 -1.9 1 87.06 93 MET B CA 1
ATOM 2714 C C . MET B 1 93 ? -21.5 16.078 -1.679 1 87.06 93 MET B C 1
ATOM 2716 O O . MET B 1 93 ? -20.609 15.977 -2.516 1 87.06 93 MET B O 1
ATOM 2720 N N . TRP B 1 94 ? -21.391 16.656 -0.489 1 87.94 94 TRP B N 1
ATOM 2721 C CA . TRP B 1 94 ? -20.203 17.453 -0.197 1 87.94 94 TRP B CA 1
ATOM 2722 C C . TRP B 1 94 ? -18.984 16.562 0.046 1 87.94 94 TRP B C 1
ATOM 2724 O O . TRP B 1 94 ? -19.125 15.422 0.51 1 87.94 94 TRP B O 1
ATOM 2734 N N . LYS B 1 95 ? -17.797 17.094 -0.18 1 82.88 95 LYS B N 1
ATOM 2735 C CA . LYS B 1 95 ? -16.531 16.391 0.014 1 82.88 95 LYS B CA 1
ATOM 2736 C C . LYS B 1 95 ? -16.172 16.297 1.495 1 82.88 95 LYS B C 1
ATOM 2738 O O . LYS B 1 95 ? -16.75 17.016 2.32 1 82.88 95 LYS B O 1
ATOM 2743 N N . SER B 1 96 ? -15.227 15.453 1.731 1 85.69 96 SER B N 1
ATOM 2744 C CA . SER B 1 96 ? -14.734 15.328 3.1 1 85.69 96 SER B CA 1
ATOM 2745 C C . SER B 1 96 ? -14.078 16.625 3.57 1 85.69 96 SER B C 1
ATOM 2747 O O . SER B 1 96 ? -13.172 17.141 2.918 1 85.69 96 SER B O 1
ATOM 2749 N N . PRO B 1 97 ? -14.555 17.141 4.645 1 90.56 97 PRO B N 1
ATOM 2750 C CA . PRO B 1 97 ? -13.891 18.344 5.168 1 90.56 97 PRO B CA 1
ATOM 2751 C C . PRO B 1 97 ? -12.438 18.094 5.555 1 90.56 97 PRO B C 1
ATOM 2753 O O . PRO B 1 97 ? -11.586 18.969 5.402 1 90.56 97 PRO B O 1
ATOM 2756 N N . ASN B 1 98 ? -12.109 16.891 6.039 1 87.12 98 ASN B N 1
ATOM 2757 C CA . ASN B 1 98 ? -10.734 16.547 6.383 1 87.12 98 ASN B CA 1
ATOM 2758 C C . ASN B 1 98 ? -9.812 16.656 5.172 1 87.12 98 ASN B C 1
ATOM 2760 O O . ASN B 1 98 ? -8.703 17.188 5.277 1 87.12 98 ASN B O 1
ATOM 2764 N N . ALA B 1 99 ? -10.312 16.203 4.125 1 79.44 99 ALA B N 1
ATOM 2765 C CA . ALA B 1 99 ? -9.516 16.25 2.902 1 79.44 99 ALA B CA 1
ATOM 2766 C C . ALA B 1 99 ? -9.281 17.688 2.459 1 79.44 99 ALA B C 1
ATOM 2768 O O . ALA B 1 99 ? -8.164 18.047 2.068 1 79.44 99 ALA B O 1
ATOM 2769 N N . THR B 1 100 ? -10.352 18.5 2.545 1 86.19 100 THR B N 1
ATOM 2770 C CA . THR B 1 100 ? -10.242 19.906 2.152 1 86.19 100 THR B CA 1
ATOM 2771 C C . THR B 1 100 ? -9.234 20.641 3.031 1 86.19 100 THR B C 1
ATOM 2773 O O . THR B 1 100 ? -8.375 21.359 2.525 1 86.19 100 THR B O 1
ATOM 2776 N N . ILE B 1 101 ? -9.312 20.375 4.262 1 89.62 101 ILE B N 1
ATOM 2777 C CA . ILE B 1 101 ? -8.422 21.047 5.207 1 89.62 101 ILE B CA 1
ATOM 2778 C C . ILE B 1 101 ? -6.98 20.594 4.957 1 89.62 101 ILE B C 1
ATOM 2780 O O . ILE B 1 101 ? -6.07 21.422 4.883 1 89.62 101 ILE B O 1
ATOM 2784 N N . ARG B 1 102 ? -6.762 19.391 4.789 1 83.06 102 ARG B N 1
ATOM 2785 C CA . ARG B 1 102 ? -5.426 18.844 4.57 1 83.06 102 ARG B CA 1
ATOM 2786 C C . ARG B 1 102 ? -4.816 19.391 3.279 1 83.06 102 ARG B C 1
ATOM 2788 O O . ARG B 1 102 ? -3.623 19.688 3.229 1 83.06 102 ARG B O 1
ATOM 2795 N N . ASN B 1 103 ? -5.66 19.562 2.324 1 78.88 103 ASN B N 1
ATOM 2796 C CA . ASN B 1 103 ? -5.18 20.047 1.036 1 78.88 103 ASN B CA 1
ATOM 2797 C C . ASN B 1 103 ? -4.715 21.5 1.124 1 78.88 103 ASN B C 1
ATOM 2799 O O . ASN B 1 103 ? -3.771 21.891 0.435 1 78.88 103 ASN B O 1
ATOM 2803 N N . ILE B 1 104 ? -5.395 22.156 1.948 1 86.06 104 ILE B N 1
ATOM 2804 C CA . ILE B 1 104 ? -5.078 23.578 2.055 1 86.06 104 ILE B CA 1
ATOM 2805 C C . ILE B 1 104 ? -3.896 23.766 3 1 86.06 104 ILE B C 1
ATOM 2807 O O . ILE B 1 104 ? -2.979 24.531 2.703 1 86.06 104 ILE B O 1
ATOM 2811 N N . ILE B 1 105 ? -3.922 23.062 4.062 1 84.56 105 ILE B N 1
ATOM 2812 C CA . ILE B 1 105 ? -2.885 23.25 5.07 1 84.56 105 ILE B CA 1
ATOM 2813 C C . ILE B 1 105 ? -1.636 22.469 4.676 1 84.56 105 ILE B C 1
ATOM 2815 O O . ILE B 1 105 ? -0.513 22.922 4.902 1 84.56 105 ILE B O 1
ATOM 2819 N N . GLY B 1 106 ? -1.948 21.344 4.027 1 75.25 106 GLY B N 1
ATOM 2820 C CA . GLY B 1 106 ? -0.848 20.438 3.756 1 75.25 106 GLY B CA 1
ATOM 2821 C C . GLY B 1 106 ? -0.3 19.766 5.004 1 75.25 106 GLY B C 1
ATOM 2822 O O . GLY B 1 106 ? -0.959 19.766 6.047 1 75.25 106 GLY B O 1
ATOM 2823 N N . GLY B 1 107 ? 0.728 19.094 4.863 1 77.19 107 GLY B N 1
ATOM 2824 C CA . GLY B 1 107 ? 1.447 18.578 6.02 1 77.19 107 GLY B CA 1
ATOM 2825 C C . GLY B 1 107 ? 1.433 17.062 6.113 1 77.19 107 GLY B C 1
ATOM 2826 O O . GLY B 1 107 ? 1.295 16.375 5.102 1 77.19 107 GLY B O 1
ATOM 2827 N N . THR B 1 108 ? 1.794 16.594 7.363 1 82.69 108 THR B N 1
ATOM 2828 C CA . THR B 1 108 ? 1.937 15.172 7.664 1 82.69 108 THR B CA 1
ATOM 2829 C C . THR B 1 108 ? 0.913 14.734 8.711 1 82.69 108 THR B C 1
ATOM 2831 O O . THR B 1 108 ? 0.625 15.477 9.648 1 82.69 108 THR B O 1
ATOM 2834 N N . ILE B 1 109 ? 0.361 13.633 8.469 1 86.12 109 ILE B N 1
ATOM 2835 C CA . ILE B 1 109 ? -0.601 13.078 9.414 1 86.12 109 ILE B CA 1
ATOM 2836 C C . ILE B 1 109 ? 0.096 12.07 10.328 1 86.12 109 ILE B C 1
ATOM 2838 O O . ILE B 1 109 ? 0.759 11.148 9.852 1 86.12 109 ILE B O 1
ATOM 2842 N N . PHE B 1 110 ? -0.073 12.352 11.641 1 90.06 110 PHE B N 1
ATOM 2843 C CA . PHE B 1 110 ? 0.4 11.383 12.625 1 90.06 110 PHE B CA 1
ATOM 2844 C C . PHE B 1 110 ? -0.771 10.734 13.359 1 90.06 110 PHE B C 1
ATOM 2846 O O . PHE B 1 110 ? -1.734 11.414 13.719 1 90.06 110 PHE B O 1
ATOM 2853 N N . ARG B 1 111 ? -0.734 9.414 13.469 1 90.12 111 ARG B N 1
ATOM 2854 C CA . ARG B 1 111 ? -1.707 8.68 14.266 1 90.12 111 ARG B CA 1
ATOM 2855 C C . ARG B 1 111 ? -1.02 7.891 15.375 1 90.12 111 ARG B C 1
ATOM 2857 O O . ARG B 1 111 ? -0.159 7.051 15.109 1 90.12 111 ARG B O 1
ATOM 2864 N N . ALA B 1 112 ? -1.384 8.234 16.594 1 89.94 112 ALA B N 1
ATOM 2865 C CA . ALA B 1 112 ? -0.85 7.578 17.781 1 89.94 112 ALA B CA 1
ATOM 2866 C C . ALA B 1 112 ? -1.955 6.863 18.547 1 89.94 112 ALA B C 1
ATOM 2868 O O . ALA B 1 112 ? -3.064 7.387 18.688 1 89.94 112 ALA B O 1
ATOM 2869 N N . PRO B 1 113 ? -1.664 5.637 18.984 1 87.94 113 PRO B N 1
ATOM 2870 C CA . PRO B 1 113 ? -2.666 4.969 19.812 1 87.94 113 PRO B CA 1
ATOM 2871 C C . PRO B 1 113 ? -2.855 5.645 21.172 1 87.94 113 PRO B C 1
ATOM 2873 O O . PRO B 1 113 ? -1.923 6.258 21.703 1 87.94 113 PRO B O 1
ATOM 2876 N N . ILE B 1 114 ? -4.082 5.57 21.594 1 81.69 114 ILE B N 1
ATOM 2877 C CA . ILE B 1 114 ? -4.375 5.969 22.969 1 81.69 114 ILE B CA 1
ATOM 2878 C C . ILE B 1 114 ? -4.324 4.75 23.891 1 81.69 114 ILE B C 1
ATOM 2880 O O . ILE B 1 114 ? -5.09 3.801 23.703 1 81.69 114 ILE B O 1
ATOM 2884 N N . LEU B 1 115 ? -3.4 4.738 24.766 1 79.44 115 LEU B N 1
ATOM 2885 C CA . LEU B 1 115 ? -3.254 3.631 25.703 1 79.44 115 LEU B CA 1
ATOM 2886 C C . LEU B 1 115 ? -4.039 3.893 26.984 1 79.44 115 LEU B C 1
ATOM 2888 O O . LEU B 1 115 ? -3.855 4.93 27.625 1 79.44 115 LEU B O 1
ATOM 2892 N N . ILE B 1 116 ? -4.992 3.018 27.203 1 80.69 116 ILE B N 1
ATOM 2893 C CA . ILE B 1 116 ? -5.789 3.094 28.422 1 80.69 116 ILE B CA 1
ATOM 2894 C C . ILE B 1 116 ? -5.473 1.902 29.312 1 80.69 116 ILE B C 1
ATOM 2896 O O . ILE B 1 116 ? -5.535 0.751 28.875 1 80.69 116 ILE B O 1
ATOM 2900 N N . ASP B 1 117 ? -5.18 2.139 30.516 1 81.12 117 ASP B N 1
ATOM 2901 C CA . ASP B 1 117 ? -4.633 1.145 31.438 1 81.12 117 ASP B CA 1
ATOM 2902 C C . ASP B 1 117 ? -5.598 -0.024 31.625 1 81.12 117 ASP B C 1
ATOM 2904 O O . ASP B 1 117 ? -5.176 -1.175 31.734 1 81.12 117 ASP B O 1
ATOM 2908 N N . ASN B 1 118 ? -6.789 0.24 31.609 1 86.56 118 ASN B N 1
ATOM 2909 C CA . ASN B 1 118 ? -7.746 -0.812 31.922 1 86.56 118 ASN B CA 1
ATOM 2910 C C . ASN B 1 118 ? -8.266 -1.496 30.656 1 86.56 118 ASN B C 1
ATOM 2912 O O . ASN B 1 118 ? -9.133 -2.369 30.734 1 86.56 118 ASN B O 1
ATOM 2916 N N . ILE B 1 119 ? -7.883 -1.116 29.531 1 82.19 119 ILE B N 1
ATOM 2917 C CA . ILE B 1 119 ? -8.211 -1.8 28.281 1 82.19 119 ILE B CA 1
ATOM 2918 C C . ILE B 1 119 ? -7.039 -2.668 27.844 1 82.19 119 ILE B C 1
ATOM 2920 O O . ILE B 1 119 ? -5.965 -2.156 27.531 1 82.19 119 ILE B O 1
ATOM 2924 N N . PRO B 1 120 ? -7.309 -3.936 27.844 1 79.81 120 PRO B N 1
ATOM 2925 C CA . PRO B 1 120 ? -6.207 -4.816 27.453 1 79.81 120 PRO B CA 1
ATOM 2926 C C . PRO B 1 120 ? -5.719 -4.543 26.031 1 79.81 120 PRO B C 1
ATOM 2928 O O . PRO B 1 120 ? -6.52 -4.215 25.156 1 79.81 120 PRO B O 1
ATOM 2931 N N . ARG B 1 121 ? -4.426 -4.711 25.859 1 81.5 121 ARG B N 1
ATOM 2932 C CA . ARG B 1 121 ? -3.834 -4.559 24.531 1 81.5 121 ARG B CA 1
ATOM 2933 C C . ARG B 1 121 ? -4.156 -5.754 23.656 1 81.5 121 ARG B C 1
ATOM 2935 O O . ARG B 1 121 ? -4.168 -6.895 24.125 1 81.5 121 ARG B O 1
ATOM 2942 N N . LEU B 1 122 ? -4.367 -5.473 22.406 1 77.81 122 LEU B N 1
ATOM 2943 C CA . LEU B 1 122 ? -4.66 -6.539 21.453 1 77.81 122 LEU B CA 1
ATOM 2944 C C . LEU B 1 122 ? -3.449 -7.441 21.266 1 77.81 122 LEU B C 1
ATOM 2946 O O . LEU B 1 122 ? -3.596 -8.656 21.109 1 77.81 122 LEU B O 1
ATOM 2950 N N . VAL B 1 123 ? -2.252 -6.781 21.219 1 81.12 123 VAL B N 1
ATOM 2951 C CA . VAL B 1 123 ? -0.989 -7.512 21.219 1 81.12 123 VAL B CA 1
ATOM 2952 C C . VAL B 1 123 ? -0.274 -7.305 22.547 1 81.12 123 VAL B C 1
ATOM 2954 O O . VAL B 1 123 ? 0.489 -6.348 22.703 1 81.12 123 VAL B O 1
ATOM 2957 N N . PRO B 1 124 ? -0.386 -8.219 23.359 1 77.56 124 PRO B N 1
ATOM 2958 C CA . PRO B 1 124 ? 0.053 -8.008 24.75 1 77.56 124 PRO B CA 1
ATOM 2959 C C . PRO B 1 124 ? 1.561 -7.797 24.859 1 77.56 124 PRO B C 1
ATOM 2961 O O . PRO B 1 124 ? 2.027 -7.168 25.812 1 77.56 124 PRO B O 1
ATOM 2964 N N . ALA B 1 125 ? 2.205 -8.273 23.844 1 79.19 125 ALA B N 1
ATOM 2965 C CA . ALA B 1 125 ? 3.66 -8.18 23.922 1 79.19 125 ALA B CA 1
ATOM 2966 C C . ALA B 1 125 ? 4.145 -6.785 23.547 1 79.19 125 ALA B C 1
ATOM 2968 O O . ALA B 1 125 ? 5.293 -6.422 23.828 1 79.19 125 ALA B O 1
ATOM 2969 N N . TRP B 1 126 ? 3.23 -6.023 22.922 1 81.44 126 TRP B N 1
ATOM 2970 C CA . TRP B 1 126 ? 3.627 -4.668 22.562 1 81.44 126 TRP B CA 1
ATOM 2971 C C . TRP B 1 126 ? 3.594 -3.75 23.781 1 81.44 126 TRP B C 1
ATOM 2973 O O . TRP B 1 126 ? 2.586 -3.684 24.5 1 81.44 126 TRP B O 1
ATOM 2983 N N . LYS B 1 127 ? 4.797 -3.133 24.078 1 81.44 127 LYS B N 1
ATOM 2984 C CA . LYS B 1 127 ? 4.934 -2.328 25.281 1 81.44 127 LYS B CA 1
ATOM 2985 C C . LYS B 1 127 ? 4.879 -0.838 24.969 1 81.44 127 LYS B C 1
ATOM 2987 O O . LYS B 1 127 ? 4.484 -0.028 25.797 1 81.44 127 LYS B O 1
ATOM 2992 N N . LYS B 1 128 ? 5.344 -0.455 23.812 1 85.25 128 LYS B N 1
ATOM 2993 C CA . LYS B 1 128 ? 5.344 0.946 23.406 1 85.25 128 LYS B CA 1
ATOM 2994 C C . LYS B 1 128 ? 4.469 1.16 22.172 1 85.25 128 LYS B C 1
ATOM 2996 O O . LYS B 1 128 ? 4.316 0.258 21.344 1 85.25 128 LYS B O 1
ATOM 3001 N N . PRO B 1 129 ? 3.949 2.359 22.062 1 88.19 129 PRO B N 1
ATOM 3002 C CA . PRO B 1 129 ? 3.09 2.635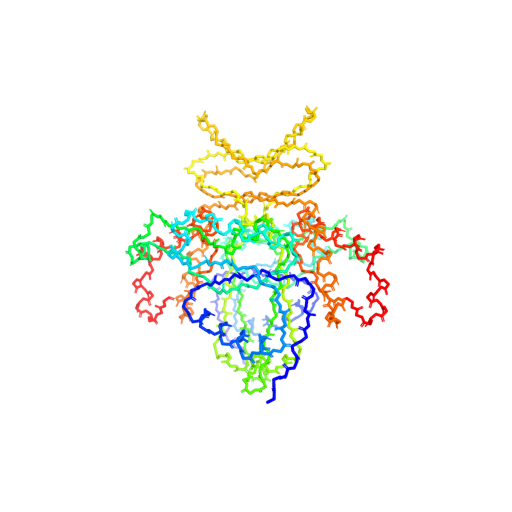 20.906 1 88.19 129 PRO B CA 1
ATOM 3003 C C . PRO B 1 129 ? 3.873 2.752 19.609 1 88.19 129 PRO B C 1
ATOM 3005 O O . PRO B 1 129 ? 5.059 3.088 19.625 1 88.19 129 PRO B O 1
ATOM 3008 N N . ILE B 1 130 ? 3.186 2.34 18.578 1 91.62 130 ILE B N 1
ATOM 3009 C CA . ILE B 1 130 ? 3.678 2.639 17.234 1 91.62 130 ILE B CA 1
ATOM 3010 C C . ILE B 1 130 ? 2.898 3.812 16.656 1 91.62 130 ILE B C 1
ATOM 3012 O O . ILE B 1 130 ? 1.667 3.773 16.578 1 91.62 130 ILE B O 1
ATOM 3016 N N . VAL B 1 131 ? 3.664 4.875 16.359 1 93.62 131 VAL B N 1
ATOM 3017 C CA . VAL B 1 131 ? 3.064 6.039 15.711 1 93.62 131 VAL B CA 1
ATOM 3018 C C . VAL B 1 131 ? 3.256 5.949 14.195 1 93.62 131 VAL B C 1
ATOM 3020 O O . VAL B 1 131 ? 4.352 5.648 13.719 1 93.62 131 VAL B O 1
ATOM 3023 N N . ILE B 1 132 ? 2.201 6.152 13.5 1 95.12 132 ILE B N 1
ATOM 3024 C CA . ILE B 1 132 ? 2.279 6.082 12.047 1 95.12 132 ILE B CA 1
ATOM 3025 C C . ILE B 1 132 ? 2.234 7.492 11.461 1 95.12 132 ILE B C 1
ATOM 3027 O O . ILE B 1 132 ? 1.299 8.25 11.727 1 95.12 132 ILE B O 1
ATOM 3031 N N . GLY B 1 133 ? 3.32 7.809 10.82 1 93.38 133 GLY B N 1
ATOM 3032 C CA . GLY B 1 133 ? 3.328 9.008 10 1 93.38 133 GLY B CA 1
ATOM 3033 C C . GLY B 1 133 ? 3.021 8.742 8.539 1 93.38 133 GLY B C 1
ATOM 3034 O O . GLY B 1 133 ? 3.623 7.855 7.93 1 93.38 133 GLY B O 1
ATOM 3035 N N . ARG B 1 134 ? 2.074 9.508 8.008 1 90.75 134 ARG B N 1
ATOM 3036 C CA . ARG B 1 134 ? 1.695 9.289 6.617 1 90.75 134 ARG B CA 1
ATOM 3037 C C . ARG B 1 134 ? 1.818 10.57 5.809 1 90.75 134 ARG B C 1
ATOM 3039 O O . ARG B 1 134 ? 1.417 11.641 6.27 1 90.75 134 ARG B O 1
ATOM 3046 N N . HIS B 1 135 ? 2.512 10.398 4.664 1 87.94 135 HIS B N 1
ATOM 3047 C CA . HIS B 1 135 ? 2.631 11.508 3.729 1 87.94 135 HIS B CA 1
ATOM 3048 C C . HIS B 1 135 ? 1.28 11.859 3.111 1 87.94 135 HIS B C 1
ATOM 3050 O O . HIS B 1 135 ? 0.611 10.992 2.541 1 87.94 135 HIS B O 1
ATOM 3056 N N . ALA B 1 136 ? 0.815 13.094 3.215 1 79.38 136 ALA B N 1
ATOM 3057 C CA . ALA B 1 136 ? -0.536 13.469 2.803 1 79.38 136 ALA B CA 1
ATOM 3058 C C . ALA B 1 136 ? -0.513 14.25 1.493 1 79.38 136 ALA B C 1
ATOM 3060 O O . ALA B 1 136 ? -1.182 15.281 1.365 1 79.38 136 ALA B O 1
ATOM 3061 N N . PHE B 1 137 ? 0.366 13.891 0.61 1 84.06 137 PHE B N 1
ATOM 3062 C CA . PHE B 1 137 ? 0.433 14.586 -0.671 1 84.06 137 PHE B CA 1
ATOM 3063 C C . PHE B 1 137 ? 0.75 13.609 -1.798 1 84.06 137 PHE B C 1
ATOM 3065 O O . PHE B 1 137 ? 1.568 12.703 -1.629 1 84.06 137 PHE B O 1
ATOM 3072 N N . GLY B 1 138 ? -0.039 13.789 -2.953 1 89.19 138 GLY B N 1
ATOM 3073 C CA . GLY B 1 138 ? 0.273 13.023 -4.152 1 89.19 138 GLY B CA 1
ATOM 3074 C C . GLY B 1 138 ? -0.081 11.555 -4.035 1 89.19 138 GLY B C 1
ATOM 3075 O O . GLY B 1 138 ? -1.209 11.211 -3.676 1 89.19 138 GLY B O 1
ATOM 3076 N N . ASP B 1 139 ? 0.838 10.633 -4.434 1 92.5 139 ASP B N 1
ATOM 3077 C CA . ASP B 1 139 ? 0.625 9.195 -4.391 1 92.5 139 ASP B CA 1
ATOM 3078 C C . ASP B 1 139 ? -0.767 8.828 -4.902 1 92.5 139 ASP B C 1
ATOM 3080 O O . ASP B 1 139 ? -1.229 9.375 -5.902 1 92.5 139 ASP B O 1
ATOM 3084 N N . GLN B 1 140 ? -1.431 7.969 -4.238 1 91 140 GLN B N 1
ATOM 3085 C CA . GLN B 1 140 ? -2.699 7.449 -4.738 1 91 140 GLN B CA 1
ATOM 3086 C C . GLN B 1 140 ? -3.812 8.484 -4.59 1 91 140 GLN B C 1
ATOM 3088 O O . GLN B 1 140 ? -4.785 8.469 -5.348 1 91 140 GLN B O 1
ATOM 3093 N N . TYR B 1 141 ? -3.658 9.43 -3.721 1 84.12 141 TYR B N 1
ATOM 3094 C CA . TYR B 1 141 ? -4.73 10.375 -3.428 1 84.12 141 TYR B CA 1
ATOM 3095 C C . TYR B 1 141 ? -4.852 11.422 -4.527 1 84.12 141 TYR B C 1
ATOM 3097 O O . TYR B 1 141 ? -5.875 12.102 -4.633 1 84.12 141 TYR B O 1
ATOM 3105 N N . ARG B 1 142 ? -3.855 11.617 -5.273 1 88.56 142 ARG B N 1
ATOM 3106 C CA . ARG B 1 142 ? -3.904 12.523 -6.414 1 88.56 142 ARG B CA 1
ATOM 3107 C C . ARG B 1 142 ? -3.549 11.805 -7.707 1 88.56 142 ARG B C 1
ATOM 3109 O O . ARG B 1 142 ? -3.047 12.422 -8.648 1 88.56 142 ARG B O 1
ATOM 3116 N N . ALA B 1 143 ? -3.719 10.516 -7.668 1 94.44 143 ALA B N 1
ATOM 3117 C CA . ALA B 1 143 ? -3.395 9.695 -8.836 1 94.44 143 ALA B CA 1
ATOM 3118 C C . ALA B 1 143 ? -4.434 9.883 -9.938 1 94.44 143 ALA B C 1
ATOM 3120 O O . ALA B 1 143 ? -5.559 10.312 -9.672 1 94.44 143 ALA B O 1
ATOM 3121 N N . VAL B 1 144 ? -3.979 9.672 -11.125 1 95.56 144 VAL B N 1
ATOM 3122 C CA . VAL B 1 144 ? -4.867 9.57 -12.273 1 95.56 144 VAL B CA 1
ATOM 3123 C C . VAL B 1 144 ? -4.926 8.125 -12.766 1 95.56 144 VAL B C 1
ATOM 3125 O O . VAL B 1 144 ? -3.887 7.492 -12.969 1 95.56 144 VAL B O 1
ATOM 3128 N N . ASP B 1 145 ? -6.141 7.609 -12.836 1 95.56 145 ASP B N 1
ATOM 3129 C CA . ASP B 1 145 ? -6.285 6.234 -13.305 1 95.56 145 ASP B CA 1
ATOM 3130 C C . ASP B 1 145 ? -7.457 6.105 -14.273 1 95.56 145 ASP B C 1
ATOM 3132 O O . ASP B 1 145 ? -8.414 6.875 -14.195 1 95.56 145 ASP B O 1
ATOM 3136 N N . PHE B 1 146 ? -7.363 5.238 -15.242 1 96.25 146 PHE B N 1
ATOM 3137 C CA . PHE B 1 146 ? -8.453 4.992 -16.188 1 96.25 146 PHE B CA 1
ATOM 3138 C C . PHE B 1 146 ? -8.359 3.588 -16.766 1 96.25 146 PHE B C 1
ATOM 3140 O O . PHE B 1 146 ? -7.297 2.963 -16.719 1 96.25 146 PHE B O 1
ATOM 3147 N N . THR B 1 147 ? -9.484 3.121 -17.281 1 96.62 147 THR B N 1
ATOM 3148 C CA . THR B 1 147 ? -9.547 1.809 -17.906 1 96.62 147 THR B CA 1
ATOM 3149 C C . THR B 1 147 ? -9.242 1.911 -19.406 1 96.62 147 THR B C 1
ATOM 3151 O O . THR B 1 147 ? -9.5 2.943 -20.031 1 96.62 147 THR B O 1
ATOM 3154 N N . VAL B 1 148 ? -8.609 0.87 -19.875 1 95.25 148 VAL B N 1
ATOM 3155 C CA . VAL B 1 148 ? -8.375 0.673 -21.297 1 95.25 148 VAL B CA 1
ATOM 3156 C C . VAL B 1 148 ? -9.273 -0.449 -21.828 1 95.25 148 VAL B C 1
ATOM 3158 O O . VAL B 1 148 ? -9.273 -1.556 -21.281 1 95.25 148 VAL B O 1
ATOM 3161 N N . ASN B 1 149 ? -9.953 -0.195 -22.938 1 93.44 149 ASN B N 1
ATOM 3162 C CA . ASN B 1 149 ? -10.945 -1.172 -23.375 1 93.44 149 ASN B CA 1
ATOM 3163 C C . ASN B 1 149 ? -10.609 -1.724 -24.766 1 93.44 149 ASN B C 1
ATOM 3165 O O . ASN B 1 149 ? -11.383 -2.49 -25.328 1 93.44 149 ASN B O 1
ATOM 3169 N N . ALA B 1 150 ? -9.57 -1.269 -25.375 1 94.75 150 ALA B N 1
ATOM 3170 C CA . ALA B 1 150 ? -9.109 -1.748 -26.688 1 94.75 150 ALA B CA 1
ATOM 3171 C C . ALA B 1 150 ? -7.59 -1.864 -26.719 1 94.75 150 ALA B C 1
ATOM 3173 O O . ALA B 1 150 ? -6.895 -1.236 -25.922 1 94.75 150 ALA B O 1
ATOM 3174 N N . PRO B 1 151 ? -7.078 -2.67 -27.625 1 97.44 151 PRO B N 1
ATOM 3175 C CA . PRO B 1 151 ? -5.621 -2.771 -27.75 1 97.44 151 PRO B CA 1
ATOM 3176 C C . PRO B 1 151 ? -4.953 -1.422 -28 1 97.44 151 PRO B C 1
ATOM 3178 O O . PRO B 1 151 ? -5.496 -0.593 -28.734 1 97.44 151 PRO B O 1
ATOM 3181 N N . GLY B 1 152 ? -3.875 -1.187 -27.406 1 97.75 152 GLY B N 1
ATOM 3182 C CA . GLY B 1 152 ? -3.154 0.07 -27.531 1 97.75 152 GLY B CA 1
ATOM 3183 C C . GLY B 1 152 ? -2.016 0.207 -26.531 1 97.75 152 GLY B C 1
ATOM 3184 O O . GLY B 1 152 ? -1.763 -0.704 -25.75 1 97.75 152 GLY B O 1
ATOM 3185 N N . THR B 1 153 ? -1.343 1.312 -26.656 1 98 153 THR B N 1
ATOM 3186 C CA . THR B 1 153 ? -0.162 1.526 -25.828 1 98 153 THR B CA 1
ATOM 3187 C C . THR B 1 153 ? -0.374 2.701 -24.875 1 98 153 THR B C 1
ATOM 3189 O O . THR B 1 153 ? -0.924 3.732 -25.266 1 98 153 THR B O 1
ATOM 3192 N N . VAL B 1 154 ? 0.03 2.484 -23.641 1 97.81 154 VAL B N 1
ATOM 3193 C CA . VAL B 1 154 ? 0.032 3.578 -22.672 1 97.81 154 VAL B CA 1
ATOM 3194 C C . VAL B 1 154 ? 1.466 4.031 -22.406 1 97.81 154 VAL B C 1
ATOM 3196 O O . VAL B 1 154 ? 2.367 3.201 -22.266 1 97.81 154 VAL B O 1
ATOM 3199 N N . LYS B 1 155 ? 1.671 5.363 -22.344 1 97.81 155 LYS B N 1
ATOM 3200 C CA . LYS B 1 155 ? 2.988 5.941 -22.094 1 97.81 155 LYS B CA 1
ATOM 3201 C C . LYS B 1 155 ? 2.918 7.023 -21.016 1 97.81 155 LYS B C 1
ATOM 3203 O O . LYS B 1 155 ? 1.868 7.637 -20.812 1 97.81 155 LYS B O 1
ATOM 3208 N N . LEU B 1 156 ? 4.023 7.18 -20.359 1 97.12 156 LEU B N 1
ATOM 3209 C CA . LEU B 1 156 ? 4.273 8.336 -19.5 1 97.12 156 LEU B CA 1
ATOM 3210 C C . LEU B 1 156 ? 5.168 9.352 -20.203 1 97.12 156 LEU B C 1
ATOM 3212 O O . LEU B 1 156 ? 6.262 9.008 -20.656 1 97.12 156 LEU B O 1
ATOM 3216 N N . VAL B 1 157 ? 4.66 10.57 -20.266 1 97.38 157 VAL B N 1
ATOM 3217 C CA . VAL B 1 157 ? 5.395 11.578 -21.031 1 97.38 157 VAL B CA 1
ATOM 3218 C C . VAL B 1 157 ? 5.648 12.805 -20.172 1 97.38 157 VAL B C 1
ATOM 3220 O O . VAL B 1 157 ? 4.707 13.422 -19.672 1 97.38 157 VAL B O 1
ATOM 3223 N N . TYR B 1 158 ? 6.938 13.125 -20 1 97.69 158 TYR B N 1
ATOM 3224 C CA . TYR B 1 158 ? 7.348 14.352 -19.328 1 97.69 158 TYR B CA 1
ATOM 3225 C C . TYR B 1 158 ? 7.828 15.398 -20.328 1 97.69 158 TYR B C 1
ATOM 3227 O O . TYR B 1 158 ? 8.758 15.148 -21.094 1 97.69 158 TYR B O 1
ATOM 3235 N N . SER B 1 159 ? 7.141 16.516 -20.25 1 97.81 159 SER B N 1
ATOM 3236 C CA . SER B 1 159 ? 7.504 17.641 -21.109 1 97.81 159 SER B CA 1
ATOM 3237 C C . SER B 1 159 ? 8.039 18.812 -20.297 1 97.81 159 SER B C 1
ATOM 3239 O O . SER B 1 159 ? 7.277 19.516 -19.641 1 97.81 159 SER B O 1
ATOM 3241 N N . PRO B 1 160 ? 9.328 19.125 -20.484 1 97 160 PRO B N 1
ATOM 3242 C CA . PRO B 1 160 ? 9.898 20.266 -19.766 1 97 160 PRO B CA 1
ATOM 3243 C C . PRO B 1 160 ? 9.383 21.609 -20.266 1 97 160 PRO B C 1
ATOM 3245 O O . PRO B 1 160 ? 9.156 21.766 -21.469 1 97 160 PRO B O 1
ATOM 3248 N N . ASP B 1 161 ? 9.312 22.531 -19.406 1 96.81 161 ASP B N 1
ATOM 3249 C CA . ASP B 1 161 ? 8.82 23.859 -19.766 1 96.81 161 ASP B CA 1
ATOM 3250 C C . ASP B 1 161 ? 9.82 24.594 -20.672 1 96.81 161 ASP B C 1
ATOM 3252 O O . ASP B 1 161 ? 9.438 25.5 -21.406 1 96.81 161 ASP B O 1
ATOM 3256 N N . ASP B 1 162 ? 11.031 24.234 -20.562 1 95 162 ASP B N 1
ATOM 3257 C CA . ASP B 1 162 ? 12.062 24.969 -21.297 1 95 162 ASP B CA 1
ATOM 3258 C C . ASP B 1 162 ? 12.102 24.531 -22.766 1 95 162 ASP B C 1
ATOM 3260 O O . ASP B 1 162 ? 12.938 25.016 -23.531 1 95 162 ASP B O 1
ATOM 3264 N N . GLY B 1 163 ? 11.344 23.609 -23.125 1 92.81 163 GLY B N 1
ATOM 3265 C CA . GLY B 1 163 ? 11.234 23.188 -24.5 1 92.81 163 GLY B CA 1
ATOM 3266 C C . GLY B 1 163 ? 12.203 22.078 -24.875 1 92.81 163 GLY B C 1
ATOM 3267 O O . GLY B 1 163 ? 12.258 21.656 -26.031 1 92.81 163 GLY B O 1
ATOM 3268 N N . SER B 1 164 ? 12.883 21.578 -23.875 1 93.75 164 SER B N 1
ATOM 3269 C CA . SER B 1 164 ? 13.789 20.469 -24.156 1 93.75 164 SER B CA 1
ATOM 3270 C C . SER B 1 164 ? 13.008 19.203 -24.531 1 93.75 164 SER B C 1
ATOM 3272 O O . SER B 1 164 ? 11.789 19.156 -24.391 1 93.75 164 SER B O 1
ATOM 3274 N N . THR B 1 165 ? 13.695 18.219 -25.047 1 94.88 165 THR B N 1
ATOM 3275 C CA . THR B 1 165 ? 13.078 17 -25.562 1 94.88 165 THR B CA 1
ATOM 3276 C C . THR B 1 165 ? 12.305 16.281 -24.453 1 94.88 165 THR B C 1
ATOM 3278 O O . THR B 1 165 ? 12.836 16.047 -23.359 1 94.88 165 THR B O 1
ATOM 3281 N N . PRO B 1 166 ? 11.125 15.961 -24.75 1 95.75 166 PRO B N 1
ATOM 3282 C CA . PRO B 1 166 ? 10.328 15.227 -23.766 1 95.75 166 PRO B CA 1
ATOM 3283 C C . PRO B 1 166 ? 10.906 13.852 -23.453 1 95.75 166 PRO B C 1
ATOM 3285 O O . PRO B 1 166 ? 11.555 13.234 -24.297 1 95.75 166 PRO B O 1
ATOM 3288 N N . VAL B 1 167 ? 10.703 13.484 -22.219 1 94.88 167 VAL B N 1
ATOM 3289 C CA . VAL B 1 167 ? 11.047 12.125 -21.797 1 94.88 167 VAL B CA 1
ATOM 3290 C C . VAL B 1 167 ? 9.82 11.227 -21.906 1 94.88 167 VAL B C 1
ATOM 3292 O O . VAL B 1 167 ? 8.789 11.484 -21.266 1 94.88 167 VAL B O 1
AT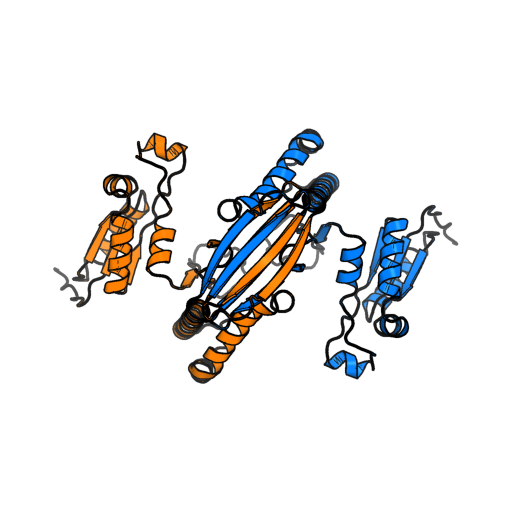OM 3295 N N . THR B 1 168 ? 9.93 10.195 -22.75 1 96.19 168 THR B N 1
ATOM 3296 C CA . THR B 1 168 ? 8.82 9.266 -22.938 1 96.19 168 THR B CA 1
ATOM 3297 C C . THR B 1 168 ? 9.203 7.871 -22.453 1 96.19 168 THR B C 1
ATOM 3299 O O . THR B 1 168 ? 10.266 7.355 -22.797 1 96.19 168 THR B O 1
ATOM 3302 N N . ARG B 1 169 ? 8.32 7.332 -21.641 1 96.31 169 ARG B N 1
ATOM 3303 C CA . ARG B 1 169 ? 8.508 5.961 -21.172 1 96.31 169 ARG B CA 1
ATOM 3304 C C . ARG B 1 169 ? 7.297 5.098 -21.5 1 96.31 169 ARG B C 1
ATOM 3306 O O . ARG B 1 169 ? 6.16 5.484 -21.219 1 96.31 169 ARG B O 1
ATOM 3313 N N . ASP B 1 170 ? 7.594 3.941 -22.062 1 95.88 170 ASP B N 1
ATOM 3314 C CA . ASP B 1 170 ? 6.508 3.002 -22.328 1 95.88 170 ASP B CA 1
ATOM 3315 C C . ASP B 1 170 ? 6.074 2.281 -21.047 1 95.88 170 ASP B C 1
ATOM 3317 O O . ASP B 1 170 ? 6.883 1.622 -20.391 1 95.88 170 ASP B O 1
ATOM 3321 N N . LEU B 1 171 ? 4.855 2.432 -20.828 1 96 171 LEU B N 1
ATOM 3322 C CA . LEU B 1 171 ? 4.316 1.723 -19.672 1 96 171 LEU B CA 1
ATOM 3323 C C . LEU B 1 171 ? 3.936 0.292 -20.031 1 96 171 LEU B C 1
ATOM 3325 O O . LEU B 1 171 ? 4.449 -0.662 -19.453 1 96 171 LEU B O 1
ATOM 3329 N N . HIS B 1 172 ? 3.02 0.242 -21.062 1 96.56 172 HIS B N 1
ATOM 3330 C CA . HIS B 1 172 ? 2.549 -1.09 -21.438 1 96.56 172 HIS B CA 1
ATOM 3331 C C . HIS B 1 172 ? 1.733 -1.051 -22.719 1 96.56 172 HIS B C 1
ATOM 3333 O O . HIS B 1 172 ? 0.996 -0.094 -22.969 1 96.56 172 HIS B O 1
ATOM 3339 N N . HIS B 1 173 ? 1.948 -2.107 -23.531 1 97.62 173 HIS B N 1
ATOM 3340 C CA . HIS B 1 173 ? 1.035 -2.348 -24.656 1 97.62 173 HIS B CA 1
ATOM 3341 C C . HIS B 1 173 ? -0.026 -3.379 -24.281 1 97.62 173 HIS B C 1
ATOM 3343 O O . HIS B 1 173 ? 0.294 -4.543 -24.031 1 97.62 173 HIS B O 1
ATOM 3349 N N . PHE B 1 174 ? -1.253 -2.953 -24.266 1 96.75 174 PHE B N 1
ATOM 3350 C CA . PHE B 1 174 ? -2.379 -3.832 -23.969 1 96.75 174 PHE B CA 1
ATOM 3351 C C . PHE B 1 174 ? -2.822 -4.582 -25.219 1 96.75 174 PHE B C 1
ATOM 3353 O O . PHE B 1 174 ? -3.02 -3.977 -26.266 1 96.75 174 PHE B O 1
ATOM 3360 N N . ASN B 1 175 ? -2.955 -5.82 -25.062 1 94.81 175 ASN B N 1
ATOM 3361 C CA . ASN B 1 175 ? -3.521 -6.602 -26.172 1 94.81 175 ASN B CA 1
ATOM 3362 C C . ASN B 1 175 ? -5.043 -6.652 -26.094 1 94.81 175 ASN B C 1
ATOM 3364 O O . ASN B 1 175 ? -5.711 -6.973 -27.078 1 94.81 175 ASN B O 1
ATOM 3368 N N . SER B 1 176 ? -5.566 -6.445 -24.922 1 93.5 176 SER B N 1
ATOM 3369 C CA . SER B 1 176 ? -6.996 -6.363 -24.641 1 93.5 176 SER B CA 1
ATOM 3370 C C . SER B 1 176 ? -7.289 -5.316 -23.578 1 93.5 176 SER B C 1
ATOM 3372 O O . SER B 1 176 ? -6.574 -4.32 -23.453 1 93.5 176 SER B O 1
ATOM 3374 N N . GLY B 1 177 ? -8.289 -5.543 -22.719 1 94.06 177 GLY B N 1
ATOM 3375 C CA . GLY B 1 177 ? -8.664 -4.57 -21.703 1 94.06 177 GLY B CA 1
ATOM 3376 C C . GLY B 1 177 ? -7.742 -4.574 -20.5 1 94.06 177 GLY B C 1
ATOM 3377 O O . GLY B 1 177 ? -7.008 -5.539 -20.281 1 94.06 177 GLY B O 1
ATOM 3378 N N . GLY B 1 178 ? -7.676 -3.441 -19.828 1 97.19 178 GLY B N 1
ATOM 3379 C CA . GLY B 1 178 ? -6.879 -3.291 -18.609 1 97.19 178 GLY B CA 1
ATOM 3380 C C . GLY B 1 178 ? -7.102 -1.965 -17.922 1 97.19 178 GLY B C 1
ATOM 3381 O O . GLY B 1 178 ? -8.141 -1.324 -18.109 1 97.19 178 GLY B O 1
ATOM 3382 N N . VAL B 1 179 ? -6.211 -1.713 -17.047 1 97.69 179 VAL B N 1
ATOM 3383 C CA . VAL B 1 179 ? -6.297 -0.481 -16.266 1 97.69 179 VAL B CA 1
ATOM 3384 C C . VAL B 1 179 ? -4.898 0.08 -16.031 1 97.69 179 VAL B C 1
ATOM 3386 O O . VAL B 1 179 ? -3.918 -0.67 -16 1 97.69 179 VAL B O 1
ATOM 3389 N N . CYS B 1 180 ? -4.805 1.341 -15.969 1 97.88 180 CYS B N 1
ATOM 3390 C CA . CYS B 1 180 ? -3.518 1.979 -15.711 1 97.88 180 CYS B CA 1
ATOM 3391 C C . CYS B 1 180 ? -3.664 3.107 -14.695 1 97.88 180 CYS B C 1
ATOM 3393 O O . CYS B 1 180 ? -4.777 3.574 -14.438 1 97.88 180 CYS B O 1
ATOM 3395 N N . LEU B 1 181 ? -2.635 3.453 -14.094 1 97.5 181 LEU B N 1
ATOM 3396 C CA . LEU B 1 181 ? -2.574 4.469 -13.047 1 97.5 181 LEU B CA 1
ATOM 3397 C C . LEU B 1 181 ? -1.265 5.246 -13.117 1 97.5 181 LEU B C 1
ATOM 3399 O O . LEU B 1 181 ? -0.211 4.672 -13.406 1 97.5 181 LEU B O 1
ATOM 3403 N N . GLY B 1 182 ? -1.314 6.566 -12.977 1 97.69 182 GLY B N 1
ATOM 3404 C CA . GLY B 1 182 ? -0.156 7.422 -12.766 1 97.69 182 GLY B CA 1
ATOM 3405 C C . GLY B 1 182 ? -0.224 8.211 -11.469 1 97.69 182 GLY B C 1
ATOM 3406 O O . GLY B 1 182 ? -1.298 8.672 -11.078 1 97.69 182 GLY B O 1
ATOM 3407 N N . MET B 1 183 ? 0.864 8.281 -10.836 1 97.25 183 MET B N 1
ATOM 3408 C CA . MET B 1 183 ? 0.933 9.086 -9.617 1 97.25 183 MET B CA 1
ATOM 3409 C C . MET B 1 183 ? 2.26 9.836 -9.539 1 97.25 183 MET B C 1
ATOM 3411 O O . MET B 1 183 ? 3.137 9.641 -10.383 1 97.25 183 MET B O 1
ATOM 3415 N N . TYR B 1 184 ? 2.361 10.789 -8.57 1 97.56 184 TYR B N 1
ATOM 3416 C CA . TYR B 1 184 ? 3.531 11.648 -8.469 1 97.56 184 TYR B CA 1
ATOM 3417 C C . TYR B 1 184 ? 3.715 12.156 -7.043 1 97.56 184 TYR B C 1
ATOM 3419 O O . TYR B 1 184 ? 2.838 11.969 -6.195 1 97.56 184 TYR B O 1
ATOM 3427 N N . ASN B 1 185 ? 4.875 12.68 -6.844 1 96.69 185 ASN B N 1
ATOM 3428 C CA . ASN B 1 185 ? 5.168 13.461 -5.645 1 96.69 185 ASN B CA 1
ATOM 3429 C C . ASN B 1 185 ? 6.18 14.562 -5.93 1 96.69 185 ASN B C 1
ATOM 3431 O O . ASN B 1 185 ? 6.934 14.484 -6.902 1 96.69 185 ASN B O 1
ATOM 3435 N N . GLU B 1 186 ? 6.117 15.547 -5.09 1 95.69 186 GLU B N 1
ATOM 3436 C CA . GLU B 1 186 ? 7.031 16.672 -5.227 1 95.69 186 GLU B CA 1
ATOM 3437 C C . GLU B 1 186 ? 8.148 16.609 -4.191 1 95.69 186 GLU B C 1
ATOM 3439 O O . GLU B 1 186 ? 7.914 16.234 -3.041 1 95.69 186 GLU B O 1
ATOM 3444 N N . ASP B 1 187 ? 9.312 17.047 -4.578 1 96.81 187 ASP B N 1
ATOM 3445 C CA . ASP B 1 187 ? 10.453 17.047 -3.666 1 96.81 187 ASP B CA 1
ATOM 3446 C C . ASP B 1 187 ? 10.164 17.891 -2.428 1 96.81 187 ASP B C 1
ATOM 3448 O O . ASP B 1 187 ? 10.492 17.5 -1.308 1 96.81 187 ASP B O 1
ATOM 3452 N N . ALA B 1 188 ? 9.578 19 -2.65 1 94 188 ALA B N 1
ATOM 3453 C CA . ALA B 1 188 ? 9.266 19.891 -1.534 1 94 188 ALA B CA 1
ATOM 3454 C C . ALA B 1 188 ? 8.336 19.203 -0.534 1 94 188 ALA B C 1
ATOM 3456 O O . ALA B 1 188 ? 8.508 19.344 0.679 1 94 188 ALA B O 1
ATOM 3457 N N . SER B 1 189 ? 7.371 18.531 -1.046 1 92.75 189 SER B N 1
ATOM 3458 C CA . SER B 1 189 ? 6.426 17.828 -0.184 1 92.75 189 SER B CA 1
ATOM 3459 C C . SER B 1 189 ? 7.109 16.703 0.583 1 92.75 189 SER B C 1
ATOM 3461 O O . SER B 1 189 ? 6.855 16.516 1.774 1 92.75 189 SER B O 1
ATOM 3463 N N . ILE B 1 190 ? 7.965 15.961 -0.056 1 95.62 190 ILE B N 1
ATOM 3464 C CA . ILE B 1 190 ? 8.695 14.875 0.585 1 95.62 190 ILE B CA 1
ATOM 3465 C C . ILE B 1 190 ? 9.602 15.445 1.681 1 95.62 190 ILE B C 1
ATOM 3467 O O . ILE B 1 190 ? 9.711 14.859 2.762 1 95.62 190 ILE B O 1
ATOM 3471 N N . SER B 1 191 ? 10.211 16.516 1.383 1 96.38 191 SER B N 1
ATOM 3472 C CA . SER B 1 191 ? 11.078 17.156 2.357 1 96.38 191 SER B CA 1
ATOM 3473 C C . SER B 1 191 ? 10.297 17.578 3.6 1 96.38 191 SER B C 1
ATOM 3475 O O . SER B 1 191 ? 10.75 17.375 4.727 1 96.38 191 SER B O 1
ATOM 3477 N N . ASP B 1 192 ? 9.156 18.172 3.357 1 93.31 192 ASP B N 1
ATOM 3478 C CA . ASP B 1 192 ? 8.312 18.578 4.473 1 93.31 192 ASP B CA 1
ATOM 3479 C C . ASP B 1 192 ? 7.887 17.375 5.312 1 93.31 192 ASP B C 1
ATOM 3481 O O . ASP B 1 192 ? 7.84 17.453 6.543 1 93.31 192 ASP B O 1
ATOM 3485 N N . PHE B 1 193 ? 7.539 16.391 4.68 1 94.5 193 PHE B N 1
ATOM 3486 C CA . PHE B 1 193 ? 7.176 15.148 5.355 1 94.5 193 PHE B CA 1
ATOM 3487 C C . PHE B 1 193 ? 8.32 14.648 6.23 1 94.5 193 PHE B C 1
ATOM 3489 O O . PHE B 1 193 ? 8.117 14.305 7.398 1 94.5 193 PHE B O 1
ATOM 3496 N N . ALA B 1 194 ? 9.5 14.625 5.617 1 96.94 194 ALA B N 1
ATOM 3497 C CA . ALA B 1 194 ? 10.688 14.188 6.348 1 96.94 194 ALA B CA 1
ATOM 3498 C C . ALA B 1 194 ? 10.922 15.062 7.578 1 96.94 194 ALA B C 1
ATOM 3500 O O . ALA B 1 194 ? 11.117 14.547 8.688 1 96.94 194 ALA B O 1
ATOM 3501 N N . LEU B 1 195 ? 10.891 16.328 7.422 1 96.31 195 LEU B N 1
ATOM 3502 C CA . LEU B 1 195 ? 11.117 17.281 8.508 1 96.31 195 LEU B CA 1
ATOM 3503 C C . LEU B 1 195 ? 10.125 17.062 9.641 1 96.31 195 LEU B C 1
ATOM 3505 O O . LEU B 1 195 ? 10.508 17.031 10.812 1 96.31 195 LEU B O 1
ATOM 3509 N N . ALA B 1 196 ? 8.898 16.906 9.234 1 94.69 196 ALA B N 1
ATOM 3510 C CA . ALA B 1 196 ? 7.855 16.672 10.227 1 94.69 196 ALA B CA 1
ATOM 3511 C C . ALA B 1 196 ? 8.117 15.383 11.008 1 94.69 196 ALA B C 1
ATOM 3513 O O . ALA B 1 196 ? 7.965 15.352 12.234 1 94.69 196 ALA B O 1
ATOM 3514 N N . CYS B 1 197 ? 8.461 14.328 10.32 1 96.81 197 CYS B N 1
ATOM 3515 C CA . CYS B 1 197 ? 8.711 13.039 10.953 1 96.81 197 CYS B CA 1
ATOM 3516 C C . CYS B 1 197 ? 9.883 13.117 11.914 1 96.81 197 CYS B C 1
ATOM 3518 O O . CYS B 1 197 ? 9.805 12.625 13.039 1 96.81 197 CYS B O 1
ATOM 3520 N N . PHE B 1 198 ? 10.961 13.758 11.5 1 98 198 PHE B N 1
ATOM 3521 C CA . PHE B 1 198 ? 12.141 13.867 12.352 1 98 198 PHE B CA 1
ATOM 3522 C C . PHE B 1 198 ? 11.844 14.703 13.586 1 98 198 PHE B C 1
ATOM 3524 O O . PHE B 1 198 ? 12.227 14.328 14.703 1 98 198 PHE B O 1
ATOM 3531 N N . GLN B 1 199 ? 11.195 15.805 13.367 1 96.69 199 GLN B N 1
ATOM 3532 C CA . GLN B 1 199 ? 10.852 16.672 14.5 1 96.69 199 GLN B CA 1
ATOM 3533 C C . GLN B 1 199 ? 9.938 15.945 15.484 1 96.69 199 GLN B C 1
ATOM 3535 O O . GLN B 1 199 ? 10.148 16.016 16.703 1 96.69 199 GLN B O 1
ATOM 3540 N N . TYR B 1 200 ? 8.961 15.273 14.93 1 95.69 200 TYR B N 1
ATOM 3541 C CA . TYR B 1 200 ? 8.039 14.539 15.781 1 95.69 200 TYR B CA 1
ATOM 3542 C C . TYR B 1 200 ? 8.773 13.477 16.594 1 95.69 200 TYR B C 1
ATOM 3544 O O . TYR B 1 200 ? 8.539 13.336 17.797 1 95.69 200 TYR B O 1
ATOM 3552 N N . ALA B 1 201 ? 9.555 12.734 15.938 1 97.25 201 ALA B N 1
ATOM 3553 C CA . ALA B 1 201 ? 10.305 11.672 16.594 1 97.25 201 ALA B CA 1
ATOM 3554 C C . ALA B 1 201 ? 11.172 12.227 17.719 1 97.25 201 ALA B C 1
ATOM 3556 O O . ALA B 1 201 ? 11.242 11.648 18.812 1 97.25 201 ALA B O 1
ATOM 3557 N N . LEU B 1 202 ? 11.836 13.312 17.5 1 97.06 202 LEU B N 1
ATOM 3558 C CA . LEU B 1 202 ? 12.672 13.953 18.516 1 97.06 202 LEU B CA 1
ATOM 3559 C C . LEU B 1 202 ? 11.836 14.406 19.703 1 97.06 202 LEU B C 1
ATOM 3561 O O . LEU B 1 202 ? 12.203 14.164 20.859 1 97.06 202 LEU B O 1
ATOM 3565 N N . ASP B 1 203 ? 10.773 15 19.406 1 95.12 203 ASP B N 1
ATOM 3566 C CA . ASP B 1 203 ? 9.898 15.492 20.453 1 95.12 203 ASP B CA 1
ATOM 3567 C C . ASP B 1 203 ? 9.359 14.352 21.312 1 95.12 203 ASP B C 1
ATOM 3569 O O . ASP B 1 203 ? 9.25 14.477 22.531 1 95.12 203 ASP B O 1
ATOM 3573 N N . ALA B 1 204 ? 9.023 13.289 20.672 1 93.69 204 ALA B N 1
ATOM 3574 C CA . ALA B 1 204 ? 8.445 12.133 21.344 1 93.69 204 ALA B CA 1
ATOM 3575 C C . ALA B 1 204 ? 9.539 11.234 21.922 1 93.69 204 ALA B C 1
ATOM 3577 O O . ALA B 1 204 ? 9.25 10.281 22.641 1 93.69 204 ALA B O 1
ATOM 3578 N N . LYS B 1 205 ? 10.75 11.531 21.516 1 94.94 205 LYS B N 1
ATOM 3579 C CA . LYS B 1 205 ? 11.906 10.734 21.922 1 94.94 205 LYS B CA 1
ATOM 3580 C C . LYS B 1 205 ? 11.727 9.266 21.562 1 94.94 205 LYS B C 1
ATOM 3582 O O . LYS B 1 205 ? 11.891 8.383 22.391 1 94.94 205 LYS B O 1
ATOM 3587 N N . MET B 1 206 ? 11.32 9.055 20.312 1 95.56 206 MET B N 1
ATOM 3588 C CA . MET B 1 206 ? 11.109 7.715 19.766 1 95.56 206 MET B CA 1
ATOM 3589 C C . MET B 1 206 ? 11.984 7.492 18.531 1 95.56 206 MET B C 1
ATOM 3591 O O . MET B 1 206 ? 12.258 8.43 17.781 1 95.56 206 MET B O 1
ATOM 3595 N N . PRO B 1 207 ? 12.328 6.242 18.344 1 96.38 207 PRO B N 1
ATOM 3596 C CA . PRO B 1 207 ? 13.016 5.969 17.078 1 96.38 207 PRO B CA 1
ATOM 3597 C C . PRO B 1 207 ? 12.117 6.141 15.859 1 96.38 207 PRO B C 1
ATOM 3599 O O . PRO B 1 207 ? 10.891 6.074 15.984 1 96.38 207 PRO B O 1
ATOM 3602 N N . LEU B 1 208 ? 12.758 6.371 14.797 1 97.38 208 LEU B N 1
ATOM 3603 C CA . LEU B 1 208 ? 12.023 6.59 13.555 1 97.38 208 LEU B CA 1
ATOM 3604 C C . LEU B 1 208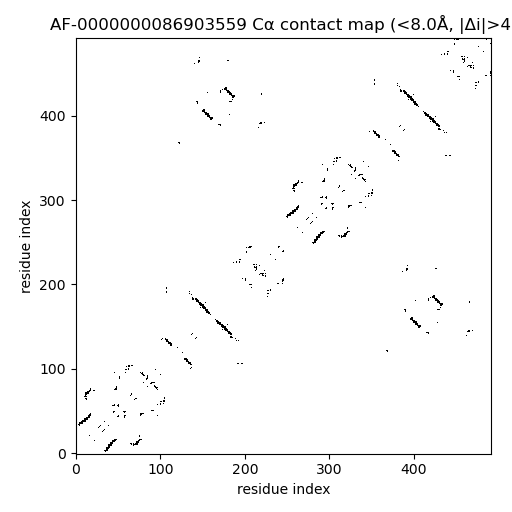 ? 12.453 5.598 12.484 1 97.38 208 LEU B C 1
ATOM 3606 O O . LEU B 1 208 ? 13.648 5.395 12.258 1 97.38 208 LEU B O 1
ATOM 3610 N N . TYR B 1 209 ? 11.484 4.98 11.875 1 96.5 209 TYR B N 1
ATOM 3611 C CA . TYR B 1 209 ? 11.703 4.051 10.773 1 96.5 209 TYR B CA 1
ATOM 3612 C C . TYR B 1 209 ? 11.023 4.539 9.5 1 96.5 209 TYR B C 1
ATOM 3614 O O . TYR B 1 209 ? 9.867 4.977 9.539 1 96.5 209 TYR B O 1
ATOM 3622 N N . LEU B 1 210 ? 11.75 4.531 8.438 1 95.94 210 LEU B N 1
ATOM 3623 C CA . LEU B 1 210 ? 11.156 4.754 7.121 1 95.94 210 LEU B CA 1
ATOM 3624 C C . LEU B 1 210 ? 11.023 3.439 6.359 1 95.94 210 LEU B C 1
ATOM 3626 O O . LEU B 1 210 ? 12 2.705 6.195 1 95.94 210 LEU B O 1
ATOM 3630 N N . SER B 1 211 ? 9.828 3.131 5.957 1 93.25 211 SER B N 1
ATOM 3631 C CA . SER B 1 211 ? 9.586 1.932 5.164 1 93.25 211 SER B CA 1
ATOM 3632 C C . SER B 1 211 ? 9.312 2.281 3.703 1 93.25 211 SER B C 1
ATOM 3634 O O . SER B 1 211 ? 8.43 3.092 3.41 1 93.25 211 SER B O 1
ATOM 3636 N N . THR B 1 212 ? 10.117 1.732 2.836 1 90.75 212 THR B N 1
ATOM 3637 C CA . THR B 1 212 ? 9.953 1.938 1.4 1 90.75 212 THR B CA 1
ATOM 3638 C C . THR B 1 212 ? 10.094 0.619 0.646 1 90.75 212 THR B C 1
ATOM 3640 O O . THR B 1 212 ? 10.602 -0.364 1.194 1 90.75 212 THR B O 1
ATOM 3643 N N . LYS B 1 213 ? 9.602 0.555 -0.558 1 88.94 213 LYS B N 1
ATOM 3644 C CA . LYS B 1 213 ? 9.852 -0.526 -1.507 1 88.94 213 LYS B CA 1
ATOM 3645 C C . LYS B 1 213 ? 10.852 -0.098 -2.578 1 88.94 213 LYS B C 1
ATOM 3647 O O . LYS B 1 213 ? 10.609 -0.29 -3.771 1 88.94 213 LYS B O 1
ATOM 3652 N N . ASN B 1 214 ? 11.945 0.375 -2.129 1 87.75 214 ASN B N 1
ATOM 3653 C CA . ASN B 1 214 ? 12.867 1.052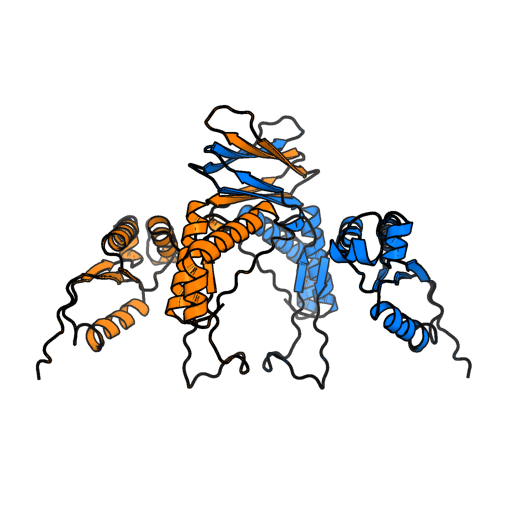 -3.031 1 87.75 214 ASN B CA 1
ATOM 3654 C C . ASN B 1 214 ? 13.648 0.055 -3.879 1 87.75 214 ASN B C 1
ATOM 3656 O O . ASN B 1 214 ? 14.305 0.439 -4.855 1 87.75 214 ASN B O 1
ATOM 3660 N N . THR B 1 215 ? 13.641 -1.252 -3.584 1 77.19 215 THR B N 1
ATOM 3661 C CA . THR B 1 215 ? 14.273 -2.24 -4.449 1 77.19 215 THR B CA 1
ATOM 3662 C C . THR B 1 215 ? 13.453 -2.449 -5.723 1 77.19 215 THR B C 1
ATOM 3664 O O . THR B 1 215 ? 14.008 -2.748 -6.781 1 77.19 215 THR B O 1
ATOM 3667 N N . VAL B 1 216 ? 12.133 -2.195 -5.578 1 81.06 216 VAL B N 1
ATOM 3668 C CA . VAL B 1 216 ? 11.227 -2.355 -6.707 1 81.06 216 VAL B CA 1
ATOM 3669 C C . VAL B 1 216 ? 10.953 -0.996 -7.352 1 81.06 216 VAL B C 1
ATOM 3671 O O . VAL B 1 216 ? 11.078 -0.842 -8.57 1 81.06 216 VAL B O 1
ATOM 3674 N N . LEU B 1 217 ? 10.625 -0.078 -6.469 1 91.75 217 LEU B N 1
ATOM 3675 C CA . LEU B 1 217 ? 10.406 1.29 -6.922 1 91.75 217 LEU B CA 1
ATOM 3676 C C . LEU B 1 217 ? 11.656 2.141 -6.727 1 91.75 217 LEU B C 1
ATOM 3678 O O . LEU B 1 217 ? 11.703 2.977 -5.824 1 91.75 217 LEU B O 1
ATOM 3682 N N . LYS B 1 218 ? 12.547 1.999 -7.637 1 87.81 218 LYS B N 1
ATOM 3683 C CA . LYS B 1 218 ? 13.898 2.533 -7.48 1 87.81 218 LYS B CA 1
ATOM 3684 C C . LYS B 1 218 ? 13.891 4.059 -7.512 1 87.81 218 LYS B C 1
ATOM 3686 O O . LYS B 1 218 ? 14.586 4.703 -6.723 1 87.81 218 LYS B O 1
ATOM 3691 N N . ALA B 1 219 ? 13.102 4.617 -8.414 1 94.62 219 ALA B N 1
ATOM 3692 C CA . ALA B 1 219 ? 13.086 6.074 -8.516 1 94.62 219 ALA B CA 1
ATOM 3693 C C . ALA B 1 219 ? 12.094 6.688 -7.539 1 94.62 219 ALA B C 1
ATOM 3695 O O . ALA B 1 219 ? 12.445 7.578 -6.758 1 94.62 219 ALA B O 1
ATOM 3696 N N . TYR B 1 220 ? 10.953 6.133 -7.504 1 96.44 220 TYR B N 1
ATOM 3697 C CA . TYR B 1 220 ? 9.898 6.75 -6.703 1 96.44 220 TYR B CA 1
ATOM 3698 C C . TYR B 1 220 ? 10.211 6.656 -5.215 1 96.44 220 TYR B C 1
ATOM 3700 O O . TYR B 1 220 ? 10.469 7.668 -4.562 1 96.44 220 TYR B O 1
ATOM 3708 N N . ASP B 1 221 ? 10.289 5.465 -4.715 1 95.62 221 ASP B N 1
ATOM 3709 C CA . ASP B 1 221 ? 10.625 5.285 -3.305 1 95.62 221 ASP B CA 1
ATOM 3710 C C . ASP B 1 221 ? 12.086 5.648 -3.041 1 95.62 221 ASP B C 1
ATOM 3712 O O . ASP B 1 221 ? 12.438 6.082 -1.939 1 95.62 221 ASP B O 1
ATOM 3716 N N . GLY B 1 222 ? 12.891 5.492 -4.07 1 95 222 GLY B N 1
ATOM 3717 C CA . GLY B 1 222 ? 14.273 5.922 -3.934 1 95 222 GLY B CA 1
ATOM 3718 C C . GLY B 1 222 ? 14.406 7.406 -3.646 1 95 222 GLY B C 1
ATOM 3719 O O . GLY B 1 222 ? 15.297 7.82 -2.896 1 95 222 GLY B O 1
ATOM 3720 N N . ARG B 1 223 ? 13.57 8.156 -4.211 1 96.81 223 ARG B N 1
ATOM 3721 C CA . ARG B 1 223 ? 13.609 9.594 -3.99 1 96.81 223 ARG B CA 1
ATOM 3722 C C . ARG B 1 223 ? 13.25 9.945 -2.549 1 96.81 223 ARG B C 1
ATOM 3724 O O . ARG B 1 223 ? 13.875 10.82 -1.941 1 96.81 223 ARG B O 1
ATOM 3731 N N . PHE B 1 224 ? 12.234 9.281 -2.021 1 97 224 PHE B N 1
ATOM 3732 C CA . PHE B 1 224 ? 11.906 9.445 -0.609 1 97 224 PHE B CA 1
ATOM 3733 C C . PHE B 1 224 ? 13.117 9.125 0.266 1 97 224 PHE B C 1
ATOM 3735 O O . PHE B 1 224 ? 13.492 9.922 1.124 1 97 224 PHE B O 1
ATOM 3742 N N . LYS B 1 225 ? 13.648 7.992 0.003 1 96.88 225 LYS B N 1
ATOM 3743 C CA . LYS B 1 225 ? 14.789 7.531 0.79 1 96.88 225 LYS B CA 1
ATOM 3744 C C . LYS B 1 225 ? 15.93 8.547 0.747 1 96.88 225 LYS B C 1
ATOM 3746 O O . LYS B 1 225 ? 16.516 8.875 1.781 1 96.88 225 LYS B O 1
ATOM 3751 N N . GLN B 1 226 ? 16.219 9.023 -0.401 1 96.88 226 GLN B N 1
ATOM 3752 C CA . GLN B 1 226 ? 17.328 9.953 -0.583 1 96.88 226 GLN B CA 1
ATOM 3753 C C . GLN B 1 226 ? 17.078 11.266 0.163 1 96.88 226 GLN B C 1
ATOM 3755 O O . GLN B 1 226 ? 17.953 11.766 0.864 1 96.88 226 GLN B O 1
ATOM 3760 N N . ILE B 1 227 ? 15.938 11.781 -0.001 1 97.44 227 ILE B N 1
ATOM 3761 C CA . ILE B 1 227 ? 15.617 13.062 0.618 1 97.44 227 ILE B CA 1
ATOM 3762 C C . ILE B 1 227 ? 15.625 12.914 2.139 1 97.44 227 ILE B C 1
ATOM 3764 O O . ILE B 1 227 ? 16.172 13.766 2.846 1 97.44 227 ILE B O 1
ATOM 3768 N N . PHE B 1 228 ? 15 11.859 2.629 1 97.94 228 PHE B N 1
ATOM 3769 C CA . PHE B 1 228 ? 15.039 11.602 4.062 1 97.94 228 PHE B CA 1
ATOM 3770 C C . PHE B 1 228 ? 16.469 11.5 4.562 1 97.94 228 PHE B C 1
ATOM 3772 O O . PHE B 1 228 ? 16.828 12.094 5.586 1 97.94 228 PHE B O 1
ATOM 3779 N N . HIS B 1 229 ? 17.266 10.766 3.852 1 97.56 229 HIS B N 1
ATOM 3780 C CA . HIS B 1 229 ? 18.656 10.57 4.246 1 97.56 229 HIS B CA 1
ATOM 3781 C C . HIS B 1 229 ? 19.406 11.891 4.277 1 97.56 229 HIS B C 1
ATOM 3783 O O . HIS B 1 229 ? 20.156 12.164 5.227 1 97.56 229 HIS B O 1
ATOM 3789 N N . ASP B 1 230 ? 19.25 12.68 3.291 1 97.94 230 ASP B N 1
ATOM 3790 C CA . ASP B 1 230 ? 19.938 13.953 3.199 1 97.94 230 ASP B CA 1
ATOM 3791 C C . ASP B 1 230 ? 19.562 14.875 4.355 1 97.94 230 ASP B C 1
ATOM 3793 O O . ASP B 1 230 ? 20.438 15.484 4.988 1 97.94 230 ASP B O 1
ATOM 3797 N N . ILE B 1 231 ? 18.328 14.938 4.617 1 97.94 231 ILE B N 1
ATOM 3798 C CA . ILE B 1 231 ? 17.844 15.797 5.688 1 97.94 231 ILE B CA 1
ATOM 3799 C C . ILE B 1 231 ? 18.344 15.273 7.035 1 97.94 231 ILE B C 1
ATOM 3801 O O . ILE B 1 231 ? 18.766 16.047 7.895 1 97.94 231 ILE B O 1
ATOM 3805 N N . TYR B 1 232 ? 18.312 14.031 7.246 1 98.06 232 TYR B N 1
ATOM 3806 C CA . TYR B 1 232 ? 18.781 13.438 8.492 1 98.06 232 TYR B CA 1
ATOM 3807 C C . TYR B 1 232 ? 20.25 13.773 8.742 1 98.06 232 TYR B C 1
ATOM 3809 O O . TYR B 1 232 ? 20.594 14.258 9.812 1 98.06 232 TYR B O 1
ATOM 3817 N N . THR B 1 233 ? 21.047 13.523 7.758 1 97.62 233 THR B N 1
ATOM 3818 C CA . THR B 1 233 ? 22.484 13.68 7.898 1 97.62 233 THR B CA 1
ATOM 3819 C C . THR B 1 233 ? 22.859 15.148 8.07 1 97.62 233 THR B C 1
ATOM 3821 O O . THR B 1 233 ? 23.781 15.484 8.805 1 97.62 233 THR B O 1
ATOM 3824 N N . LYS B 1 234 ? 22.141 15.953 7.461 1 97.19 234 LYS B N 1
ATOM 3825 C CA . LYS B 1 234 ? 22.469 17.375 7.484 1 97.19 234 LYS B CA 1
ATOM 3826 C C . LYS B 1 234 ? 21.969 18.031 8.766 1 97.19 234 LYS B C 1
ATOM 3828 O O . LYS B 1 234 ? 22.688 18.812 9.391 1 97.19 23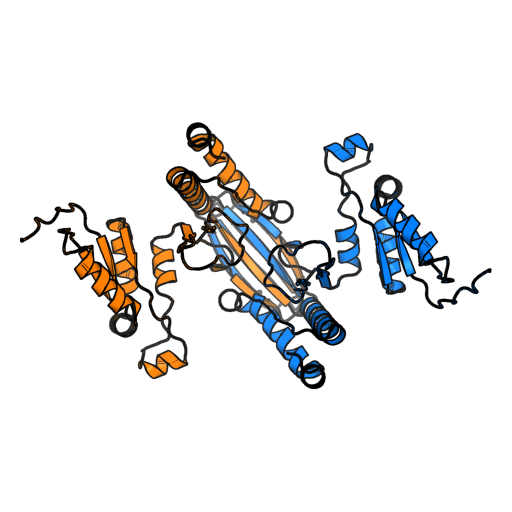4 LYS B O 1
ATOM 3833 N N . ASP B 1 235 ? 20.797 17.641 9.227 1 96.69 235 ASP B N 1
ATOM 3834 C CA . ASP B 1 235 ? 20.141 18.516 10.203 1 96.69 235 ASP B CA 1
ATOM 3835 C C . ASP B 1 235 ? 19.797 17.766 11.484 1 96.69 235 ASP B C 1
ATOM 3837 O O . ASP B 1 235 ? 19.594 18.375 12.531 1 96.69 235 ASP B O 1
ATOM 3841 N N . PHE B 1 236 ? 19.797 16.422 11.398 1 97.81 236 PHE B N 1
ATOM 3842 C CA . PHE B 1 236 ? 19.125 15.789 12.523 1 97.81 236 PHE B CA 1
ATOM 3843 C C . PHE B 1 236 ? 20.016 14.727 13.164 1 97.81 236 PHE B C 1
ATOM 3845 O O . PHE B 1 236 ? 19.766 14.289 14.281 1 97.81 236 PHE B O 1
ATOM 3852 N N . GLU B 1 237 ? 20.984 14.289 12.508 1 97.19 237 GLU B N 1
ATOM 3853 C CA . GLU B 1 237 ? 21.781 13.172 12.984 1 97.19 237 GLU B CA 1
ATOM 3854 C C . GLU B 1 237 ? 22.328 13.43 14.383 1 97.19 237 GLU B C 1
ATOM 3856 O O . GLU B 1 237 ? 22.188 12.594 15.273 1 97.19 237 GLU B O 1
ATOM 3861 N N . GLN B 1 238 ? 22.891 14.555 14.648 1 97.25 238 GLN B N 1
ATOM 3862 C CA . GLN B 1 238 ? 23.484 14.891 15.938 1 97.25 238 GLN B CA 1
ATOM 3863 C C . GLN B 1 238 ? 22.406 15 17.016 1 97.25 238 GLN B C 1
ATOM 3865 O O . GLN B 1 238 ? 22.625 14.594 18.156 1 97.25 238 GLN B O 1
ATOM 3870 N N . ARG B 1 239 ? 21.312 15.539 16.703 1 97 239 ARG B N 1
ATOM 3871 C CA . ARG B 1 239 ? 20.219 15.695 17.656 1 97 239 ARG B CA 1
ATOM 3872 C C . ARG B 1 239 ? 19.656 14.344 18.078 1 97 239 ARG B C 1
ATOM 3874 O O . ARG B 1 239 ? 19.312 14.148 19.234 1 97 239 ARG B O 1
ATOM 3881 N N . PHE B 1 240 ? 19.531 13.492 17.094 1 97.81 240 PHE B N 1
ATOM 3882 C CA . PHE B 1 240 ? 19.062 12.141 17.391 1 97.81 240 PHE B CA 1
ATOM 3883 C C . PHE B 1 240 ? 20.047 11.414 18.297 1 97.81 240 PHE B C 1
ATOM 3885 O O . PHE B 1 240 ? 19.625 10.797 19.297 1 97.81 240 PHE B O 1
ATOM 3892 N N . LYS B 1 241 ? 21.281 11.523 18 1 97.06 241 LYS B N 1
ATOM 3893 C CA . LYS B 1 241 ? 22.312 10.906 18.828 1 97.06 241 LYS B CA 1
ATOM 3894 C C . LYS B 1 241 ? 22.281 11.477 20.234 1 97.06 241 LYS B C 1
ATOM 3896 O O . LYS B 1 241 ? 22.359 10.734 21.219 1 97.06 241 LYS B O 1
ATOM 3901 N N . ALA B 1 242 ? 22.141 12.719 20.312 1 97.25 242 ALA B N 1
ATOM 3902 C CA . ALA B 1 242 ? 22.094 13.391 21.609 1 97.25 242 ALA B CA 1
ATOM 3903 C C . ALA B 1 242 ? 20.891 12.938 22.422 1 97.25 242 ALA B C 1
ATOM 3905 O O . ALA B 1 242 ? 20.969 12.859 23.656 1 97.25 242 ALA B O 1
ATOM 3906 N N . ALA B 1 243 ? 19.828 12.625 21.75 1 96.88 243 ALA B N 1
ATOM 3907 C CA . ALA B 1 243 ? 18.594 12.203 22.422 1 96.88 243 ALA B CA 1
ATOM 3908 C C . ALA B 1 243 ? 18.609 10.703 22.688 1 96.88 243 ALA B C 1
ATOM 3910 O O . ALA B 1 243 ? 17.703 10.18 23.359 1 96.88 243 ALA B O 1
ATOM 3911 N N . GLY B 1 244 ? 19.562 10 22.109 1 97 244 GLY B N 1
ATOM 3912 C CA . GLY B 1 244 ? 19.688 8.57 22.312 1 97 244 GLY B CA 1
ATOM 3913 C C . GLY B 1 244 ? 18.719 7.762 21.469 1 97 244 GLY B C 1
ATOM 3914 O O . GLY B 1 244 ? 18.281 6.68 21.891 1 97 244 GLY B O 1
ATOM 3915 N N . ILE B 1 245 ? 18.266 8.383 20.406 1 96.31 245 ILE B N 1
ATOM 3916 C CA . ILE B 1 245 ? 17.359 7.676 19.516 1 96.31 245 ILE B CA 1
ATOM 3917 C C . ILE B 1 245 ? 18.016 7.523 18.141 1 96.31 245 ILE B C 1
ATOM 3919 O O . ILE B 1 245 ? 19.125 7.996 17.922 1 96.31 245 ILE B O 1
ATOM 3923 N N . TRP B 1 246 ? 17.188 6.746 17.188 1 91.62 246 TRP B N 1
ATOM 3924 C CA . TRP B 1 246 ? 17.766 6.477 15.875 1 91.62 246 TRP B CA 1
ATOM 3925 C C . TRP B 1 246 ? 16.688 6.418 14.805 1 91.62 246 TRP B C 1
ATOM 3927 O O . TRP B 1 246 ? 15.5 6.254 15.109 1 91.62 246 TRP B O 1
#

Solvent-accessible surface area (backbone atoms only — not comparable to full-atom values): 27349 Å² total; per-residue (Å²): 127,87,64,80,50,47,80,43,88,67,55,38,30,36,34,42,22,32,74,69,44,38,54,52,48,51,47,47,41,57,69,67,37,57,56,47,34,46,61,47,68,48,78,40,68,46,21,57,68,50,24,52,75,48,74,41,47,53,48,54,51,47,26,52,48,22,62,72,62,68,40,67,47,75,43,54,57,68,59,49,48,76,71,44,23,63,73,68,66,43,91,61,73,53,72,50,58,67,57,54,29,36,67,69,60,46,61,63,47,75,49,68,75,83,88,49,92,88,54,82,62,86,45,72,82,62,86,70,82,72,68,47,75,41,78,64,65,40,40,68,83,54,40,44,55,44,70,38,82,53,36,23,36,35,30,41,36,37,39,40,69,86,67,54,84,61,50,75,44,80,60,46,75,38,83,43,42,27,29,31,38,36,31,36,43,43,46,68,59,51,47,51,35,40,51,50,52,52,52,49,24,60,75,68,68,41,66,63,83,86,88,73,57,35,90,65,34,49,42,43,37,32,49,51,52,50,49,42,49,52,48,34,67,72,73,36,48,67,59,33,54,73,69,72,41,84,127,86,64,79,50,46,80,45,90,64,56,38,31,36,32,43,22,32,73,68,43,38,55,51,47,50,48,46,41,56,68,68,37,57,56,46,34,45,61,47,68,48,78,38,66,45,22,56,68,51,24,52,74,48,73,42,46,54,48,55,50,47,26,52,47,24,62,72,61,68,39,68,46,75,43,56,57,68,57,49,47,76,71,44,23,63,74,68,65,43,92,60,74,53,71,49,59,68,58,54,28,39,67,69,58,47,61,65,46,74,49,67,75,82,87,50,91,87,54,81,62,85,46,73,84,61,86,69,84,70,68,49,75,41,79,64,65,40,41,68,82,53,40,43,54,42,72,38,82,52,36,24,37,34,32,41,36,35,40,40,69,86,66,54,83,59,50,75,43,81,58,47,74,39,84,44,41,29,28,32,38,37,31,37,42,45,46,67,58,50,47,51,36,39,52,51,50,53,53,48,23,59,75,68,67,41,65,63,84,86,88,72,57,34,90,66,33,49,41,44,38,31,48,52,52,49,50,43,49,52,49,35,68,73,73,36,46,68,58,32,54,73,69,71,40,87

Sequence (492 aa):
MQVKKIKVENPVVEIDGDEMTRVIWQWIKEKLILKYLDLPIEYFDLSIQHRDATDDQVTVDAAHAIKQIGVGIKCATITPDEARVKEFGLKKMWKSPNATIRNIIGGTIFRAPILIDNIPRLVPAWKKPIVIGRHAFGDQYRAVDFTVNAPGTVKLVYSPDDGSTPVTRDLHHFNSGGVCLGMYNEDASISDFALACFQYALDAKMPLYLSTKNTVLKAYDGRFKQIFHDIYTKDFEQRFKAAGIWMQVKKIKVENPVVEIDGDEMTRVIWQWIKEKLILKYLDLPIEYFDLSIQHRDATDDQVTVDAAHAIKQIGVGIKCATITPDEARVKEFGLKKMWKSPNATIRNIIGGTIFRAPILIDNIPRLVPAWKKPIVIGRHAFGDQYRAVDFTVNAPGTVKLVYSPDDGSTPVTRDLHHFNSGGVCLGMYNEDASISDFALACFQYALDAKMPLYLSTKNTVLKAYDGRFKQIFHDIYTKDFEQRFKAAGIW